Protein AF-A0A8J9W1Y6-F1 (afdb_monomer_lite)

InterPro domains:
  IPR003719 Phenazine biosynthesis PhzF-like [PF02567] (120-403)
  IPR003719 Phenazine biosynthesis PhzF-like [PTHR13774] (116-407)
  IPR003719 Phenazine biosynthesis PhzF-like [TIGR00654] (116-407)

Secondary structure (DSSP, 8-state):
-----EEEEES-BS-EEE-S-BSEEEEES-BS-EEESS-BS-EEEES-BS-EEESS-BS-EEEES-BS-EEESS-B--EEEES-B--EEE-S-B--EEEES-B---EESS---EEEEEEEEET-SSTTSSEEEEEEEE-STT--HHHHHHHHHHH-SSEEEEEEESSTT--TTT-SEEEEEEE-SS-EES--HHHHHHHHHIIIIIS----SEEEEEETTEEEEEEEETTEEEEEEE----EE--GGGGHHHHHHHHTTPPEEEEEEEGGGT-EEEEEEPTT--HHHHHH----HHHHHHH--SS--SEEEEEEE--TTTT-B-TTSPBPSEEEEEEEGGGTEEEES--HHHHHHHHHHHHHHHT-SEEEEEE-SSS-EEEEEEEETTTEEEEEE-EEEEEEEEEE-

Foldseek 3Di:
DDDQDEEEEAEEAAEDEAQEEHCYYEYAYEYAEYEYNYEYAEYEYHYEYAEYEYAYEYNEYEYQHEYAEYEYQEHYNYYEENHEYNEYEYNYDHNDYYYNYHYPDPHDDPPFDKWWKFWKAWQDADPLFHFIEIETEPLDPPCDPVNLLCVLLVVQGQKYKYWYDPDNPDDLQEDQEIEIWIYHNHGTDQDADRVVQRSVCCSCPVSVRPDQKHWYQTNVGIWIWGDDPQKIKTKAFQFEWAWDDCVLCVQLCCQWLNPFAWDTWTWTPVLQIEIETEGDQLAAPVSQLPTDGNLVSNVVSPDDSRHQKYKYKYAKDLVRVQADPVRHIFRMEIWIAGVVSVGRTGSDGQVVVSHVQNVSCVVVVAFWGWYKYNYPSIGIWIWGDDPVRIIITMRGMDTDDIDIDGD

Organism: Branchiostoma lanceolatum (NCBI:txid7740)

Structure (mmCIF, N/CA/C/O backbone):
data_AF-A0A8J9W1Y6-F1
#
_entry.id   AF-A0A8J9W1Y6-F1
#
loop_
_atom_site.group_PDB
_atom_site.id
_atom_site.type_symbol
_atom_site.label_atom_id
_atom_site.label_alt_id
_atom_site.label_comp_id
_atom_site.label_asym_id
_atom_site.label_entity_id
_atom_site.label_seq_id
_atom_site.pdbx_PDB_ins_code
_atom_site.Cartn_x
_atom_site.Cartn_y
_atom_site.Cartn_z
_atom_site.occupancy
_atom_site.B_iso_or_equiv
_atom_site.auth_seq_id
_atom_site.auth_comp_id
_atom_site.auth_asym_id
_atom_site.auth_atom_id
_atom_site.pdbx_PDB_model_num
ATOM 1 N N . MET A 1 1 ? 30.563 40.098 -54.687 1.00 38.44 1 MET A N 1
ATOM 2 C CA . MET A 1 1 ? 30.713 38.892 -55.523 1.00 38.44 1 MET A CA 1
ATOM 3 C C . MET A 1 1 ? 31.240 37.805 -54.606 1.00 38.44 1 MET A C 1
ATOM 5 O O . MET A 1 1 ? 32.422 37.826 -54.308 1.00 38.44 1 MET A O 1
ATOM 9 N N . SER A 1 2 ? 30.364 36.979 -54.033 1.00 33.62 2 SER A N 1
ATOM 10 C CA . SER A 1 2 ? 30.785 35.789 -53.288 1.00 33.62 2 SER A CA 1
ATOM 11 C C . SER A 1 2 ? 30.710 34.602 -54.241 1.00 33.62 2 SER A C 1
ATOM 13 O O . SER A 1 2 ? 29.666 34.355 -54.850 1.00 33.62 2 SER A O 1
ATOM 15 N N . ASP A 1 3 ? 31.843 33.937 -54.440 1.00 36.38 3 ASP A N 1
ATOM 16 C CA . ASP A 1 3 ? 31.980 32.806 -55.348 1.00 36.38 3 ASP A CA 1
ATOM 17 C C . ASP A 1 3 ? 30.995 31.692 -54.986 1.00 36.38 3 ASP A C 1
ATOM 19 O O . ASP A 1 3 ? 31.037 31.088 -53.914 1.00 36.38 3 ASP A O 1
ATOM 23 N N . SER A 1 4 ? 30.075 31.397 -55.902 1.00 41.62 4 SER A N 1
ATOM 24 C CA . SER A 1 4 ? 29.212 30.231 -55.788 1.00 41.62 4 SER A CA 1
ATOM 25 C C . SER A 1 4 ? 30.021 28.989 -56.168 1.00 41.62 4 SER A C 1
ATOM 27 O O . SER A 1 4 ? 30.132 28.677 -57.355 1.00 41.62 4 SER A O 1
ATOM 29 N N . CYS A 1 5 ? 30.573 28.269 -55.188 1.00 54.19 5 CYS A N 1
ATOM 30 C CA . CYS A 1 5 ? 31.233 26.989 -55.446 1.00 54.19 5 CYS A CA 1
ATOM 31 C C . CYS A 1 5 ? 30.200 25.979 -55.994 1.00 54.19 5 CYS A C 1
ATOM 33 O O . CYS A 1 5 ? 29.298 25.526 -55.280 1.00 54.19 5 CYS A O 1
ATOM 35 N N . LYS A 1 6 ? 30.274 25.702 -57.303 1.00 58.56 6 LYS A N 1
ATOM 36 C CA . LYS A 1 6 ? 29.516 24.657 -58.006 1.00 58.56 6 LYS A CA 1
ATOM 37 C C . LYS A 1 6 ? 30.517 23.604 -58.470 1.00 58.56 6 LYS A C 1
ATOM 39 O O . LYS A 1 6 ? 31.311 23.889 -59.360 1.00 58.56 6 LYS A O 1
ATOM 44 N N . ALA A 1 7 ? 30.459 22.404 -57.904 1.00 67.62 7 ALA A N 1
ATOM 45 C CA . ALA A 1 7 ? 31.335 21.298 -58.287 1.00 67.62 7 ALA A CA 1
ATOM 46 C C . ALA A 1 7 ? 30.542 20.223 -59.048 1.00 67.62 7 ALA A C 1
ATOM 48 O O . ALA A 1 7 ? 29.478 19.806 -58.594 1.00 67.62 7 ALA A O 1
ATOM 49 N N . SER A 1 8 ? 31.036 19.777 -60.206 1.00 75.94 8 SER A N 1
ATOM 50 C CA . SER A 1 8 ? 30.440 18.672 -60.968 1.00 75.94 8 SER A CA 1
ATOM 51 C C . SER A 1 8 ? 31.521 17.687 -61.387 1.00 75.94 8 SER A C 1
ATOM 53 O O . SER A 1 8 ? 32.513 18.093 -61.988 1.00 75.94 8 SER A O 1
ATOM 55 N N . PHE A 1 9 ? 31.307 16.405 -61.106 1.00 76.88 9 PHE A N 1
ATOM 56 C CA . PHE A 1 9 ? 32.248 15.322 -61.381 1.00 76.88 9 PHE A CA 1
ATOM 57 C C . PHE A 1 9 ? 31.591 14.275 -62.286 1.00 76.88 9 PHE A C 1
ATOM 59 O O . PHE A 1 9 ? 30.472 13.841 -62.013 1.00 76.88 9 PHE A O 1
ATOM 66 N N . ASN A 1 10 ? 32.289 13.880 -63.354 1.00 78.88 10 ASN A N 1
ATOM 67 C CA . ASN A 1 10 ? 31.904 12.779 -64.239 1.00 78.88 10 ASN A CA 1
ATOM 68 C C . ASN A 1 10 ? 32.971 11.679 -64.143 1.00 78.88 10 ASN A C 1
ATOM 70 O O . ASN A 1 10 ? 34.152 11.971 -64.344 1.00 78.88 10 ASN A O 1
ATOM 74 N N . GLY A 1 11 ? 32.546 10.445 -63.875 1.00 70.81 11 GLY A N 1
ATOM 75 C CA . GLY A 1 11 ? 33.407 9.299 -63.574 1.00 70.81 11 GLY A CA 1
ATOM 76 C C . GLY A 1 11 ? 33.555 9.038 -62.071 1.00 70.81 11 GLY A C 1
ATOM 77 O O . GLY A 1 11 ? 33.108 9.836 -61.245 1.00 70.81 11 GLY A O 1
ATOM 78 N N . ASP A 1 12 ? 34.186 7.913 -61.730 1.00 70.94 12 ASP A N 1
ATOM 79 C CA . ASP A 1 12 ? 34.298 7.452 -60.343 1.00 70.94 12 ASP A CA 1
ATOM 80 C C . ASP A 1 12 ? 35.170 8.374 -59.489 1.00 70.94 12 ASP A C 1
ATOM 82 O O . ASP A 1 12 ? 36.269 8.798 -59.868 1.00 70.94 12 ASP A O 1
ATOM 86 N N . VAL A 1 13 ? 34.700 8.638 -58.275 1.00 77.75 13 VAL A N 1
ATOM 87 C CA . VAL A 1 13 ? 35.336 9.522 -57.307 1.00 77.75 13 VAL A CA 1
ATOM 88 C C . VAL A 1 13 ? 35.770 8.727 -56.082 1.00 77.75 13 VAL A C 1
ATOM 90 O O . VAL A 1 13 ? 34.971 8.354 -55.223 1.00 77.75 13 VAL A O 1
ATOM 93 N N . LYS A 1 14 ? 37.084 8.527 -55.941 1.00 70.88 14 LYS A N 1
ATOM 94 C CA . LYS A 1 14 ? 37.649 7.803 -54.791 1.00 70.88 14 LYS A CA 1
ATOM 95 C C . LYS A 1 14 ? 37.554 8.594 -53.483 1.00 70.88 14 LYS A C 1
ATOM 97 O O . LYS A 1 14 ? 37.148 8.048 -52.463 1.00 70.88 14 LYS A O 1
ATOM 102 N N . VAL A 1 15 ? 37.944 9.870 -53.478 1.00 67.88 15 VAL A N 1
ATOM 103 C CA . VAL A 1 15 ? 37.886 10.727 -52.281 1.00 67.88 15 VAL A CA 1
ATOM 104 C C . VAL A 1 15 ? 37.651 12.176 -52.688 1.00 67.88 15 VAL A C 1
ATOM 106 O O . VAL A 1 15 ? 38.376 12.703 -53.526 1.00 67.88 15 VAL A O 1
ATOM 109 N N . THR A 1 16 ? 36.692 12.838 -52.045 1.00 75.44 16 THR A N 1
ATOM 110 C CA . THR A 1 16 ? 36.556 14.302 -52.069 1.00 75.44 16 THR A CA 1
ATOM 111 C C . THR A 1 16 ? 36.353 14.847 -50.663 1.00 75.44 16 THR A C 1
ATOM 113 O O . THR A 1 16 ? 35.667 14.235 -49.842 1.00 75.44 16 THR A O 1
ATOM 116 N N . SER A 1 17 ? 36.942 16.009 -50.389 1.00 71.06 17 SER A N 1
ATOM 117 C CA . SER A 1 17 ? 36.767 16.748 -49.140 1.00 71.06 17 SER A CA 1
ATOM 118 C C . SER A 1 17 ? 36.559 18.225 -49.446 1.00 71.06 17 SER A C 1
ATOM 120 O O . SER A 1 17 ? 37.426 18.838 -50.064 1.00 71.06 17 SER A O 1
ATOM 122 N N . ASN A 1 18 ? 35.438 18.786 -49.001 1.00 70.38 18 ASN A N 1
ATOM 123 C CA . ASN A 1 18 ? 35.156 20.216 -49.086 1.00 70.38 18 ASN A CA 1
ATOM 124 C C . ASN A 1 18 ? 35.235 20.813 -47.681 1.00 70.38 18 ASN A C 1
ATOM 126 O O . ASN A 1 18 ? 34.628 20.274 -46.756 1.00 70.38 18 ASN A O 1
ATOM 130 N N . ILE A 1 19 ? 36.020 21.879 -47.532 1.00 67.31 19 ILE A N 1
ATOM 131 C CA . ILE A 1 19 ? 36.345 22.493 -46.234 1.00 67.31 19 ILE A CA 1
ATOM 132 C C . ILE A 1 19 ? 35.453 23.715 -45.944 1.00 67.31 19 ILE A C 1
ATOM 134 O O . ILE A 1 19 ? 35.389 24.143 -44.802 1.00 67.31 19 ILE A O 1
ATOM 138 N N . ASP A 1 20 ? 34.725 24.204 -46.953 1.00 70.75 20 ASP A N 1
ATOM 139 C CA . ASP A 1 20 ? 33.815 25.351 -46.873 1.00 70.75 20 ASP A CA 1
ATOM 140 C C . ASP A 1 20 ? 32.392 24.967 -47.325 1.00 70.75 20 ASP A C 1
ATOM 142 O O . ASP A 1 20 ? 32.180 23.892 -47.902 1.00 70.75 20 ASP A O 1
ATOM 146 N N . ASP A 1 21 ? 31.431 25.876 -47.123 1.00 70.75 21 ASP A N 1
ATOM 147 C CA . ASP A 1 21 ? 30.040 25.728 -47.562 1.00 70.75 21 ASP A CA 1
ATOM 148 C C . ASP A 1 21 ? 29.925 25.404 -49.058 1.00 70.75 21 ASP A C 1
ATOM 150 O O . ASP A 1 21 ? 30.435 26.105 -49.941 1.00 70.75 21 ASP A O 1
ATOM 154 N N . VAL A 1 22 ? 29.151 24.366 -49.367 1.00 72.50 22 VAL A N 1
ATOM 155 C CA . VAL A 1 22 ? 28.901 23.923 -50.737 1.00 72.50 22 VAL A CA 1
ATOM 156 C C . VAL A 1 22 ? 27.480 24.279 -51.149 1.00 72.50 22 VAL A C 1
ATOM 158 O O . VAL A 1 22 ? 26.490 23.671 -50.739 1.00 72.50 22 VAL A O 1
ATOM 161 N N . ASN A 1 23 ? 27.372 25.248 -52.061 1.00 72.25 23 ASN A N 1
ATOM 162 C CA . ASN A 1 23 ? 26.081 25.658 -52.610 1.00 72.25 23 ASN A CA 1
ATOM 163 C C . ASN A 1 23 ? 25.485 24.596 -53.555 1.00 72.25 23 ASN A C 1
ATOM 165 O O . ASN A 1 23 ? 24.264 24.420 -53.580 1.00 72.25 23 ASN A O 1
ATOM 169 N N . LYS A 1 24 ? 26.315 23.912 -54.362 1.00 76.38 24 LYS A N 1
ATOM 170 C CA . LYS A 1 24 ? 25.861 22.826 -55.247 1.00 76.38 24 LYS A CA 1
ATOM 171 C C . LYS A 1 24 ? 26.976 21.833 -55.610 1.00 76.38 24 LYS A C 1
ATOM 173 O O . LYS A 1 24 ? 28.004 22.252 -56.139 1.00 76.38 24 LYS A O 1
ATOM 178 N N . SER A 1 25 ? 26.719 20.535 -55.457 1.00 79.94 25 SER A N 1
ATOM 179 C CA . SER A 1 25 ? 27.567 19.448 -55.970 1.00 79.94 25 SER A CA 1
ATOM 180 C C . SER A 1 25 ? 26.780 18.406 -56.782 1.00 79.94 25 SER A C 1
ATOM 182 O O . SER A 1 25 ? 25.616 18.110 -56.490 1.00 79.94 25 SER A O 1
ATOM 184 N N . SER A 1 26 ? 27.399 17.852 -57.828 1.00 81.94 26 SER A N 1
ATOM 185 C CA . SER A 1 26 ? 26.858 16.730 -58.611 1.00 81.94 26 SER A CA 1
ATOM 186 C C . SER A 1 26 ? 27.929 15.701 -58.966 1.00 81.94 26 SER A C 1
ATOM 188 O O . SER A 1 26 ? 29.000 16.070 -59.443 1.00 81.94 26 SER A O 1
ATOM 190 N N . TYR A 1 27 ? 27.616 14.423 -58.764 1.00 80.62 27 TYR A N 1
ATOM 191 C CA . TYR A 1 27 ? 28.482 13.277 -59.043 1.00 80.62 27 TYR A CA 1
ATOM 192 C C . TYR A 1 27 ? 27.762 12.312 -59.985 1.00 80.62 27 TYR A C 1
ATOM 194 O O . TYR A 1 27 ? 26.615 11.950 -59.726 1.00 80.62 27 TYR A O 1
ATOM 202 N N . ASN A 1 28 ? 28.421 11.925 -61.074 1.00 81.44 28 ASN A N 1
ATOM 203 C CA . ASN A 1 28 ? 27.908 10.987 -62.069 1.00 81.44 28 ASN A CA 1
ATOM 204 C C . ASN A 1 28 ? 28.940 9.869 -62.294 1.00 81.44 28 ASN A C 1
ATOM 206 O O . ASN A 1 28 ? 29.845 10.027 -63.118 1.00 81.44 28 ASN A O 1
ATOM 210 N N . GLY A 1 29 ? 28.828 8.802 -61.504 1.00 74.31 29 GLY A N 1
ATOM 211 C CA . GLY A 1 29 ? 29.834 7.759 -61.264 1.00 74.31 29 GLY A CA 1
ATOM 212 C C . GLY A 1 29 ? 29.872 7.360 -59.780 1.00 74.31 29 GLY A C 1
ATOM 213 O O . GLY A 1 29 ? 29.283 8.056 -58.944 1.00 74.31 29 GLY A O 1
ATOM 214 N N . ASP A 1 30 ? 30.568 6.273 -59.445 1.00 79.75 30 ASP A N 1
ATOM 215 C CA . ASP A 1 30 ? 30.586 5.746 -58.074 1.00 79.75 30 ASP A CA 1
ATOM 216 C C . ASP A 1 30 ? 31.434 6.621 -57.144 1.00 79.75 30 ASP A C 1
ATOM 218 O O . ASP A 1 30 ? 32.501 7.121 -57.512 1.00 79.75 30 ASP A O 1
ATOM 222 N N . VAL A 1 31 ? 30.987 6.799 -55.899 1.00 79.75 31 VAL A N 1
ATOM 223 C CA . VAL A 1 31 ? 31.668 7.616 -54.890 1.00 79.75 31 VAL A CA 1
ATOM 224 C C . VAL A 1 31 ? 32.078 6.764 -53.696 1.00 79.75 31 VAL A C 1
ATOM 226 O O . VAL A 1 31 ? 31.266 6.391 -52.848 1.00 79.75 31 VAL A O 1
ATOM 229 N N . THR A 1 32 ? 33.380 6.524 -53.544 1.00 76.81 32 THR A N 1
ATOM 230 C CA . THR A 1 32 ? 33.890 5.765 -52.391 1.00 76.81 32 THR A CA 1
ATOM 231 C C . THR A 1 32 ? 33.861 6.600 -51.102 1.00 76.81 32 THR A C 1
ATOM 233 O O . THR A 1 32 ? 33.542 6.087 -50.028 1.00 76.81 32 THR A O 1
ATOM 236 N N . LYS A 1 33 ? 34.192 7.898 -51.170 1.00 75.62 33 LYS A N 1
ATOM 237 C CA . LYS A 1 33 ? 34.159 8.795 -50.003 1.00 75.62 33 LYS A CA 1
ATOM 238 C C . LYS A 1 33 ? 33.947 10.260 -50.387 1.00 75.62 33 LYS A C 1
ATOM 240 O O . LYS A 1 33 ? 34.756 10.838 -51.113 1.00 75.62 33 LYS A O 1
ATOM 245 N N . SER A 1 34 ? 32.943 1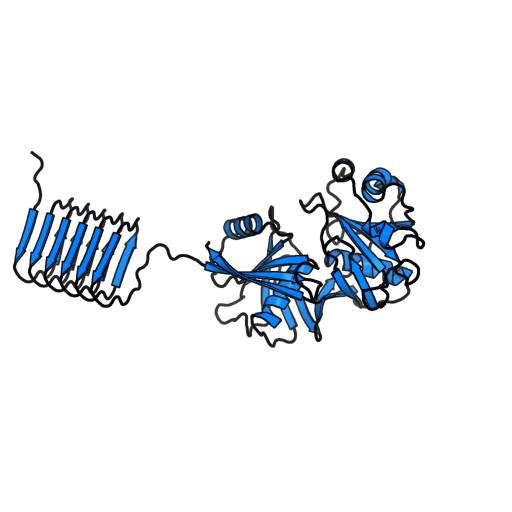0.901 -49.794 1.00 77.94 34 SER A N 1
ATOM 246 C CA . SER A 1 34 ? 32.778 12.363 -49.818 1.00 77.94 34 SER A CA 1
ATOM 247 C C . SER A 1 34 ? 32.603 12.928 -48.410 1.00 77.94 34 SER A C 1
ATOM 249 O O . SER A 1 34 ? 31.781 12.419 -47.647 1.00 77.94 34 SER A O 1
ATOM 251 N N . SER A 1 35 ? 33.333 13.990 -48.068 1.00 75.19 35 SER A N 1
ATOM 252 C CA . SER A 1 35 ? 33.192 14.694 -46.788 1.00 75.19 35 SER A CA 1
ATOM 253 C C . SER A 1 35 ? 33.003 16.199 -46.969 1.00 75.19 35 SER A C 1
ATOM 255 O O . SER A 1 35 ? 33.746 16.820 -47.728 1.00 75.19 35 SER A O 1
ATOM 257 N N . TYR A 1 36 ? 32.058 16.780 -46.235 1.00 73.69 36 TYR A N 1
ATOM 258 C CA . TYR A 1 36 ? 31.782 18.217 -46.195 1.00 73.69 36 TYR A CA 1
ATOM 259 C C . TYR A 1 36 ? 31.991 18.731 -44.774 1.00 73.69 36 TYR A C 1
ATOM 261 O O . TYR A 1 36 ? 31.459 18.143 -43.835 1.00 73.69 36 TYR A O 1
ATOM 269 N N . ASN A 1 37 ? 32.771 19.794 -44.619 1.00 69.81 37 ASN A N 1
ATOM 270 C CA . ASN A 1 37 ? 33.042 20.449 -43.342 1.00 69.81 37 ASN A CA 1
ATOM 271 C C . ASN A 1 37 ? 32.517 21.893 -43.369 1.00 69.81 37 ASN A C 1
ATOM 273 O O . ASN A 1 37 ? 33.296 22.833 -43.323 1.00 69.81 37 ASN A O 1
ATOM 277 N N . GLY A 1 38 ? 31.202 22.021 -43.536 1.00 67.69 38 GLY A N 1
ATOM 278 C CA . GLY A 1 38 ? 30.437 23.246 -43.778 1.00 67.69 38 GLY A CA 1
ATOM 279 C C . GLY A 1 38 ? 29.041 22.875 -44.295 1.00 67.69 38 GLY A C 1
ATOM 280 O O . GLY A 1 38 ? 28.755 21.685 -44.490 1.00 67.69 38 GLY A O 1
ATOM 281 N N . ASP A 1 39 ? 28.180 23.859 -44.547 1.00 70.12 39 ASP A N 1
ATOM 282 C CA . ASP A 1 39 ? 26.800 23.610 -44.973 1.00 70.12 39 ASP A CA 1
ATOM 283 C C . ASP A 1 39 ? 26.730 23.114 -46.421 1.00 70.12 39 ASP A C 1
ATOM 285 O O . ASP A 1 39 ? 27.345 23.665 -47.340 1.00 70.12 39 ASP A O 1
ATOM 289 N N . ALA A 1 40 ? 25.908 22.093 -46.668 1.00 73.94 40 ALA A N 1
ATOM 290 C CA . ALA A 1 40 ? 25.650 21.561 -48.001 1.00 73.94 40 ALA A CA 1
ATOM 291 C C . ALA A 1 40 ? 24.213 21.871 -48.442 1.00 73.94 40 ALA A C 1
ATOM 293 O O . ALA A 1 40 ? 23.256 21.161 -48.126 1.00 73.94 40 ALA A O 1
ATOM 294 N N . LYS A 1 41 ? 24.040 22.911 -49.263 1.00 76.44 41 LYS A N 1
ATOM 295 C CA . LYS A 1 41 ? 22.696 23.328 -49.702 1.00 76.44 41 LYS A CA 1
ATOM 296 C C . LYS A 1 41 ? 22.078 22.382 -50.726 1.00 76.44 41 LYS A C 1
ATOM 298 O O . LYS A 1 41 ? 20.862 22.188 -50.739 1.00 76.44 41 LYS A O 1
ATOM 303 N N . LYS A 1 42 ? 22.885 21.823 -51.636 1.00 74.12 42 LYS A N 1
ATOM 304 C CA . LYS A 1 42 ? 22.392 20.899 -52.666 1.00 74.12 42 LYS A CA 1
ATOM 305 C C . LYS A 1 42 ? 23.460 19.915 -53.133 1.00 74.12 42 LYS A C 1
ATOM 307 O O . LYS A 1 42 ? 24.391 20.330 -53.815 1.00 74.12 42 LYS A O 1
ATOM 312 N N . SER A 1 43 ? 23.278 18.622 -52.885 1.00 77.81 43 SER A N 1
ATOM 313 C CA . SER A 1 43 ? 24.131 17.573 -53.461 1.00 77.81 43 SER A CA 1
ATOM 314 C C . SER A 1 43 ? 23.323 16.527 -54.234 1.00 77.81 43 SER A C 1
ATOM 316 O O . SER A 1 43 ? 22.145 16.297 -53.954 1.00 77.81 43 SER A O 1
ATOM 318 N N . SER A 1 44 ? 23.926 15.948 -55.271 1.00 81.12 44 SER A N 1
ATOM 319 C CA . SER A 1 44 ? 23.297 14.915 -56.102 1.00 81.12 44 SER A CA 1
ATOM 320 C C . SER A 1 44 ? 24.307 13.851 -56.511 1.00 81.12 44 SER A C 1
ATOM 322 O O . SER A 1 44 ? 25.386 14.194 -56.989 1.00 81.12 44 SER A O 1
ATOM 324 N N . TYR A 1 45 ? 23.940 12.586 -56.333 1.00 80.81 45 TYR A N 1
ATOM 325 C CA . TYR A 1 45 ? 24.757 11.415 -56.630 1.00 80.81 45 TYR A CA 1
ATOM 326 C C . TYR A 1 45 ? 24.000 10.512 -57.603 1.00 80.81 45 TYR A C 1
ATOM 328 O O . TYR A 1 45 ? 22.839 10.190 -57.357 1.00 80.81 45 TYR A O 1
ATOM 336 N N . ASN A 1 46 ? 24.643 10.151 -58.709 1.00 81.75 46 ASN A N 1
ATOM 337 C CA . ASN A 1 46 ? 24.133 9.235 -59.723 1.00 81.75 46 ASN A CA 1
ATOM 338 C C . ASN A 1 46 ? 25.180 8.131 -59.942 1.00 81.75 46 ASN A C 1
ATOM 340 O O . ASN A 1 46 ? 26.108 8.328 -60.726 1.00 81.75 46 ASN A O 1
ATOM 344 N N . GLY A 1 47 ? 25.060 7.043 -59.183 1.00 77.31 47 GLY A N 1
ATOM 345 C CA . GLY A 1 47 ? 26.084 6.019 -58.940 1.00 77.31 47 GLY A CA 1
ATOM 346 C C . GLY A 1 47 ? 26.091 5.584 -57.467 1.00 77.31 47 GLY A C 1
ATOM 347 O O . GLY A 1 47 ? 25.465 6.246 -56.628 1.00 77.31 47 GLY A O 1
ATOM 348 N N . ASP A 1 48 ? 26.798 4.502 -57.146 1.00 79.50 48 ASP A N 1
ATOM 349 C CA . ASP A 1 48 ? 26.816 3.939 -55.792 1.00 79.50 48 ASP A CA 1
ATOM 350 C C . ASP A 1 48 ? 27.688 4.776 -54.851 1.00 79.50 48 ASP A C 1
ATOM 352 O O . ASP A 1 48 ? 28.755 5.278 -55.214 1.00 79.50 48 ASP A O 1
ATOM 356 N N . VAL A 1 49 ? 27.257 4.927 -53.597 1.00 76.88 49 VAL A N 1
ATOM 357 C CA . VAL A 1 49 ? 27.960 5.713 -52.579 1.00 76.88 49 VAL A CA 1
ATOM 358 C C . VAL A 1 49 ? 28.364 4.830 -51.407 1.00 76.88 49 VAL A C 1
ATOM 360 O O . VAL A 1 49 ? 27.559 4.451 -50.558 1.00 76.88 49 VAL A O 1
ATOM 363 N N . THR A 1 50 ? 29.664 4.567 -51.278 1.00 77.25 50 THR A N 1
ATOM 364 C CA . THR A 1 50 ? 30.182 3.804 -50.135 1.00 77.25 50 THR A CA 1
ATOM 365 C C . THR A 1 50 ? 30.143 4.624 -48.840 1.00 77.25 50 THR A C 1
ATOM 367 O O . THR A 1 50 ? 29.811 4.097 -47.777 1.00 77.25 50 THR A O 1
ATOM 370 N N . LYS A 1 51 ? 30.497 5.919 -48.895 1.00 74.75 51 LYS A N 1
ATOM 371 C CA . LYS A 1 51 ? 30.484 6.800 -47.718 1.00 74.75 51 LYS A CA 1
ATOM 372 C C . LYS A 1 51 ? 30.278 8.277 -48.063 1.00 74.75 51 LYS A C 1
ATOM 374 O O . LYS A 1 51 ? 31.121 8.877 -48.729 1.00 74.75 51 LYS A O 1
ATOM 379 N N . SER A 1 52 ? 29.266 8.906 -47.472 1.00 74.88 52 SER A N 1
ATOM 380 C CA . SER A 1 52 ? 29.127 10.367 -47.419 1.00 74.88 52 SER A CA 1
ATOM 381 C C . SER A 1 52 ? 29.028 10.872 -45.974 1.00 74.88 52 SER A C 1
ATOM 383 O O . SER A 1 52 ? 28.426 10.226 -45.119 1.00 74.88 52 SER A O 1
ATOM 385 N N . SER A 1 53 ? 29.672 12.000 -45.665 1.00 75.00 53 SER A N 1
ATOM 386 C CA . SER A 1 53 ? 29.645 12.602 -44.325 1.00 75.00 53 SER A CA 1
ATOM 387 C C . SER A 1 53 ? 29.563 14.127 -44.383 1.00 75.00 53 SER A C 1
ATOM 389 O O . SER A 1 53 ? 30.367 14.746 -45.081 1.00 75.00 53 SER A O 1
ATOM 391 N N . TYR A 1 54 ? 28.660 14.719 -43.607 1.00 73.19 54 TYR A N 1
ATOM 392 C CA . TYR A 1 54 ? 28.429 16.161 -43.511 1.00 73.19 54 TYR A CA 1
ATOM 393 C C . TYR A 1 54 ? 28.646 16.627 -42.067 1.00 73.19 54 TYR A C 1
ATOM 395 O O . TYR A 1 54 ? 28.035 16.094 -41.145 1.00 73.19 54 TYR A O 1
ATOM 403 N N . ASN A 1 55 ? 29.529 17.600 -41.869 1.00 69.25 55 ASN A N 1
ATOM 404 C CA . ASN A 1 55 ? 29.802 18.247 -40.587 1.00 69.25 55 ASN A CA 1
ATOM 405 C C . ASN A 1 55 ? 29.272 19.694 -40.613 1.00 69.25 55 ASN A C 1
ATOM 407 O O . ASN A 1 55 ? 30.037 20.639 -40.450 1.00 69.25 55 ASN A O 1
ATOM 411 N N . GLY A 1 56 ? 27.989 19.822 -40.954 1.00 65.44 56 GLY A N 1
ATOM 412 C CA . GLY A 1 56 ? 27.218 21.047 -41.186 1.00 65.44 56 GLY A CA 1
ATOM 413 C C . GLY A 1 56 ? 25.838 20.676 -41.744 1.00 65.44 56 GLY A C 1
ATOM 414 O O . GLY A 1 56 ? 25.618 19.504 -42.092 1.00 65.44 56 GLY A O 1
ATOM 415 N N . GLY A 1 57 ? 24.919 21.638 -41.826 1.00 68.44 57 GLY A N 1
ATOM 416 C CA . GLY A 1 57 ? 23.527 21.404 -42.213 1.00 68.44 57 GLY A CA 1
ATOM 417 C C . GLY A 1 57 ? 23.384 20.961 -43.667 1.00 68.44 57 GLY A C 1
ATOM 418 O O . GLY A 1 57 ? 24.145 21.375 -44.550 1.00 68.44 57 GLY A O 1
ATOM 419 N N . VAL A 1 58 ? 22.381 20.128 -43.960 1.00 69.25 58 VAL A N 1
ATOM 420 C CA . VAL A 1 58 ? 22.080 19.709 -45.339 1.00 69.25 58 VAL A CA 1
ATOM 421 C C . VAL A 1 58 ? 20.660 20.085 -45.721 1.00 69.25 58 VAL A C 1
ATOM 423 O O . VAL A 1 58 ? 19.674 19.475 -45.306 1.00 69.25 58 VAL A O 1
ATOM 426 N N . THR A 1 59 ? 20.546 21.053 -46.627 1.00 75.19 59 THR A N 1
ATOM 427 C CA . THR A 1 59 ? 19.233 21.500 -47.104 1.00 75.19 59 THR A CA 1
ATOM 428 C C . THR A 1 59 ? 18.625 20.514 -48.103 1.00 75.19 59 THR A C 1
ATOM 430 O O . THR A 1 59 ? 17.415 20.286 -48.100 1.00 75.19 59 THR A O 1
ATOM 433 N N . LYS A 1 60 ? 19.433 19.934 -49.005 1.00 73.12 60 LYS A N 1
ATOM 434 C CA . LYS A 1 60 ? 18.936 18.978 -50.005 1.00 73.12 60 LYS A CA 1
ATOM 435 C C . LYS A 1 60 ? 20.009 18.022 -50.520 1.00 73.12 60 LYS A C 1
ATOM 437 O O . LYS A 1 60 ? 20.941 18.462 -51.188 1.00 73.12 60 LYS A O 1
ATOM 442 N N . SER A 1 61 ? 19.801 16.718 -50.369 1.00 77.00 61 SER A N 1
ATOM 443 C CA . SER A 1 61 ? 20.664 15.706 -50.996 1.00 77.00 61 SER A CA 1
ATOM 444 C C . SER A 1 61 ? 19.855 14.588 -51.648 1.00 77.00 61 SER A C 1
ATOM 446 O O . SER A 1 61 ? 18.857 14.131 -51.093 1.00 77.00 61 SER A O 1
ATOM 448 N N . SER A 1 62 ? 20.267 14.175 -52.848 1.00 77.56 62 SER A N 1
ATOM 449 C CA . SER A 1 62 ? 19.609 13.110 -53.613 1.00 77.56 62 SER A CA 1
ATOM 450 C C . SER A 1 62 ? 20.599 12.047 -54.077 1.00 77.56 62 SER A C 1
ATOM 452 O O . SER A 1 62 ? 21.610 12.397 -54.686 1.00 77.56 62 SER A O 1
ATOM 454 N N . TYR A 1 63 ? 20.266 10.781 -53.857 1.00 76.56 63 TYR A N 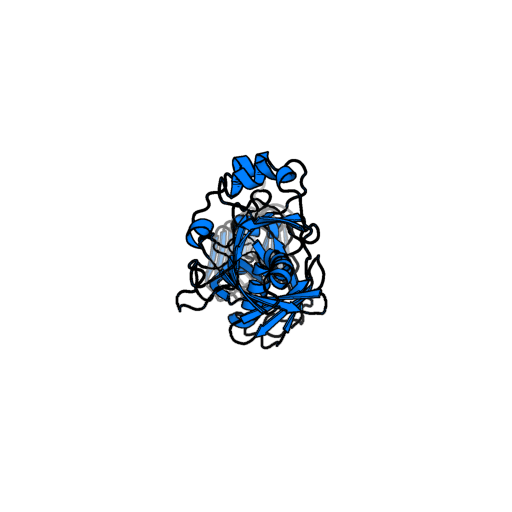1
ATOM 455 C CA . TYR A 1 63 ? 21.062 9.615 -54.224 1.00 76.56 63 TYR A CA 1
ATOM 456 C C . TYR A 1 63 ? 20.274 8.740 -55.201 1.00 76.56 63 TYR A C 1
ATOM 458 O O . TYR A 1 63 ? 19.116 8.418 -54.937 1.00 76.56 63 TYR A O 1
ATOM 466 N N . ASN A 1 64 ? 20.889 8.397 -56.328 1.00 78.38 64 ASN A N 1
ATOM 467 C CA . ASN A 1 64 ? 20.360 7.491 -57.340 1.00 78.38 64 ASN A CA 1
ATOM 468 C C . ASN A 1 64 ? 21.398 6.384 -57.579 1.00 78.38 64 ASN A C 1
ATOM 470 O O . ASN A 1 64 ? 22.330 6.593 -58.356 1.00 78.38 64 ASN A O 1
ATOM 474 N N . GLY A 1 65 ? 21.265 5.280 -56.846 1.00 72.25 65 GLY A N 1
ATOM 475 C CA . GLY A 1 65 ? 22.288 4.251 -56.615 1.00 72.25 65 GLY A CA 1
ATOM 476 C C . GLY A 1 65 ? 22.286 3.789 -55.152 1.00 72.25 65 GLY A C 1
ATOM 477 O O . GLY A 1 65 ? 21.645 4.425 -54.305 1.00 72.25 65 GLY A O 1
ATOM 478 N N . ASP A 1 66 ? 22.999 2.704 -54.852 1.00 74.19 66 ASP A N 1
ATOM 479 C CA . ASP A 1 66 ? 23.033 2.114 -53.511 1.00 74.19 66 ASP A CA 1
ATOM 480 C C . ASP A 1 66 ? 23.936 2.915 -52.573 1.00 74.19 66 ASP A C 1
ATOM 482 O O . ASP A 1 66 ? 24.976 3.455 -52.961 1.00 74.19 66 ASP A O 1
ATOM 486 N N . VAL A 1 67 ? 23.554 2.999 -51.299 1.00 70.75 67 VAL A N 1
ATOM 487 C CA . VAL A 1 67 ? 24.270 3.792 -50.300 1.00 70.75 67 VAL A CA 1
ATOM 488 C C . VAL A 1 67 ? 24.634 2.958 -49.081 1.00 70.75 67 VAL A C 1
ATOM 490 O O . VAL A 1 67 ? 23.801 2.622 -48.240 1.00 70.75 67 VAL A O 1
ATOM 493 N N . ILE A 1 68 ? 25.929 2.688 -48.924 1.00 69.50 68 ILE A N 1
ATOM 494 C CA . ILE A 1 68 ? 26.432 1.863 -47.819 1.00 69.50 68 ILE A CA 1
ATOM 495 C C . ILE A 1 68 ? 26.465 2.663 -46.511 1.00 69.50 68 ILE A C 1
ATOM 497 O O . ILE A 1 68 ? 26.113 2.137 -45.454 1.00 69.50 68 ILE A O 1
ATOM 501 N N . LYS A 1 69 ? 26.899 3.934 -46.545 1.00 67.75 69 LYS A N 1
ATOM 502 C CA . LYS A 1 69 ? 26.969 4.778 -45.342 1.00 67.75 69 LYS A CA 1
ATOM 503 C C . LYS A 1 69 ? 26.759 6.270 -45.612 1.00 67.75 69 LYS A C 1
ATOM 505 O O . LYS A 1 69 ? 27.557 6.881 -46.317 1.00 67.75 69 LYS A O 1
ATOM 510 N N . THR A 1 70 ? 25.806 6.894 -44.924 1.00 69.62 70 THR A N 1
ATOM 511 C CA . THR A 1 70 ? 25.684 8.364 -44.829 1.00 69.62 70 THR A CA 1
ATOM 512 C C . THR A 1 70 ? 25.754 8.847 -43.380 1.00 69.62 70 THR A C 1
ATOM 514 O O . THR A 1 70 ? 25.316 8.149 -42.463 1.00 69.62 70 THR A O 1
ATOM 517 N N . SER A 1 71 ? 26.311 10.038 -43.138 1.00 68.62 71 SER A N 1
ATOM 518 C CA . SER A 1 71 ? 26.197 10.695 -41.831 1.00 68.62 71 SER A CA 1
ATOM 519 C C . SER A 1 71 ? 26.092 12.216 -41.907 1.00 68.62 71 SER A C 1
ATOM 521 O O . SER A 1 71 ? 26.768 12.822 -42.735 1.00 68.62 71 SER A O 1
ATOM 523 N N . CYS A 1 72 ? 25.315 12.844 -41.027 1.00 65.62 72 CYS A N 1
ATOM 524 C CA . CYS A 1 72 ? 25.240 14.303 -40.889 1.00 65.62 72 CYS A CA 1
ATOM 525 C C . CYS A 1 72 ? 25.244 14.705 -39.410 1.00 65.62 72 CYS A C 1
ATOM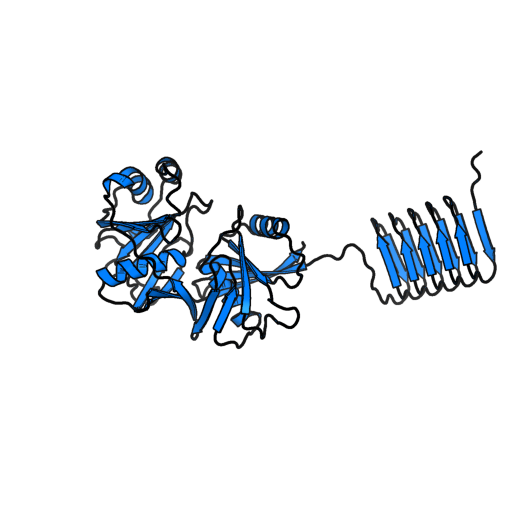 527 O O . CYS A 1 72 ? 24.583 14.055 -38.607 1.00 65.62 72 CYS A O 1
ATOM 529 N N . ASN A 1 73 ? 25.995 15.747 -39.060 1.00 59.69 73 ASN A N 1
ATOM 530 C CA . ASN A 1 73 ? 26.137 16.224 -37.682 1.00 59.69 73 ASN A CA 1
ATOM 531 C C . ASN A 1 73 ? 25.249 17.439 -37.344 1.00 59.69 73 ASN A C 1
ATOM 533 O O . ASN A 1 73 ? 25.481 18.051 -36.306 1.00 59.69 73 ASN A O 1
ATOM 537 N N . ASP A 1 74 ? 24.313 17.812 -38.220 1.00 63.28 74 ASP A N 1
ATOM 538 C CA . ASP A 1 74 ? 23.457 18.997 -38.073 1.00 63.28 74 ASP A CA 1
ATOM 539 C C . ASP A 1 74 ? 22.097 18.780 -38.786 1.00 63.28 74 ASP A C 1
ATOM 541 O O . ASP A 1 74 ? 21.824 17.681 -39.287 1.00 63.28 74 ASP A O 1
ATOM 545 N N . ASP A 1 75 ? 21.247 19.808 -38.854 1.00 60.12 75 ASP A N 1
ATOM 546 C CA . ASP A 1 75 ? 19.881 19.740 -39.389 1.00 60.12 75 ASP A CA 1
ATOM 547 C C . ASP A 1 75 ? 19.782 19.255 -40.848 1.00 60.12 75 ASP A C 1
ATOM 549 O O . ASP A 1 75 ? 20.557 19.626 -41.743 1.00 60.12 75 ASP A O 1
ATOM 553 N N . LEU A 1 76 ? 18.738 18.459 -41.115 1.00 62.47 76 LEU A N 1
ATOM 554 C CA . LEU A 1 76 ? 18.464 17.830 -42.406 1.00 62.47 76 LEU A CA 1
ATOM 555 C C . LEU A 1 76 ? 17.071 18.167 -42.928 1.00 62.47 76 LEU A C 1
ATOM 557 O O . LEU A 1 76 ? 16.055 17.624 -42.492 1.00 62.47 76 LEU A O 1
ATOM 561 N N . THR A 1 77 ? 17.017 18.989 -43.975 1.00 61.81 77 THR A N 1
ATOM 562 C CA . THR A 1 77 ? 15.727 19.464 -44.492 1.00 61.81 77 THR A CA 1
ATOM 563 C C . THR A 1 77 ? 15.102 18.528 -45.531 1.00 61.81 77 THR A C 1
ATOM 565 O O . THR A 1 77 ? 13.887 18.325 -45.526 1.00 61.81 77 THR A O 1
ATOM 568 N N . LYS A 1 78 ? 15.886 17.974 -46.474 1.00 64.75 78 LYS A N 1
ATOM 569 C CA . LYS A 1 78 ? 15.332 17.140 -47.560 1.00 64.75 78 LYS A CA 1
ATOM 570 C C . LYS A 1 78 ? 16.301 16.096 -48.106 1.00 64.75 78 LYS A C 1
ATOM 572 O O . LYS A 1 78 ? 17.308 16.431 -48.732 1.00 64.75 78 LYS A O 1
ATOM 577 N N . LEU A 1 79 ? 15.919 14.829 -47.986 1.00 70.31 79 LEU A N 1
ATOM 578 C CA . LEU A 1 79 ? 16.723 13.695 -48.431 1.00 70.31 79 LEU A CA 1
ATOM 579 C C . LEU A 1 79 ? 15.913 12.761 -49.339 1.00 70.31 79 LEU A C 1
ATOM 581 O O . LEU A 1 79 ? 14.758 12.443 -49.041 1.00 70.31 79 LEU A O 1
ATOM 585 N N . SER A 1 80 ? 16.499 12.328 -50.456 1.00 70.88 80 SER A N 1
ATOM 586 C CA . SER A 1 80 ? 15.864 11.355 -51.352 1.00 70.88 80 SER A CA 1
ATOM 587 C C . SER A 1 80 ? 16.827 10.250 -51.774 1.00 70.88 80 SER A C 1
ATOM 589 O O . SER A 1 80 ? 17.885 10.562 -52.323 1.00 70.88 80 SER A O 1
ATOM 591 N N . TYR A 1 81 ? 16.428 8.996 -51.586 1.00 70.62 81 TYR A N 1
ATOM 592 C CA . TYR A 1 81 ? 17.152 7.805 -52.031 1.00 70.62 81 TYR A CA 1
ATOM 593 C C . TYR A 1 81 ? 16.347 7.047 -53.085 1.00 70.62 81 TYR A C 1
ATOM 595 O O . TYR A 1 81 ? 15.145 6.840 -52.916 1.00 70.62 81 TYR A O 1
ATOM 603 N N . ASN A 1 82 ? 17.013 6.631 -54.155 1.00 72.25 82 ASN A N 1
ATOM 604 C CA . ASN A 1 82 ? 16.495 5.723 -55.170 1.00 72.25 82 ASN A CA 1
ATOM 605 C C . ASN A 1 82 ? 17.538 4.609 -55.372 1.00 72.25 82 ASN A C 1
ATOM 607 O O . ASN A 1 82 ? 18.458 4.782 -56.171 1.00 72.25 82 ASN A O 1
ATOM 611 N N . GLY A 1 83 ? 17.433 3.550 -54.565 1.00 63.34 83 GLY A N 1
ATOM 612 C CA . GLY A 1 83 ? 18.462 2.529 -54.310 1.00 63.34 83 GLY A CA 1
ATOM 613 C C . GLY A 1 83 ? 18.440 2.059 -52.846 1.00 63.34 83 GLY A C 1
ATOM 614 O O . GLY A 1 83 ? 17.751 2.668 -52.016 1.00 63.34 83 GLY A O 1
ATOM 615 N N . ASP A 1 84 ? 19.181 0.999 -52.526 1.00 63.50 84 ASP A N 1
ATOM 616 C CA . ASP A 1 84 ? 19.212 0.413 -51.180 1.00 63.50 84 ASP A CA 1
ATOM 617 C C . ASP A 1 84 ? 20.096 1.228 -50.232 1.00 63.50 84 ASP A C 1
ATOM 619 O O . ASP A 1 84 ? 21.128 1.784 -50.617 1.00 63.50 84 ASP A O 1
ATOM 623 N N . VAL A 1 85 ? 19.721 1.291 -48.950 1.00 62.84 85 VAL A N 1
ATOM 624 C CA . VAL A 1 85 ? 20.504 2.003 -47.927 1.00 62.84 85 VAL A CA 1
ATOM 625 C C . VAL A 1 85 ? 20.899 1.051 -46.806 1.00 62.84 85 VAL A C 1
ATOM 627 O O . VAL A 1 85 ? 20.050 0.532 -46.080 1.00 62.84 85 VAL A O 1
ATOM 630 N N . THR A 1 86 ? 22.208 0.847 -46.629 1.00 63.19 86 THR A N 1
ATOM 631 C CA . THR A 1 86 ? 22.741 -0.075 -45.612 1.00 63.19 86 THR A CA 1
ATOM 632 C C . THR A 1 86 ? 22.912 0.584 -44.239 1.00 63.19 86 THR A C 1
ATOM 634 O O . THR A 1 86 ? 22.708 -0.071 -43.220 1.00 63.19 86 THR A O 1
ATOM 637 N N . LYS A 1 87 ? 23.323 1.862 -44.165 1.00 59.38 87 LYS A N 1
ATOM 638 C CA . LYS A 1 87 ? 23.524 2.567 -42.883 1.00 59.38 87 LYS A CA 1
ATOM 639 C C . LYS A 1 87 ? 23.437 4.088 -43.017 1.00 59.38 87 LYS A C 1
ATOM 641 O O . LYS A 1 87 ? 24.100 4.682 -43.862 1.00 59.38 87 LYS A O 1
ATOM 646 N N . SER A 1 88 ? 22.729 4.742 -42.100 1.00 62.69 88 SER A N 1
ATOM 647 C CA . SER A 1 88 ? 22.638 6.207 -42.037 1.00 62.69 88 SER A CA 1
ATOM 648 C C . SER A 1 88 ? 22.596 6.719 -40.595 1.00 62.69 88 SER A C 1
ATOM 650 O O . SER A 1 88 ? 22.005 6.064 -39.745 1.00 62.69 88 SER A O 1
ATOM 652 N N . SER A 1 89 ? 23.206 7.870 -40.297 1.00 59.97 89 SER A N 1
ATOM 653 C CA . SER A 1 89 ? 23.260 8.444 -38.937 1.00 59.97 89 SER A CA 1
ATOM 654 C C . SER A 1 89 ? 23.182 9.970 -38.969 1.00 59.97 89 SER A C 1
ATOM 656 O O . SER A 1 89 ? 23.938 10.598 -39.707 1.00 59.97 89 SER A O 1
ATOM 658 N N . TYR A 1 90 ? 22.288 10.571 -38.183 1.00 63.38 90 TYR A N 1
ATOM 659 C CA . TYR A 1 90 ? 22.003 12.005 -38.255 1.00 63.38 90 TYR A CA 1
ATOM 660 C C . TYR A 1 90 ? 21.883 12.614 -36.854 1.00 63.38 90 TYR A C 1
ATOM 662 O O . TYR A 1 90 ? 21.177 12.059 -36.020 1.00 63.38 90 TYR A O 1
ATOM 670 N N . ASN A 1 91 ? 22.541 13.747 -36.608 1.00 46.91 91 ASN A N 1
ATOM 671 C CA . ASN A 1 91 ? 22.420 14.514 -35.366 1.00 46.91 91 ASN A CA 1
ATOM 672 C C . ASN A 1 91 ? 21.781 15.877 -35.681 1.00 46.91 91 ASN A C 1
ATOM 674 O O . ASN A 1 91 ? 22.501 16.830 -35.944 1.00 46.91 91 ASN A O 1
ATOM 678 N N . GLY A 1 92 ? 20.450 15.951 -35.697 1.00 52.44 92 GLY A N 1
ATOM 679 C CA . GLY A 1 92 ? 19.689 17.171 -36.003 1.00 52.44 92 GLY A CA 1
ATOM 680 C C . GLY A 1 92 ? 18.231 16.864 -36.350 1.00 52.44 92 GLY A C 1
ATOM 681 O O . GLY A 1 92 ? 17.845 15.691 -36.421 1.00 52.44 92 GLY A O 1
ATOM 682 N N . ASP A 1 93 ? 17.423 17.897 -36.588 1.00 48.00 93 ASP A N 1
ATOM 683 C CA . ASP A 1 93 ? 16.027 17.717 -36.992 1.00 48.00 93 ASP A CA 1
ATOM 684 C C . ASP A 1 93 ? 15.948 17.166 -38.425 1.00 48.00 93 ASP A C 1
ATOM 686 O O . ASP A 1 93 ? 16.545 17.705 -39.362 1.00 48.00 93 ASP A O 1
ATOM 690 N N . VAL A 1 94 ? 15.173 16.092 -38.623 1.00 55.91 94 VAL A N 1
ATOM 691 C CA . VAL A 1 94 ? 14.948 15.479 -39.943 1.00 55.91 94 VAL A CA 1
ATOM 692 C C . VAL A 1 94 ? 13.534 15.792 -40.407 1.00 55.91 94 VAL A C 1
ATOM 694 O O . VAL A 1 94 ? 12.567 15.191 -39.946 1.00 55.91 94 VAL A O 1
ATOM 697 N N . THR A 1 95 ? 13.396 16.737 -41.336 1.00 47.62 95 THR A N 1
ATOM 698 C CA . THR A 1 95 ? 12.066 17.246 -41.706 1.00 47.62 95 THR A CA 1
ATOM 699 C C . THR A 1 95 ? 11.371 16.396 -42.770 1.00 47.62 95 THR A C 1
ATOM 701 O O . THR A 1 95 ? 10.155 16.249 -42.717 1.00 47.62 95 THR A O 1
ATOM 704 N N . MET A 1 96 ? 12.107 15.843 -43.748 1.00 46.69 96 MET A N 1
ATOM 705 C CA . MET A 1 96 ? 11.543 15.015 -44.828 1.00 46.69 96 MET A CA 1
ATOM 706 C C . MET A 1 96 ? 12.571 14.042 -45.436 1.00 46.69 96 MET A C 1
ATOM 708 O O . MET A 1 96 ? 13.566 14.460 -46.042 1.00 46.69 96 MET A O 1
ATOM 712 N N . THR A 1 97 ? 12.266 12.742 -45.395 1.00 59.69 97 THR A N 1
ATOM 713 C CA . THR A 1 97 ? 13.014 11.671 -46.080 1.00 59.69 97 THR A CA 1
ATOM 714 C C . THR A 1 97 ? 12.084 10.910 -47.029 1.00 59.69 97 THR A C 1
ATOM 716 O O . THR A 1 97 ? 10.951 10.600 -46.676 1.00 59.69 97 THR A O 1
ATOM 719 N N . SER A 1 98 ? 12.545 10.613 -48.244 1.00 54.62 98 SER A N 1
ATOM 720 C CA . SER A 1 98 ? 11.855 9.719 -49.188 1.00 54.62 98 SER A CA 1
ATOM 721 C C . SER A 1 98 ? 12.837 8.657 -49.678 1.00 54.62 98 SER A C 1
ATOM 723 O O . SER A 1 98 ? 13.923 9.012 -50.132 1.00 54.62 98 SER A O 1
ATOM 725 N N . CYS A 1 99 ? 12.479 7.380 -49.572 1.00 54.72 99 CYS A N 1
ATOM 726 C CA . CYS A 1 99 ? 13.310 6.258 -50.009 1.00 54.72 99 CYS A CA 1
ATOM 727 C C . CYS A 1 99 ? 12.508 5.375 -50.964 1.00 54.72 99 CYS A C 1
ATOM 729 O O . CYS A 1 99 ? 11.352 5.064 -50.686 1.00 54.72 99 CYS A O 1
ATOM 731 N N . ASN A 1 100 ? 13.123 4.984 -52.075 1.00 48.56 100 ASN A N 1
ATOM 732 C CA . ASN A 1 100 ? 12.589 4.034 -53.042 1.00 48.56 100 ASN A CA 1
ATOM 733 C C . ASN A 1 100 ? 13.631 2.911 -53.219 1.00 48.56 100 ASN A C 1
ATOM 735 O O . ASN A 1 100 ? 14.502 3.018 -54.080 1.00 48.56 100 ASN A O 1
ATOM 739 N N . GLY A 1 101 ? 13.592 1.921 -52.321 1.00 51.41 101 GLY A N 1
ATOM 740 C CA . GLY A 1 101 ? 14.565 0.828 -52.149 1.00 51.41 101 GLY A CA 1
ATOM 741 C C . GLY A 1 101 ? 14.409 0.167 -50.769 1.00 51.41 101 GLY A C 1
ATOM 742 O O . GLY A 1 101 ? 13.649 0.682 -49.938 1.00 51.41 101 GLY A O 1
ATOM 743 N N . ASP A 1 102 ? 15.107 -0.941 -50.511 1.00 46.78 102 ASP A N 1
ATOM 744 C CA . ASP A 1 102 ? 15.087 -1.603 -49.203 1.00 46.78 102 ASP A CA 1
ATOM 745 C C . ASP A 1 102 ? 15.973 -0.831 -48.210 1.00 46.78 102 ASP A C 1
ATOM 747 O O . ASP A 1 102 ? 17.148 -0.531 -48.450 1.00 46.78 102 ASP A O 1
ATOM 751 N N . VAL A 1 103 ? 15.400 -0.484 -47.056 1.00 50.72 103 VAL A N 1
ATOM 752 C CA . VAL A 1 103 ? 16.125 0.195 -45.978 1.00 50.72 103 VAL A CA 1
ATOM 753 C C . VAL A 1 103 ? 16.399 -0.818 -44.873 1.00 50.72 103 VAL A C 1
ATOM 755 O O . VAL A 1 103 ? 15.522 -1.125 -44.068 1.00 50.72 103 VAL A O 1
ATOM 758 N N . ASN A 1 104 ? 17.641 -1.295 -44.780 1.00 49.44 104 ASN A N 1
ATOM 759 C CA . ASN A 1 104 ? 18.120 -2.035 -43.609 1.00 49.44 104 ASN A CA 1
ATOM 760 C C . ASN A 1 104 ? 18.420 -1.024 -42.486 1.00 49.44 104 ASN A C 1
ATOM 762 O O . ASN A 1 104 ? 19.570 -0.727 -42.166 1.00 49.44 104 ASN A O 1
ATOM 766 N N . SER A 1 105 ? 17.380 -0.377 -41.957 1.00 44.19 105 SER A N 1
ATOM 767 C CA . SER A 1 105 ? 17.524 0.782 -41.076 1.00 44.19 105 SER A CA 1
ATOM 768 C C . SER A 1 105 ? 18.043 0.400 -39.689 1.00 44.19 105 SER A C 1
ATOM 770 O O . SER A 1 105 ? 17.284 -0.096 -38.864 1.00 44.19 105 SER A O 1
ATOM 772 N N . ASN A 1 106 ? 19.276 0.802 -39.383 1.00 39.19 106 ASN A N 1
ATOM 773 C CA . ASN A 1 106 ? 19.532 1.548 -38.148 1.00 39.19 106 ASN A CA 1
ATOM 774 C C . ASN A 1 106 ? 19.537 3.037 -38.519 1.00 39.19 106 ASN A C 1
ATOM 776 O O . ASN A 1 106 ? 20.599 3.639 -38.680 1.00 39.19 106 ASN A O 1
ATOM 780 N N . VAL A 1 107 ? 18.350 3.605 -38.745 1.00 41.38 107 VAL A N 1
ATOM 781 C CA . VAL A 1 107 ? 18.155 5.059 -38.818 1.00 41.38 107 VAL A CA 1
ATOM 782 C C . VAL A 1 107 ? 18.073 5.531 -37.371 1.00 41.38 107 VAL A C 1
ATOM 784 O O . VAL A 1 107 ? 17.032 5.414 -36.737 1.00 41.38 107 VAL A O 1
ATOM 787 N N . ILE A 1 108 ? 19.194 6.001 -36.831 1.00 41.44 108 ILE A N 1
ATOM 788 C CA . ILE A 1 108 ? 19.242 6.588 -35.489 1.00 41.44 108 ILE A CA 1
ATOM 789 C C . ILE A 1 108 ? 18.844 8.062 -35.642 1.00 41.44 108 ILE A C 1
ATOM 791 O O . ILE A 1 108 ? 19.681 8.891 -35.996 1.00 41.44 108 ILE A O 1
ATOM 795 N N . GLY A 1 109 ? 17.550 8.356 -35.481 1.00 41.22 109 GLY A N 1
ATOM 796 C CA . GLY A 1 109 ? 17.109 9.627 -34.887 1.00 41.22 109 GLY A CA 1
ATOM 797 C C . GLY A 1 109 ? 17.233 9.536 -33.357 1.00 41.22 109 GLY A C 1
ATOM 798 O O . GLY A 1 109 ? 17.700 8.499 -32.879 1.00 41.22 109 GLY A O 1
ATOM 799 N N . PRO A 1 110 ? 16.835 10.551 -32.564 1.00 40.62 110 PRO A N 1
ATOM 800 C CA . PRO A 1 110 ? 16.713 10.351 -31.121 1.00 40.62 110 PRO A CA 1
ATOM 801 C C . PRO A 1 110 ? 15.744 9.182 -30.917 1.00 40.62 110 PRO A C 1
ATOM 803 O O . PRO A 1 110 ? 14.579 9.280 -31.303 1.00 40.62 110 PRO A O 1
ATOM 806 N N . GLU A 1 111 ? 16.244 8.037 -30.447 1.00 50.50 111 GLU A N 1
ATOM 807 C CA . GLU A 1 111 ? 15.406 6.859 -30.245 1.00 50.50 111 GLU A CA 1
ATOM 808 C C . GLU A 1 111 ? 14.247 7.262 -29.336 1.00 50.50 111 GLU A C 1
ATOM 810 O O . GLU A 1 111 ? 14.462 7.823 -28.261 1.00 50.50 111 GLU A O 1
ATOM 815 N N . GLU A 1 112 ? 13.009 7.016 -29.771 1.00 63.81 112 GLU A N 1
ATOM 816 C CA . GLU A 1 112 ? 11.888 7.123 -28.850 1.00 63.81 112 GLU A CA 1
ATOM 817 C C . GLU A 1 112 ? 12.097 6.074 -27.762 1.00 63.81 112 GLU A C 1
ATOM 819 O O . GLU A 1 112 ? 11.949 4.871 -27.991 1.00 63.81 112 GLU A O 1
ATOM 824 N N . ARG A 1 113 ? 12.473 6.538 -26.575 1.00 80.69 113 ARG A N 1
ATOM 825 C CA . ARG A 1 113 ? 12.697 5.681 -25.427 1.00 80.69 113 ARG A CA 1
ATOM 826 C C . ARG A 1 113 ? 11.338 5.400 -24.792 1.00 80.69 113 ARG A C 1
ATOM 828 O O . ARG A 1 113 ? 10.593 6.306 -24.427 1.00 80.69 113 ARG A O 1
ATOM 835 N N . TRP A 1 114 ? 10.978 4.123 -24.715 1.00 88.19 114 TRP A N 1
ATOM 836 C CA . TRP A 1 114 ? 9.695 3.671 -24.177 1.00 88.19 114 TRP A CA 1
ATOM 837 C C . TRP A 1 114 ? 9.926 2.777 -22.961 1.00 88.19 114 TRP A C 1
ATOM 839 O O . TRP A 1 114 ? 10.568 1.735 -23.068 1.00 88.19 114 TRP A O 1
ATOM 849 N N . LEU A 1 115 ? 9.349 3.145 -21.821 1.00 90.94 115 LEU A N 1
ATOM 850 C CA . LEU A 1 115 ? 9.459 2.414 -20.561 1.00 90.94 115 LEU A CA 1
ATOM 851 C C . LEU A 1 115 ? 8.201 1.560 -20.326 1.00 90.94 115 LEU A C 1
ATOM 853 O O . LEU A 1 115 ? 7.098 2.114 -20.320 1.00 90.94 115 LEU A O 1
ATOM 857 N N . PRO A 1 116 ? 8.308 0.231 -20.124 1.00 94.75 116 PRO A N 1
ATOM 858 C CA . PRO A 1 116 ? 7.160 -0.594 -19.759 1.00 94.75 116 PRO A CA 1
ATOM 859 C C . PRO A 1 116 ? 6.549 -0.147 -18.430 1.00 94.75 116 PRO A C 1
ATOM 861 O O . PRO A 1 116 ? 7.252 -0.035 -17.423 1.00 94.75 116 PRO A O 1
ATOM 864 N N . ILE A 1 117 ? 5.234 0.068 -18.429 1.00 96.62 117 ILE A N 1
ATOM 865 C CA . ILE A 1 117 ? 4.482 0.534 -17.263 1.00 96.62 117 ILE A CA 1
ATOM 866 C C . ILE A 1 117 ? 3.193 -0.268 -17.085 1.00 96.62 117 ILE A C 1
ATOM 868 O O . ILE A 1 117 ? 2.489 -0.608 -18.042 1.00 96.62 117 ILE A O 1
ATOM 872 N N . PHE A 1 118 ? 2.875 -0.560 -15.830 1.00 97.94 118 PHE A N 1
ATOM 873 C CA . PHE A 1 118 ? 1.687 -1.298 -15.427 1.00 97.94 118 PHE A CA 1
ATOM 874 C C . PHE A 1 118 ? 0.951 -0.526 -14.345 1.00 97.94 118 PHE A C 1
ATOM 876 O O . PHE A 1 118 ? 1.585 0.001 -13.441 1.00 97.94 118 PHE A O 1
ATOM 883 N N . GLN A 1 119 ? -0.376 -0.501 -14.393 1.00 98.12 119 GLN A N 1
ATOM 884 C CA . GLN A 1 119 ? -1.173 -0.055 -13.255 1.00 98.12 119 GLN A CA 1
ATOM 885 C C . GLN A 1 119 ? -1.783 -1.275 -12.583 1.00 98.12 119 GLN A C 1
ATOM 887 O O . GLN A 1 119 ? -2.500 -2.053 -13.224 1.00 98.12 119 GLN A O 1
ATOM 892 N N . VAL A 1 120 ? -1.488 -1.442 -11.300 1.00 98.38 120 VAL A N 1
ATOM 893 C CA . VAL A 1 120 ? -1.942 -2.579 -10.504 1.00 98.38 120 VAL A CA 1
ATOM 894 C C . VAL A 1 120 ? -2.612 -2.063 -9.242 1.00 98.38 120 VAL A C 1
ATOM 896 O O . VAL A 1 120 ? -2.023 -1.302 -8.479 1.00 98.38 120 VAL A O 1
ATOM 899 N N . ASP A 1 121 ? -3.837 -2.518 -9.017 1.00 98.19 121 ASP A N 1
ATOM 900 C CA . ASP A 1 121 ? -4.580 -2.264 -7.794 1.00 98.19 121 ASP A CA 1
ATOM 901 C C . ASP A 1 121 ? -4.221 -3.345 -6.763 1.00 98.19 121 ASP A C 1
ATOM 903 O O . ASP A 1 121 ? -4.548 -4.522 -6.931 1.00 98.19 121 ASP A O 1
ATOM 907 N N . ALA A 1 122 ? -3.524 -2.959 -5.696 1.00 97.88 122 ALA A N 1
ATOM 908 C CA . ALA A 1 122 ? -3.148 -3.838 -4.591 1.00 97.88 122 ALA A CA 1
ATOM 909 C C . ALA A 1 122 ? -4.279 -3.979 -3.558 1.00 97.88 122 ALA A C 1
ATOM 911 O O . ALA A 1 122 ? -5.083 -3.068 -3.372 1.00 97.88 122 ALA A O 1
ATOM 912 N N . PHE A 1 123 ? -4.308 -5.101 -2.834 1.00 97.50 123 PHE A N 1
ATOM 913 C CA . PHE A 1 123 ? -5.315 -5.428 -1.808 1.00 97.50 123 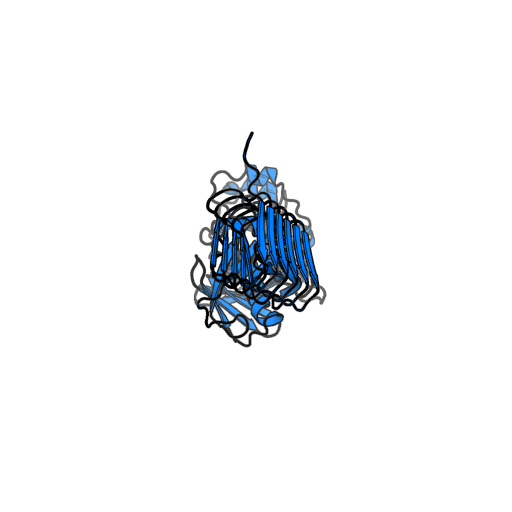PHE A CA 1
ATOM 914 C C . PHE A 1 123 ? -6.753 -5.562 -2.343 1.00 97.50 123 PHE A C 1
ATOM 916 O O . PHE A 1 123 ? -7.729 -5.285 -1.644 1.00 97.50 123 PHE A O 1
ATOM 923 N N . THR A 1 124 ? -6.885 -6.015 -3.591 1.00 97.06 124 THR A N 1
ATOM 924 C CA . THR A 1 124 ? -8.166 -6.272 -4.262 1.00 97.06 124 THR A CA 1
ATOM 925 C C . THR A 1 124 ? -8.011 -7.338 -5.351 1.00 97.06 124 THR A C 1
ATOM 927 O O . THR A 1 124 ? -6.931 -7.501 -5.910 1.00 97.06 124 THR A O 1
ATOM 930 N N . ASP A 1 125 ? -9.084 -8.065 -5.669 1.00 95.00 125 ASP A N 1
ATOM 931 C CA . ASP A 1 125 ? -9.196 -8.900 -6.880 1.00 95.00 125 ASP A CA 1
ATOM 932 C C . ASP A 1 125 ? -10.034 -8.257 -7.991 1.00 95.00 125 ASP A C 1
ATOM 934 O O . ASP A 1 125 ? -10.266 -8.865 -9.037 1.00 95.00 125 ASP A O 1
ATOM 938 N N . LYS A 1 126 ? -10.481 -7.019 -7.783 1.00 95.88 126 LYS A N 1
ATOM 939 C CA . LYS A 1 126 ? -11.290 -6.258 -8.734 1.00 95.88 126 LYS A CA 1
ATOM 940 C C . LYS A 1 126 ? -10.584 -4.961 -9.116 1.00 95.88 126 LYS A C 1
ATOM 942 O O . LYS A 1 126 ? -10.117 -4.262 -8.211 1.00 95.88 126 LYS A O 1
ATOM 947 N N . PRO A 1 127 ? -10.559 -4.609 -10.414 1.00 96.44 127 PRO A N 1
ATOM 948 C CA . PRO A 1 127 ? -10.180 -3.273 -10.851 1.00 96.44 127 PRO A CA 1
ATOM 949 C C . PRO A 1 127 ? -11.016 -2.193 -10.158 1.00 96.44 127 PRO A C 1
ATOM 951 O O . PRO A 1 127 ? -12.190 -2.409 -9.848 1.00 96.44 127 PRO A O 1
ATOM 954 N N . PHE A 1 128 ? -10.421 -1.018 -9.974 1.00 95.81 128 PHE A N 1
ATOM 955 C CA . PHE A 1 128 ? -11.044 0.176 -9.389 1.00 95.81 128 PHE A CA 1
ATOM 956 C C . PHE A 1 128 ? -11.360 0.066 -7.888 1.00 95.81 128 PHE A C 1
ATOM 958 O O . PHE A 1 128 ? -12.069 0.902 -7.332 1.00 95.81 128 PHE A O 1
ATOM 965 N N . SER A 1 129 ? -10.795 -0.930 -7.212 1.00 96.88 129 SER A N 1
ATOM 966 C CA . SER A 1 129 ? -10.803 -1.078 -5.752 1.00 96.88 129 SER A CA 1
ATOM 967 C C . SER A 1 129 ? -9.362 -1.167 -5.241 1.00 96.88 129 SER A C 1
ATOM 969 O O . SER A 1 129 ? -8.421 -1.030 -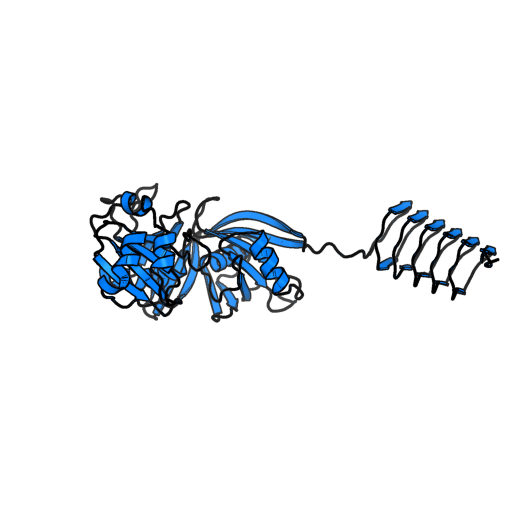6.020 1.00 96.88 129 SER A O 1
ATOM 971 N N . GLY A 1 130 ? -9.146 -1.337 -3.943 1.00 97.31 130 GLY A N 1
ATOM 972 C CA . GLY A 1 130 ? -7.800 -1.422 -3.381 1.00 97.31 130 GLY A CA 1
ATOM 973 C C . GLY A 1 130 ? -6.981 -0.145 -3.581 1.00 97.31 130 GLY A C 1
ATOM 974 O O . GLY A 1 130 ? -7.537 0.948 -3.735 1.00 97.31 130 GLY A O 1
ATOM 975 N N . ASN A 1 131 ? -5.658 -0.287 -3.591 1.00 96.94 131 ASN A N 1
ATOM 976 C CA . ASN A 1 131 ? -4.722 0.827 -3.713 1.00 96.94 131 ASN A CA 1
ATOM 977 C C . ASN A 1 131 ? -3.944 0.779 -5.041 1.00 96.94 131 ASN A C 1
ATOM 979 O O . ASN A 1 131 ? -3.171 -0.166 -5.235 1.00 96.94 131 ASN A O 1
ATOM 983 N N . PRO A 1 132 ? -4.166 1.734 -5.965 1.00 96.75 132 PRO A N 1
ATOM 984 C CA . PRO A 1 132 ? -3.507 1.748 -7.264 1.00 96.75 132 PRO A CA 1
ATOM 985 C C . PRO A 1 132 ? -2.037 2.160 -7.148 1.00 96.75 132 PRO A C 1
ATOM 987 O O . PRO A 1 132 ? -1.718 3.186 -6.555 1.00 96.75 132 PRO A O 1
ATOM 990 N N . ALA A 1 133 ? -1.155 1.418 -7.813 1.00 97.44 133 ALA A N 1
ATOM 991 C CA . ALA A 1 133 ? 0.234 1.813 -8.024 1.00 97.44 133 ALA A CA 1
ATOM 992 C C . ALA A 1 133 ? 0.628 1.667 -9.497 1.00 97.44 133 ALA A C 1
ATOM 994 O O . ALA A 1 133 ? 0.215 0.716 -10.172 1.00 97.44 133 ALA A O 1
ATOM 995 N N . ALA A 1 134 ? 1.456 2.594 -9.978 1.00 98.00 134 ALA A N 1
ATOM 996 C CA . ALA A 1 134 ? 2.139 2.458 -11.259 1.00 98.00 134 ALA A CA 1
ATOM 997 C C . ALA A 1 134 ? 3.453 1.700 -11.054 1.00 98.00 134 ALA A C 1
ATOM 999 O O . ALA A 1 134 ? 4.217 2.035 -10.157 1.00 98.00 134 ALA A O 1
ATOM 1000 N N . ILE A 1 135 ? 3.730 0.686 -11.867 1.00 98.38 135 ILE A N 1
ATOM 1001 C CA . ILE A 1 135 ? 4.929 -0.150 -11.786 1.00 98.38 135 ILE A CA 1
ATOM 1002 C C . ILE A 1 135 ? 5.688 -0.030 -13.100 1.00 98.38 135 ILE A C 1
ATOM 1004 O O . ILE A 1 135 ? 5.211 -0.484 -14.140 1.00 98.38 135 ILE A O 1
ATOM 1008 N N . CYS A 1 136 ? 6.872 0.566 -13.042 1.00 97.50 136 CYS A N 1
ATOM 1009 C CA . CYS A 1 136 ? 7.776 0.738 -14.167 1.00 97.50 136 CYS A CA 1
ATOM 1010 C C . CYS A 1 136 ? 8.860 -0.344 -14.135 1.00 97.50 136 CYS A C 1
ATOM 1012 O O . CYS A 1 136 ? 9.568 -0.479 -13.132 1.00 97.50 136 CYS A O 1
ATOM 1014 N N . LEU A 1 137 ? 9.020 -1.094 -15.229 1.00 95.12 137 LEU A N 1
ATOM 1015 C CA . LEU A 1 137 ? 10.133 -2.037 -15.375 1.00 95.12 137 LEU A CA 1
ATOM 1016 C C . LEU A 1 137 ? 11.327 -1.315 -15.987 1.00 95.12 137 LEU A C 1
ATOM 1018 O O . LEU A 1 137 ? 11.322 -0.966 -17.164 1.00 95.12 137 LEU A O 1
ATOM 1022 N N . VAL A 1 138 ? 12.348 -1.081 -15.172 1.00 91.50 138 VAL A N 1
ATOM 1023 C CA . VAL A 1 138 ? 13.549 -0.353 -15.574 1.00 91.50 138 VAL A CA 1
ATOM 1024 C C . VAL A 1 138 ? 14.566 -1.348 -16.129 1.00 91.50 138 VAL A C 1
ATOM 1026 O O . VAL A 1 138 ? 15.285 -2.007 -15.375 1.00 91.50 138 VAL A O 1
ATOM 1029 N N . GLU A 1 139 ? 14.577 -1.483 -17.454 1.00 78.88 139 GLU A N 1
ATOM 1030 C CA . GLU A 1 139 ? 15.554 -2.292 -18.200 1.00 78.88 139 GLU A CA 1
ATOM 1031 C C . GLU A 1 139 ? 16.873 -1.543 -18.400 1.00 78.88 139 GLU A C 1
ATOM 1033 O O . GLU A 1 139 ? 17.948 -2.117 -18.240 1.00 78.88 139 GLU A O 1
ATOM 1038 N N . ASP A 1 140 ? 16.770 -0.253 -18.714 1.00 66.06 140 ASP A N 1
ATOM 1039 C CA . ASP A 1 140 ? 17.892 0.629 -18.998 1.00 66.06 140 ASP A CA 1
ATOM 1040 C C . ASP A 1 140 ? 18.394 1.306 -17.713 1.00 66.06 140 ASP A C 1
ATOM 1042 O O . ASP A 1 140 ? 17.622 1.857 -16.919 1.00 66.06 140 ASP A O 1
ATOM 1046 N N . ARG A 1 141 ? 19.711 1.255 -17.488 1.00 63.00 141 ARG A N 1
ATOM 1047 C CA . ARG A 1 141 ? 20.331 1.782 -16.270 1.00 63.00 141 ARG A CA 1
ATOM 1048 C C . ARG A 1 141 ? 20.265 3.309 -16.187 1.00 63.00 141 ARG A C 1
ATOM 1050 O O . ARG A 1 141 ? 20.367 3.817 -15.066 1.00 63.00 141 ARG A O 1
ATOM 1057 N N . ASP A 1 142 ? 19.997 3.988 -17.302 1.00 70.25 142 ASP A N 1
ATOM 1058 C CA . ASP A 1 142 ? 20.095 5.442 -17.450 1.00 70.25 142 ASP A CA 1
ATOM 1059 C C . ASP A 1 142 ? 18.820 6.215 -17.065 1.00 70.25 142 ASP A C 1
ATOM 1061 O O . ASP A 1 142 ? 18.714 7.403 -17.349 1.00 70.25 142 ASP A O 1
ATOM 1065 N N . LEU A 1 143 ? 17.806 5.583 -16.452 1.00 87.44 143 LEU A N 1
ATOM 1066 C CA . LEU A 1 143 ? 16.646 6.326 -15.932 1.00 87.44 143 LEU A CA 1
ATOM 1067 C C . LEU A 1 143 ? 17.053 7.118 -14.678 1.00 87.44 143 LEU A C 1
ATOM 1069 O O . LEU A 1 143 ? 17.247 6.538 -13.604 1.00 87.44 143 LEU A O 1
ATOM 1073 N N . THR A 1 144 ? 17.185 8.433 -14.821 1.00 90.62 144 THR A N 1
ATOM 1074 C CA . THR A 1 144 ? 17.608 9.367 -13.772 1.00 90.62 144 THR A CA 1
ATOM 1075 C C . THR A 1 144 ? 16.544 9.541 -12.685 1.00 90.62 144 THR A C 1
ATOM 1077 O O . THR A 1 144 ? 15.365 9.236 -12.875 1.00 90.62 144 THR A O 1
ATOM 1080 N N . ASP A 1 145 ? 16.951 10.057 -11.524 1.00 92.75 145 ASP A N 1
ATOM 1081 C CA . ASP A 1 145 ? 16.028 10.370 -10.424 1.00 92.75 145 ASP A CA 1
ATOM 1082 C C . ASP A 1 145 ? 15.027 11.470 -10.810 1.00 92.75 145 ASP A C 1
ATOM 1084 O O . ASP A 1 145 ? 13.875 11.439 -10.380 1.00 92.75 145 ASP A O 1
ATOM 1088 N N . GLU A 1 146 ? 15.439 12.412 -11.663 1.00 93.88 146 GLU A N 1
ATOM 1089 C CA . GLU A 1 146 ? 14.566 13.468 -12.175 1.00 93.88 146 GLU A CA 1
ATOM 1090 C C . GLU A 1 146 ? 13.485 12.903 -13.108 1.00 93.88 146 GLU A C 1
ATOM 1092 O O . GLU A 1 146 ? 12.313 13.253 -12.967 1.00 93.88 146 GLU A O 1
ATOM 1097 N N . GLU A 1 147 ? 13.844 11.994 -14.021 1.00 93.75 147 GLU A N 1
ATOM 1098 C CA . GLU A 1 147 ? 12.874 11.296 -14.879 1.00 93.75 147 GLU A CA 1
ATOM 1099 C C . GLU A 1 147 ? 11.913 10.437 -14.047 1.00 93.75 147 GLU A C 1
ATOM 1101 O O . GLU A 1 147 ? 10.702 10.496 -14.253 1.00 93.75 147 GLU A O 1
ATOM 1106 N N . GLN A 1 148 ? 12.422 9.698 -13.052 1.00 95.38 148 GLN A N 1
ATOM 1107 C CA . GLN A 1 148 ? 11.589 8.922 -12.123 1.00 95.38 148 GLN A CA 1
ATOM 1108 C C . GLN A 1 148 ? 10.599 9.819 -11.363 1.00 95.38 148 GLN A C 1
ATOM 1110 O O . GLN A 1 148 ? 9.423 9.476 -11.214 1.00 95.38 148 GLN A O 1
ATOM 1115 N N . GLN A 1 149 ? 11.031 10.996 -10.911 1.00 96.00 149 GLN A N 1
ATOM 1116 C CA . GLN A 1 149 ? 10.138 11.931 -10.233 1.00 96.00 149 GLN A CA 1
ATOM 1117 C C . GLN A 1 149 ? 9.097 12.535 -11.190 1.00 96.00 149 GLN A C 1
ATOM 1119 O O . GLN A 1 149 ? 7.934 12.663 -10.808 1.00 96.00 149 GLN A O 1
ATOM 1124 N N . LYS A 1 150 ? 9.484 12.869 -12.430 1.00 95.94 150 LYS A N 1
ATOM 1125 C CA . LYS A 1 150 ? 8.578 13.399 -13.466 1.00 95.94 150 LYS A CA 1
ATOM 1126 C C . LYS A 1 150 ? 7.499 12.393 -13.854 1.00 95.94 150 LYS A C 1
ATOM 1128 O O . LYS A 1 150 ? 6.329 12.752 -13.878 1.00 95.94 150 LYS A O 1
ATOM 1133 N N . ILE A 1 151 ? 7.870 11.134 -14.084 1.00 95.69 151 ILE A N 1
ATOM 1134 C CA . ILE A 1 151 ? 6.910 10.061 -14.380 1.00 95.69 151 ILE A CA 1
ATOM 1135 C C . ILE A 1 151 ? 5.964 9.858 -13.192 1.00 95.69 151 ILE A C 1
ATOM 1137 O O . ILE A 1 151 ? 4.758 9.753 -13.386 1.00 95.69 151 ILE A O 1
ATOM 1141 N N . ALA A 1 152 ? 6.474 9.858 -11.956 1.00 94.88 152 ALA A N 1
ATOM 1142 C CA . ALA A 1 152 ? 5.624 9.712 -10.775 1.00 94.88 152 ALA A CA 1
ATOM 1143 C C . ALA A 1 152 ? 4.623 10.870 -10.619 1.00 94.88 152 ALA A C 1
ATOM 1145 O O . ALA A 1 152 ? 3.471 10.643 -10.246 1.00 94.88 152 ALA A O 1
ATOM 1146 N N . ALA A 1 153 ? 5.049 12.096 -10.938 1.00 93.62 153 ALA A N 1
ATOM 1147 C CA . ALA A 1 153 ? 4.182 13.268 -10.968 1.00 93.62 153 ALA A CA 1
ATOM 1148 C C . ALA A 1 153 ? 3.121 13.181 -12.081 1.00 93.62 153 ALA A C 1
ATOM 1150 O O . ALA A 1 153 ? 1.958 13.474 -11.818 1.00 93.62 153 ALA A O 1
ATOM 1151 N N . GLU A 1 154 ? 3.500 12.731 -13.283 1.00 95.81 154 GLU A N 1
ATOM 1152 C CA . GLU A 1 154 ? 2.593 12.539 -14.427 1.00 95.81 154 GLU A CA 1
ATOM 1153 C C . GLU A 1 154 ? 1.527 11.473 -14.137 1.00 95.81 154 GLU A C 1
ATOM 1155 O O . GLU A 1 154 ? 0.345 11.677 -14.409 1.00 95.81 154 GLU A O 1
ATOM 1160 N N . MET A 1 155 ? 1.924 10.346 -13.534 1.00 94.00 155 MET A N 1
ATOM 1161 C CA . MET A 1 155 ? 0.992 9.272 -13.181 1.00 94.00 155 MET A CA 1
ATOM 1162 C C . MET A 1 155 ? -0.008 9.694 -12.103 1.00 94.00 155 MET A C 1
ATOM 1164 O O . MET A 1 155 ? -1.125 9.178 -12.085 1.00 94.00 155 MET A O 1
ATOM 1168 N N . ASN A 1 156 ? 0.389 10.608 -11.209 1.00 89.62 156 ASN A N 1
ATOM 1169 C CA . ASN A 1 156 ? -0.455 11.187 -10.161 1.00 89.62 156 ASN A CA 1
ATOM 1170 C C . ASN A 1 156 ? -1.257 10.141 -9.349 1.00 89.62 156 ASN A C 1
ATOM 1172 O O . ASN A 1 156 ? -2.410 10.356 -8.969 1.00 89.62 156 ASN A O 1
ATOM 1176 N N . LEU A 1 157 ? -0.648 8.977 -9.115 1.00 88.56 157 LEU A N 1
ATOM 1177 C CA . LEU A 1 157 ? -1.141 7.945 -8.202 1.00 88.56 157 LEU A CA 1
ATOM 1178 C C . LEU A 1 157 ? -0.508 8.136 -6.820 1.00 88.56 157 LEU A C 1
ATOM 1180 O O . LEU A 1 157 ? 0.401 8.954 -6.665 1.00 88.56 157 LEU A O 1
ATOM 1184 N N . SER A 1 158 ? -0.961 7.361 -5.829 1.00 85.56 158 SER A N 1
ATOM 1185 C CA . SER A 1 158 ? -0.340 7.340 -4.500 1.00 85.56 158 SER A CA 1
ATOM 1186 C C . SER A 1 158 ? 1.172 7.110 -4.628 1.00 85.56 158 SER A C 1
ATOM 1188 O O . SER A 1 158 ? 1.971 7.909 -4.129 1.00 85.56 158 SER A O 1
ATOM 1190 N N . GLU A 1 159 ? 1.565 6.088 -5.400 1.00 92.56 159 GLU A N 1
ATOM 1191 C CA . GLU A 1 159 ? 2.963 5.778 -5.667 1.00 92.56 159 GLU A CA 1
ATOM 1192 C C . GLU A 1 159 ? 3.194 5.231 -7.081 1.00 92.56 159 GLU A C 1
ATOM 1194 O O . GLU A 1 159 ? 2.413 4.450 -7.636 1.00 92.56 159 GLU A O 1
ATOM 1199 N N . THR A 1 160 ? 4.353 5.595 -7.627 1.00 96.88 160 THR A N 1
ATOM 1200 C CA . THR A 1 160 ? 4.986 4.943 -8.772 1.00 96.88 160 THR A CA 1
ATOM 1201 C C . THR A 1 160 ? 6.226 4.192 -8.299 1.00 96.88 160 THR A C 1
ATOM 1203 O O . THR A 1 160 ? 7.106 4.768 -7.657 1.00 96.88 160 THR A O 1
ATOM 1206 N N . ALA A 1 161 ? 6.295 2.899 -8.596 1.00 98.06 161 ALA A N 1
ATOM 1207 C CA . ALA A 1 161 ? 7.393 2.021 -8.239 1.00 98.06 161 ALA A CA 1
ATOM 1208 C C . ALA A 1 161 ? 8.296 1.748 -9.443 1.00 98.06 161 ALA A C 1
ATOM 1210 O O . ALA A 1 161 ? 7.819 1.428 -10.531 1.00 98.06 161 ALA A O 1
ATOM 1211 N N . TYR A 1 162 ? 9.604 1.807 -9.223 1.00 97.44 162 TYR A N 1
ATOM 1212 C CA . TYR A 1 162 ? 10.618 1.503 -10.227 1.00 97.44 162 TYR A CA 1
ATOM 1213 C C . TYR A 1 162 ? 11.300 0.200 -9.860 1.00 97.44 162 TYR A C 1
ATOM 1215 O O . TYR A 1 162 ? 12.062 0.132 -8.892 1.00 97.44 162 TYR A O 1
ATOM 1223 N N . LEU A 1 163 ? 10.997 -0.838 -10.632 1.00 96.81 163 LEU A N 1
ATOM 1224 C CA . LEU A 1 163 ? 11.513 -2.179 -10.441 1.00 96.81 163 LEU A CA 1
ATOM 1225 C C . LEU A 1 163 ? 12.668 -2.414 -11.413 1.00 96.81 163 LEU A C 1
ATOM 1227 O O . LEU A 1 163 ? 12.484 -2.366 -12.628 1.00 96.81 163 LEU A O 1
ATOM 1231 N N . ARG A 1 164 ? 13.863 -2.670 -10.880 1.00 95.00 164 ARG A N 1
ATOM 1232 C CA . ARG A 1 164 ? 15.100 -2.795 -11.659 1.00 95.00 164 ARG A CA 1
ATOM 1233 C C . ARG A 1 164 ? 15.769 -4.144 -11.416 1.00 95.00 164 ARG A C 1
ATOM 1235 O O . ARG A 1 164 ? 15.790 -4.657 -10.296 1.00 95.00 164 ARG A O 1
ATOM 1242 N N . LYS A 1 165 ? 16.362 -4.697 -12.467 1.00 92.69 165 LYS A N 1
ATOM 1243 C CA . LYS A 1 165 ? 17.256 -5.858 -12.388 1.00 92.69 165 LYS A CA 1
ATOM 1244 C C . LYS A 1 165 ? 18.554 -5.508 -11.650 1.00 92.69 165 LYS A C 1
ATOM 1246 O O . LYS A 1 165 ? 18.986 -4.358 -11.679 1.00 92.69 165 LYS A O 1
ATOM 1251 N N . LEU A 1 166 ? 19.174 -6.475 -10.974 1.00 89.94 166 LEU A N 1
ATOM 1252 C CA . LEU A 1 166 ? 20.436 -6.237 -10.256 1.00 89.94 166 LEU A CA 1
ATOM 1253 C C . LEU A 1 166 ? 21.659 -6.427 -11.162 1.00 89.94 166 LEU A C 1
ATOM 1255 O O . LEU A 1 166 ? 22.670 -5.744 -10.994 1.00 89.94 166 LEU A O 1
ATOM 1259 N N . SER A 1 167 ? 21.553 -7.315 -12.146 1.00 85.38 167 SER A N 1
ATOM 1260 C CA . SER A 1 167 ? 22.546 -7.542 -13.191 1.00 85.38 167 SER A CA 1
ATOM 1261 C C . SER A 1 167 ? 21.893 -7.590 -14.574 1.00 85.38 167 SER A C 1
ATOM 1263 O O . SER A 1 167 ? 20.677 -7.740 -14.698 1.00 85.38 167 SER A O 1
ATOM 1265 N N . ASP A 1 168 ? 22.703 -7.457 -15.625 1.00 82.44 168 ASP A N 1
ATOM 1266 C CA . ASP A 1 168 ? 22.197 -7.501 -17.004 1.00 82.44 168 ASP A CA 1
ATOM 1267 C C . ASP A 1 168 ? 21.797 -8.929 -17.420 1.00 82.44 168 ASP A C 1
ATOM 1269 O O . ASP A 1 168 ? 20.980 -9.093 -18.324 1.00 82.44 168 ASP A O 1
ATOM 1273 N N . GLU A 1 169 ? 22.319 -9.941 -16.717 1.00 82.56 169 GLU A N 1
ATOM 1274 C CA . GLU A 1 169 ? 21.992 -11.363 -16.888 1.00 82.56 169 GLU A CA 1
ATOM 1275 C C . GLU A 1 169 ? 20.661 -11.756 -16.231 1.00 82.56 169 GLU A C 1
ATOM 1277 O O . GLU A 1 169 ? 20.084 -12.787 -16.578 1.00 82.56 169 GLU A O 1
ATOM 1282 N N . ASP A 1 170 ? 20.160 -10.950 -15.289 1.00 88.31 170 ASP A N 1
ATOM 1283 C CA . ASP A 1 170 ? 18.855 -11.185 -14.681 1.00 88.31 170 ASP A CA 1
ATOM 1284 C C . ASP A 1 170 ? 17.725 -10.921 -15.692 1.00 88.31 170 ASP A C 1
ATOM 1286 O O . ASP A 1 170 ? 17.856 -10.152 -16.653 1.00 88.31 170 ASP A O 1
ATOM 1290 N N . ASP A 1 171 ? 16.561 -11.506 -15.418 1.00 90.38 171 ASP A N 1
ATOM 1291 C CA . ASP A 1 171 ? 15.343 -11.295 -16.194 1.00 90.38 171 ASP A CA 1
ATOM 1292 C C . ASP A 1 171 ? 14.126 -11.150 -15.270 1.00 90.38 171 ASP A C 1
ATOM 1294 O O . ASP A 1 171 ? 14.043 -11.792 -14.221 1.00 90.38 171 ASP A O 1
ATOM 1298 N N . PHE A 1 172 ? 13.155 -10.314 -15.641 1.00 94.19 172 PHE A N 1
ATOM 1299 C CA . PHE A 1 172 ? 11.959 -10.101 -14.819 1.00 94.19 172 PHE A CA 1
ATOM 1300 C C . PHE A 1 172 ? 11.071 -11.357 -14.714 1.00 94.19 172 PHE A C 1
ATOM 1302 O O . PHE A 1 172 ? 10.353 -11.523 -13.725 1.00 94.19 172 PHE A O 1
ATOM 1309 N N . SER A 1 173 ? 11.136 -12.278 -15.678 1.00 94.38 173 SER A N 1
ATOM 1310 C CA . SER A 1 173 ? 10.378 -13.535 -15.674 1.00 94.38 173 SER A CA 1
ATOM 1311 C C . SER A 1 173 ? 11.057 -14.679 -14.916 1.00 94.38 173 SER A C 1
ATOM 1313 O O . SER A 1 173 ? 10.389 -15.651 -14.581 1.00 94.38 173 SER A O 1
ATOM 1315 N N . THR A 1 174 ? 12.354 -14.600 -14.600 1.00 93.62 174 THR A N 1
ATOM 1316 C CA . THR A 1 174 ? 13.066 -15.713 -13.929 1.00 93.62 174 THR A CA 1
ATOM 1317 C C . THR A 1 174 ? 13.880 -15.305 -12.705 1.00 93.62 174 THR A C 1
ATOM 1319 O O . THR A 1 174 ? 14.119 -16.134 -11.827 1.00 93.62 174 THR A O 1
ATOM 1322 N N . GLY A 1 175 ? 14.264 -14.033 -12.595 1.00 93.75 175 GLY A N 1
ATOM 1323 C CA . GLY A 1 175 ? 15.003 -13.501 -11.457 1.00 93.75 175 GLY A CA 1
ATOM 1324 C C . GLY A 1 175 ? 14.198 -13.571 -10.159 1.00 93.75 175 GLY A C 1
ATOM 1325 O O . GLY A 1 175 ? 12.972 -13.484 -10.154 1.00 93.75 175 GLY A O 1
ATOM 1326 N N . SER A 1 176 ? 14.894 -13.706 -9.031 1.00 95.38 176 SER A N 1
ATOM 1327 C CA . SER A 1 176 ? 14.280 -13.739 -7.690 1.00 95.38 176 SER A CA 1
ATOM 1328 C C . SER A 1 176 ? 14.659 -12.538 -6.819 1.00 95.38 176 SER A C 1
ATOM 1330 O O . SER A 1 176 ? 14.154 -12.393 -5.702 1.00 95.38 176 SER A O 1
ATOM 1332 N N . LYS A 1 177 ? 15.548 -11.670 -7.315 1.00 96.94 177 LYS A N 1
ATOM 1333 C CA . LYS A 1 177 ? 16.077 -10.506 -6.603 1.00 96.94 177 LYS A CA 1
ATOM 1334 C C . LYS A 1 177 ? 16.068 -9.289 -7.519 1.00 96.94 177 LYS A C 1
ATOM 1336 O O . LYS A 1 177 ? 16.581 -9.357 -8.630 1.00 96.94 177 LYS A O 1
ATOM 1341 N N . PHE A 1 178 ? 15.521 -8.185 -7.031 1.00 96.56 178 PHE A N 1
ATOM 1342 C CA . PHE A 1 178 ? 15.367 -6.946 -7.792 1.00 96.56 178 PHE A CA 1
ATOM 1343 C C . PHE A 1 178 ? 15.652 -5.742 -6.900 1.00 96.56 178 PHE A C 1
ATOM 1345 O O . PHE A 1 178 ? 15.499 -5.827 -5.684 1.00 96.56 178 PHE A O 1
ATOM 1352 N N . SER A 1 179 ? 16.039 -4.614 -7.484 1.00 95.62 179 SER A N 1
ATOM 1353 C CA . SER A 1 179 ? 16.006 -3.325 -6.794 1.00 95.62 179 SER A CA 1
ATOM 1354 C C . SER A 1 179 ? 14.618 -2.708 -6.946 1.00 95.62 179 SER A C 1
ATOM 1356 O O . SER A 1 179 ? 13.996 -2.834 -8.002 1.00 95.62 179 SER A O 1
ATOM 1358 N N . LEU A 1 180 ? 14.125 -2.068 -5.887 1.00 97.00 180 LEU A N 1
ATOM 1359 C CA . LEU A 1 180 ? 12.820 -1.421 -5.876 1.00 97.00 180 LEU A CA 1
ATOM 1360 C C . LEU A 1 180 ? 12.905 -0.055 -5.193 1.00 97.00 180 LEU A C 1
ATOM 1362 O O . LEU A 1 180 ? 13.427 0.063 -4.082 1.00 97.00 180 LEU A O 1
ATOM 1366 N N . ARG A 1 181 ? 12.372 0.961 -5.871 1.00 96.62 181 ARG A N 1
ATOM 1367 C CA . ARG A 1 181 ? 12.226 2.336 -5.375 1.00 96.62 181 ARG A CA 1
ATOM 1368 C C . ARG A 1 181 ? 10.788 2.796 -5.553 1.00 96.62 181 ARG A C 1
ATOM 1370 O O . ARG A 1 181 ? 10.105 2.297 -6.446 1.00 96.62 181 ARG A O 1
ATOM 1377 N N . TRP A 1 182 ? 10.356 3.770 -4.758 1.00 96.19 182 TRP A N 1
ATOM 1378 C CA . TRP A 1 182 ? 9.001 4.315 -4.829 1.00 96.19 182 TRP A CA 1
ATOM 1379 C C . TRP A 1 182 ? 9.016 5.828 -4.767 1.00 96.19 182 TRP A C 1
ATOM 1381 O O . TRP A 1 182 ? 9.714 6.427 -3.951 1.00 96.19 182 TRP A O 1
ATOM 1391 N N . PHE A 1 183 ? 8.194 6.427 -5.610 1.00 94.00 183 PHE A N 1
ATOM 1392 C CA . PHE A 1 183 ? 8.043 7.860 -5.717 1.00 94.00 183 PHE A CA 1
ATOM 1393 C C . PHE A 1 183 ? 6.568 8.203 -5.588 1.00 94.00 183 PHE A C 1
ATOM 1395 O O . PHE A 1 183 ? 5.725 7.675 -6.310 1.00 94.00 183 PHE A O 1
ATOM 1402 N N . THR A 1 184 ? 6.273 9.113 -4.670 1.00 90.12 184 THR A N 1
ATOM 1403 C CA . THR A 1 184 ? 5.033 9.892 -4.701 1.00 90.12 184 THR A CA 1
ATOM 1404 C C . THR A 1 184 ? 5.142 10.949 -5.809 1.00 90.12 184 THR A C 1
ATOM 1406 O O . THR A 1 184 ? 6.250 11.196 -6.306 1.00 90.12 184 THR A O 1
ATOM 1409 N N . PRO A 1 185 ? 4.060 11.672 -6.144 1.00 89.06 185 PRO A N 1
ATOM 1410 C CA . PRO A 1 185 ? 4.127 12.772 -7.108 1.00 89.06 185 PRO A CA 1
ATOM 1411 C C . PRO A 1 185 ? 5.124 13.886 -6.748 1.00 89.06 185 PRO A C 1
ATOM 1413 O O . PRO A 1 185 ? 5.484 14.683 -7.609 1.00 89.06 185 PRO A O 1
ATOM 1416 N N . THR A 1 186 ? 5.580 13.960 -5.491 1.00 85.94 186 THR A N 1
ATOM 1417 C CA . THR A 1 186 ? 6.421 15.066 -4.998 1.00 85.94 186 THR A CA 1
ATOM 1418 C C . THR A 1 186 ? 7.809 14.654 -4.510 1.00 85.94 186 THR A C 1
ATOM 1420 O O . THR A 1 186 ? 8.699 15.502 -4.468 1.00 85.94 186 THR A O 1
ATOM 1423 N N . LYS A 1 187 ? 8.004 13.392 -4.109 1.00 87.81 187 LYS A N 1
ATOM 1424 C CA . LYS A 1 187 ? 9.279 12.892 -3.569 1.00 87.81 187 LYS A CA 1
ATOM 1425 C C . LYS A 1 187 ? 9.392 11.369 -3.611 1.00 87.81 187 LYS A C 1
ATOM 1427 O O . LYS A 1 187 ? 8.381 10.661 -3.554 1.00 87.81 187 LYS A O 1
ATOM 1432 N N . GLU A 1 188 ? 10.627 10.880 -3.569 1.00 92.81 188 GLU A N 1
ATOM 1433 C CA . GLU A 1 188 ? 10.948 9.492 -3.224 1.00 92.81 188 GLU A CA 1
ATOM 1434 C C . GLU A 1 188 ? 10.617 9.194 -1.749 1.00 92.81 188 GLU A C 1
ATOM 1436 O O . GLU A 1 188 ? 10.780 10.057 -0.880 1.00 92.81 188 GLU A O 1
ATOM 1441 N N . ILE A 1 189 ? 10.164 7.972 -1.462 1.00 86.38 189 ILE A N 1
ATOM 1442 C CA . ILE A 1 189 ? 9.901 7.482 -0.102 1.00 86.38 189 ILE A CA 1
ATOM 1443 C C . ILE A 1 189 ? 10.659 6.180 0.172 1.00 86.38 189 ILE A C 1
ATOM 1445 O O . ILE A 1 189 ? 10.915 5.391 -0.736 1.00 86.38 189 ILE A O 1
ATOM 1449 N N . ASP A 1 190 ? 11.003 5.941 1.438 1.00 84.00 190 ASP A N 1
ATOM 1450 C CA . ASP A 1 190 ? 11.890 4.832 1.812 1.00 84.00 190 ASP A CA 1
ATOM 1451 C C . ASP A 1 190 ? 11.190 3.467 1.886 1.00 84.00 190 ASP A C 1
ATOM 1453 O O . ASP A 1 190 ? 11.846 2.435 1.743 1.00 84.00 190 ASP A O 1
ATOM 1457 N N . LEU A 1 191 ? 9.868 3.442 2.090 1.00 81.62 191 LEU A N 1
ATOM 1458 C CA . LEU A 1 191 ? 9.093 2.210 2.222 1.00 81.62 191 LEU A CA 1
ATOM 1459 C C . LEU A 1 191 ? 7.642 2.402 1.769 1.00 81.62 191 LEU A C 1
ATOM 1461 O O . LEU A 1 191 ? 6.947 3.285 2.267 1.00 81.62 191 LEU A O 1
ATOM 1465 N N . CYS A 1 192 ? 7.155 1.511 0.902 1.00 87.38 192 CYS A N 1
ATOM 1466 C CA . CYS A 1 192 ? 5.753 1.481 0.488 1.00 87.38 192 CYS A CA 1
ATOM 1467 C C . CYS A 1 192 ? 5.219 0.047 0.372 1.00 87.38 192 CYS A C 1
ATOM 1469 O O . CYS A 1 192 ? 5.672 -0.740 -0.459 1.00 87.38 192 CYS A O 1
ATOM 1471 N N . GLY A 1 193 ? 4.226 -0.308 1.191 1.00 88.50 193 GLY A N 1
ATOM 1472 C CA . GLY A 1 193 ? 3.660 -1.660 1.216 1.00 88.50 193 GLY A CA 1
ATOM 1473 C C . GLY A 1 193 ? 2.883 -2.021 -0.055 1.00 88.50 193 GLY A C 1
ATOM 1474 O O . GLY A 1 193 ? 3.220 -2.988 -0.734 1.00 88.50 193 GLY A O 1
ATOM 1475 N N . HIS A 1 194 ? 1.851 -1.250 -0.408 1.00 93.94 194 HIS A N 1
ATOM 1476 C CA . HIS A 1 194 ? 0.954 -1.607 -1.515 1.00 93.94 194 HIS A CA 1
ATOM 1477 C C . HIS A 1 194 ? 1.680 -1.618 -2.872 1.00 93.94 194 HIS A C 1
ATOM 1479 O O . HIS A 1 194 ? 1.481 -2.543 -3.658 1.00 93.94 194 HIS A O 1
ATOM 1485 N N . ALA A 1 195 ? 2.595 -0.674 -3.115 1.00 95.75 195 ALA A N 1
ATOM 1486 C CA . ALA A 1 195 ? 3.388 -0.632 -4.340 1.00 95.75 195 ALA A CA 1
ATOM 1487 C C . ALA A 1 195 ? 4.422 -1.776 -4.418 1.00 95.75 195 ALA A C 1
ATOM 1489 O O . ALA A 1 195 ? 4.729 -2.268 -5.506 1.00 95.75 195 ALA A O 1
ATOM 1490 N N . THR A 1 196 ? 4.910 -2.280 -3.274 1.00 96.62 196 THR A N 1
ATOM 1491 C CA . THR A 1 196 ? 5.701 -3.527 -3.216 1.00 96.62 196 THR A CA 1
ATOM 1492 C C . THR A 1 196 ? 4.858 -4.741 -3.598 1.00 96.62 196 THR A C 1
ATOM 1494 O O . THR A 1 196 ? 5.295 -5.567 -4.401 1.00 96.62 196 THR A O 1
ATOM 1497 N N . LEU A 1 197 ? 3.629 -4.840 -3.079 1.00 97.50 197 LEU A N 1
ATOM 1498 C CA . LEU A 1 197 ? 2.695 -5.910 -3.445 1.00 97.50 197 LEU A CA 1
ATOM 1499 C C . LEU A 1 197 ? 2.369 -5.864 -4.943 1.00 97.50 197 LEU A C 1
ATOM 1501 O O . LEU A 1 197 ? 2.434 -6.888 -5.618 1.00 97.50 197 LEU A O 1
ATOM 1505 N N . ALA A 1 198 ? 2.085 -4.677 -5.476 1.00 98.06 198 ALA A N 1
ATOM 1506 C CA . ALA A 1 198 ? 1.834 -4.448 -6.896 1.00 98.06 198 ALA A CA 1
ATOM 1507 C C . ALA A 1 198 ? 3.050 -4.788 -7.784 1.00 98.06 198 ALA A C 1
ATOM 1509 O O . ALA A 1 198 ? 2.891 -5.370 -8.861 1.00 98.06 198 ALA A O 1
ATOM 1510 N N . SER A 1 199 ? 4.272 -4.511 -7.317 1.00 98.19 199 SER A N 1
ATOM 1511 C CA . SER A 1 199 ? 5.512 -4.916 -8.000 1.00 98.19 199 SER A CA 1
ATOM 1512 C C . SER A 1 199 ? 5.660 -6.439 -8.048 1.00 98.19 199 SER A C 1
ATOM 1514 O O . SER A 1 199 ? 5.945 -7.012 -9.099 1.00 98.19 199 SER A O 1
ATOM 1516 N N . ALA A 1 200 ? 5.394 -7.122 -6.931 1.00 97.94 200 ALA A N 1
ATOM 1517 C CA . ALA A 1 200 ? 5.380 -8.581 -6.885 1.00 97.94 200 ALA A CA 1
ATOM 1518 C C . ALA A 1 200 ? 4.282 -9.177 -7.781 1.00 97.94 200 ALA A C 1
ATOM 1520 O O . ALA A 1 200 ? 4.533 -10.152 -8.484 1.00 97.94 200 ALA A O 1
ATOM 1521 N N . ALA A 1 201 ? 3.093 -8.571 -7.819 1.00 97.69 201 ALA A N 1
ATOM 1522 C CA . ALA A 1 201 ? 2.007 -8.978 -8.709 1.00 97.69 201 ALA A CA 1
ATOM 1523 C C . ALA A 1 201 ? 2.390 -8.823 -10.186 1.00 97.69 201 ALA A C 1
ATOM 1525 O O . ALA A 1 201 ? 2.091 -9.698 -10.996 1.00 97.69 201 ALA A O 1
ATOM 1526 N N . THR A 1 202 ? 3.100 -7.747 -10.530 1.00 98.00 202 THR A N 1
ATOM 1527 C CA . THR A 1 202 ? 3.643 -7.532 -11.878 1.00 98.00 202 THR A CA 1
ATOM 1528 C C . THR A 1 202 ? 4.576 -8.679 -12.268 1.00 98.00 202 THR A C 1
ATOM 1530 O O . THR A 1 202 ? 4.391 -9.296 -13.316 1.00 98.00 202 THR A O 1
ATOM 1533 N N . LEU A 1 203 ? 5.513 -9.051 -11.395 1.00 97.94 203 LEU A N 1
ATOM 1534 C CA . LEU A 1 203 ? 6.420 -10.173 -11.645 1.00 97.94 203 LEU A CA 1
ATOM 1535 C C . LEU A 1 203 ? 5.684 -11.523 -11.717 1.00 97.94 203 LEU A C 1
ATOM 1537 O O . LEU A 1 203 ? 5.854 -12.270 -12.678 1.00 97.94 203 LEU A O 1
ATOM 1541 N N . PHE A 1 204 ? 4.828 -11.841 -10.745 1.00 96.81 204 PHE A N 1
ATOM 1542 C CA . PHE A 1 204 ? 4.151 -13.141 -10.686 1.00 96.81 204 PHE A CA 1
ATOM 1543 C C . PHE A 1 204 ? 3.093 -13.336 -11.774 1.00 96.81 204 PHE A C 1
ATOM 1545 O O . PHE A 1 204 ? 3.001 -14.424 -12.339 1.00 96.81 204 PHE A O 1
ATOM 1552 N N . TYR A 1 205 ? 2.263 -12.327 -12.039 1.00 94.19 205 TYR A N 1
ATOM 1553 C CA . TYR A 1 205 ? 1.079 -12.471 -12.892 1.00 94.19 205 TYR A CA 1
ATOM 1554 C C . TYR A 1 205 ? 1.299 -11.962 -14.312 1.00 94.19 205 TYR A C 1
ATOM 1556 O O . TYR A 1 205 ? 0.712 -12.503 -15.247 1.00 94.19 205 TYR A O 1
ATOM 1564 N N . ILE A 1 206 ? 2.111 -10.916 -14.492 1.00 94.19 206 ILE A N 1
ATOM 1565 C CA . ILE A 1 206 ? 2.343 -10.323 -15.816 1.00 94.19 206 ILE A CA 1
ATOM 1566 C C . ILE A 1 206 ? 3.580 -10.942 -16.460 1.00 94.19 206 ILE A C 1
ATOM 1568 O O . ILE A 1 206 ? 3.499 -11.358 -17.612 1.00 94.19 206 ILE A O 1
ATOM 1572 N N . MET A 1 207 ? 4.691 -11.035 -15.725 1.00 95.31 207 MET A N 1
ATOM 1573 C CA . MET A 1 207 ? 5.930 -11.640 -16.235 1.00 95.31 207 MET A CA 1
ATOM 1574 C C . MET A 1 207 ? 5.939 -13.169 -16.120 1.00 95.31 207 MET A C 1
ATOM 1576 O O . MET A 1 207 ? 6.835 -13.815 -16.650 1.00 95.31 207 MET A O 1
ATOM 1580 N N . GLY A 1 208 ? 4.955 -13.763 -15.434 1.00 95.12 208 GLY A N 1
ATOM 1581 C CA . GLY A 1 208 ? 4.859 -15.213 -15.262 1.00 95.12 208 GLY A CA 1
ATOM 1582 C C . GLY A 1 208 ? 5.974 -15.803 -14.395 1.00 95.12 208 GLY A C 1
ATOM 1583 O O . GLY A 1 208 ? 6.293 -16.983 -14.535 1.00 95.12 208 GLY A O 1
ATOM 1584 N N . ASN A 1 209 ? 6.573 -14.997 -13.512 1.00 96.38 209 ASN A N 1
ATOM 1585 C CA . ASN A 1 209 ? 7.736 -15.408 -12.741 1.00 96.38 209 ASN A CA 1
ATOM 1586 C C . ASN A 1 209 ? 7.400 -16.577 -11.791 1.00 96.38 209 ASN A C 1
ATOM 1588 O O . ASN A 1 209 ? 6.491 -16.444 -10.961 1.00 96.38 209 ASN A O 1
ATOM 1592 N N . PRO A 1 210 ? 8.101 -17.727 -11.888 1.00 95.25 210 PRO A N 1
ATOM 1593 C CA . PRO A 1 210 ? 7.764 -18.927 -11.128 1.00 95.25 210 PRO A CA 1
ATOM 1594 C C . PRO A 1 210 ? 8.355 -18.934 -9.714 1.00 95.25 210 PRO A C 1
ATOM 1596 O O . PRO A 1 210 ? 8.088 -19.871 -8.958 1.00 95.25 210 PRO A O 1
ATOM 1599 N N . SER A 1 211 ? 9.166 -17.934 -9.352 1.00 95.06 211 SER A N 1
ATOM 1600 C CA . SER A 1 211 ? 9.841 -17.884 -8.056 1.00 95.06 211 SER A CA 1
ATOM 1601 C C . SER A 1 211 ? 8.834 -17.998 -6.904 1.00 95.06 211 SER A C 1
ATOM 1603 O O . SER A 1 211 ? 7.826 -17.292 -6.893 1.00 95.06 211 SER A O 1
ATOM 1605 N N . PRO A 1 212 ? 9.084 -18.841 -5.886 1.00 92.00 212 PRO A N 1
ATOM 1606 C CA . PRO A 1 212 ? 8.186 -18.945 -4.732 1.00 92.00 212 PRO A CA 1
ATOM 1607 C C . PRO A 1 212 ? 8.226 -17.686 -3.851 1.00 92.00 212 PRO A C 1
ATOM 1609 O O . PRO A 1 212 ? 7.272 -17.386 -3.130 1.00 92.00 212 PRO A O 1
ATOM 1612 N N . GLN A 1 213 ? 9.338 -16.951 -3.911 1.00 96.00 213 GLN A N 1
ATOM 1613 C CA . GLN A 1 213 ? 9.583 -15.726 -3.171 1.00 96.00 213 GLN A CA 1
ATOM 1614 C C . GLN A 1 213 ? 10.402 -14.760 -4.026 1.00 96.00 213 GLN A C 1
ATOM 1616 O O . GLN A 1 213 ? 11.370 -15.160 -4.672 1.00 96.00 213 GLN A O 1
ATOM 1621 N N . LEU A 1 214 ? 10.039 -13.485 -3.963 1.00 97.62 214 LEU A N 1
ATOM 1622 C CA . LEU A 1 214 ? 10.774 -12.365 -4.532 1.00 97.62 214 LEU A CA 1
ATOM 1623 C C . LEU A 1 214 ? 11.430 -11.570 -3.407 1.00 97.62 214 LEU A C 1
ATOM 1625 O O . LEU A 1 214 ? 10.844 -11.398 -2.335 1.00 97.62 214 LEU A O 1
ATOM 1629 N N . THR A 1 215 ? 12.642 -11.090 -3.658 1.00 97.31 215 THR A N 1
ATOM 1630 C CA . THR A 1 215 ? 13.377 -10.206 -2.749 1.00 97.31 215 THR A CA 1
ATOM 1631 C C . THR A 1 215 ? 13.590 -8.860 -3.425 1.00 97.31 215 THR A C 1
ATOM 1633 O O . THR A 1 215 ? 14.147 -8.798 -4.520 1.00 97.31 215 THR A O 1
ATOM 1636 N N . PHE A 1 216 ? 13.187 -7.783 -2.761 1.00 96.88 216 PHE A N 1
ATOM 1637 C CA . PHE A 1 216 ? 13.388 -6.416 -3.224 1.00 96.88 216 PHE A CA 1
ATOM 1638 C C . PHE A 1 216 ? 14.451 -5.735 -2.364 1.00 96.88 216 PHE A C 1
ATOM 1640 O O . PHE A 1 216 ? 14.316 -5.688 -1.144 1.00 96.88 216 PHE A O 1
ATOM 1647 N N . GLN A 1 217 ? 15.511 -5.230 -2.989 1.00 95.25 217 GLN A N 1
ATOM 1648 C CA . GLN A 1 217 ? 16.533 -4.394 -2.366 1.00 95.25 217 GLN A CA 1
ATOM 1649 C C . GLN A 1 217 ? 16.087 -2.936 -2.424 1.00 95.25 217 GLN A C 1
ATOM 1651 O O . GLN A 1 217 ? 15.915 -2.381 -3.513 1.00 95.25 217 GLN A O 1
ATOM 1656 N N . THR A 1 218 ? 15.886 -2.332 -1.257 1.00 93.69 218 THR A N 1
ATOM 1657 C CA . THR A 1 218 ? 15.290 -1.000 -1.107 1.00 93.69 218 THR A CA 1
ATOM 1658 C C . THR A 1 218 ? 16.134 -0.162 -0.143 1.00 93.69 218 THR A C 1
ATOM 1660 O O . THR A 1 218 ? 17.058 -0.681 0.493 1.00 93.69 218 THR A O 1
ATOM 1663 N N . ARG A 1 219 ? 15.837 1.137 -0.006 1.00 87.38 219 ARG A N 1
ATOM 1664 C CA . ARG A 1 219 ? 16.532 2.006 0.964 1.00 87.38 219 ARG A CA 1
ATOM 1665 C C . ARG A 1 219 ? 16.326 1.571 2.415 1.00 87.38 219 ARG A C 1
ATOM 1667 O O . ARG A 1 219 ? 17.230 1.734 3.227 1.00 87.38 219 ARG A O 1
ATOM 1674 N N . SER A 1 220 ? 15.184 0.960 2.727 1.00 84.00 220 SER A N 1
ATOM 1675 C CA . SER A 1 220 ? 14.893 0.389 4.049 1.00 84.00 220 SER A CA 1
ATOM 1676 C C . SER A 1 220 ? 15.378 -1.058 4.222 1.00 84.00 220 SER A C 1
ATOM 1678 O O . SER A 1 220 ? 15.013 -1.713 5.197 1.00 84.00 220 SER A O 1
ATOM 1680 N N . GLY A 1 221 ? 16.200 -1.573 3.302 1.00 88.56 221 GLY A N 1
ATOM 1681 C CA . GLY A 1 221 ? 16.728 -2.935 3.343 1.00 88.56 221 GLY A CA 1
ATOM 1682 C C . GLY A 1 221 ? 15.947 -3.917 2.469 1.00 88.56 221 GLY A C 1
ATOM 1683 O O . GLY A 1 221 ? 15.276 -3.539 1.511 1.00 88.56 221 GLY A O 1
ATOM 1684 N N . ALA A 1 222 ? 16.091 -5.213 2.749 1.00 92.62 222 ALA A N 1
ATOM 1685 C CA . ALA A 1 222 ? 15.445 -6.253 1.955 1.00 92.62 222 ALA A CA 1
ATOM 1686 C C . ALA A 1 222 ? 13.974 -6.438 2.359 1.00 92.62 222 ALA A C 1
ATOM 1688 O O . ALA A 1 222 ? 13.672 -6.665 3.531 1.00 92.62 222 ALA A O 1
ATOM 1689 N N . LEU A 1 223 ? 13.075 -6.410 1.375 1.00 92.75 223 LEU A N 1
ATOM 1690 C CA . LEU A 1 223 ? 11.669 -6.787 1.526 1.00 92.75 223 LEU A CA 1
ATOM 1691 C C . LEU A 1 223 ? 11.396 -8.099 0.800 1.00 92.75 223 LEU A C 1
ATOM 1693 O O . LEU A 1 223 ? 11.962 -8.361 -0.262 1.00 92.75 223 LEU A O 1
ATOM 1697 N N . PHE A 1 224 ? 10.492 -8.905 1.349 1.00 95.62 224 PHE A N 1
ATOM 1698 C CA . PHE A 1 224 ? 10.156 -10.216 0.801 1.00 95.62 224 PHE A CA 1
ATOM 1699 C C . PHE A 1 224 ? 8.683 -10.274 0.419 1.00 95.62 224 PHE A C 1
ATOM 1701 O O . PHE A 1 224 ? 7.821 -9.895 1.213 1.00 95.62 224 PHE A O 1
ATOM 1708 N N . ALA A 1 225 ? 8.406 -10.791 -0.776 1.00 97.19 225 ALA A N 1
ATOM 1709 C CA . ALA A 1 225 ? 7.056 -11.062 -1.249 1.00 97.19 225 ALA A CA 1
ATOM 1710 C C . ALA A 1 225 ? 6.917 -12.536 -1.638 1.00 97.19 225 ALA A C 1
ATOM 1712 O O . ALA A 1 225 ? 7.711 -13.054 -2.424 1.00 97.19 225 ALA A O 1
ATOM 1713 N N . LYS A 1 226 ? 5.907 -13.219 -1.099 1.00 96.94 226 LYS A N 1
ATOM 1714 C CA . LYS A 1 226 ? 5.623 -14.637 -1.367 1.00 96.94 226 LYS A CA 1
ATOM 1715 C C . LYS A 1 226 ? 4.260 -14.786 -2.020 1.00 96.94 226 LYS A C 1
ATOM 1717 O O . LYS A 1 226 ? 3.293 -14.173 -1.568 1.00 96.94 226 LYS A O 1
ATOM 1722 N N . ARG A 1 227 ? 4.160 -15.654 -3.024 1.00 93.56 227 ARG A N 1
ATOM 1723 C CA . ARG A 1 227 ? 2.867 -16.057 -3.586 1.00 93.56 227 ARG A CA 1
ATOM 1724 C C . ARG A 1 227 ? 2.248 -17.153 -2.715 1.00 93.56 227 ARG A C 1
ATOM 1726 O O . ARG A 1 227 ? 2.880 -18.178 -2.475 1.00 93.56 227 ARG A O 1
ATOM 1733 N N . GLN A 1 228 ? 1.016 -16.950 -2.261 1.00 90.56 228 GLN A N 1
ATOM 1734 C CA . GLN A 1 228 ? 0.253 -17.881 -1.426 1.00 90.56 228 GLN A CA 1
ATOM 1735 C C . GLN A 1 228 ? -1.154 -18.063 -2.017 1.00 90.56 228 GLN A C 1
ATOM 1737 O O . GLN A 1 228 ? -2.106 -17.377 -1.640 1.00 90.56 228 GLN A O 1
ATOM 1742 N N . GLY A 1 229 ? -1.283 -18.972 -2.988 1.00 90.19 229 GLY A N 1
ATOM 1743 C CA . GLY A 1 229 ? -2.503 -19.085 -3.796 1.00 90.19 229 GLY A CA 1
ATOM 1744 C C . GLY A 1 229 ? -2.783 -17.773 -4.536 1.00 90.19 229 GLY A C 1
ATOM 1745 O O . GLY A 1 229 ? -1.897 -17.253 -5.215 1.00 90.19 229 GLY A O 1
ATOM 1746 N N . ASP A 1 230 ? -3.982 -17.220 -4.344 1.00 91.38 230 ASP A N 1
ATOM 1747 C CA . ASP A 1 230 ? -4.407 -15.937 -4.932 1.00 91.38 230 ASP A CA 1
ATOM 1748 C C . ASP A 1 230 ? -3.877 -14.702 -4.182 1.00 91.38 230 ASP A C 1
ATOM 1750 O O . ASP A 1 230 ? -4.140 -13.571 -4.587 1.00 91.38 230 ASP A O 1
ATOM 1754 N N . TYR A 1 231 ? -3.171 -14.896 -3.065 1.00 96.44 231 TYR A N 1
ATOM 1755 C CA . TYR A 1 231 ? -2.624 -13.811 -2.257 1.00 96.44 231 TYR A CA 1
ATOM 1756 C C . TYR A 1 231 ? -1.131 -13.631 -2.513 1.00 96.44 231 TYR A C 1
ATOM 1758 O O . TYR A 1 231 ? -0.390 -14.581 -2.769 1.00 96.44 231 TYR A O 1
ATOM 1766 N N . ILE A 1 232 ? -0.679 -12.395 -2.356 1.00 97.62 232 ILE A N 1
ATOM 1767 C CA . ILE A 1 232 ? 0.727 -12.036 -2.244 1.00 97.62 232 ILE A CA 1
ATOM 1768 C C . ILE A 1 232 ? 0.938 -11.543 -0.820 1.00 97.62 232 ILE A C 1
ATOM 1770 O O . ILE A 1 232 ? 0.290 -10.589 -0.394 1.00 97.62 232 ILE A O 1
ATOM 1774 N N . SER A 1 233 ? 1.823 -12.214 -0.089 1.00 97.06 233 SER A N 1
ATOM 1775 C CA . SER A 1 233 ? 2.178 -11.876 1.287 1.00 97.06 233 SER A CA 1
ATOM 1776 C C . SER A 1 233 ? 3.478 -11.092 1.318 1.00 97.06 233 SER A C 1
ATOM 1778 O O . SER A 1 233 ? 4.483 -11.558 0.779 1.00 97.06 233 SER A O 1
ATOM 1780 N N . LEU A 1 234 ? 3.463 -9.941 1.983 1.00 96.50 234 LEU A N 1
ATOM 1781 C CA . LEU A 1 234 ? 4.645 -9.156 2.312 1.00 96.50 234 LEU A CA 1
ATOM 1782 C C . LEU A 1 234 ? 5.092 -9.454 3.737 1.00 96.50 234 LEU A C 1
ATOM 1784 O O . LEU A 1 234 ? 4.259 -9.545 4.634 1.00 96.50 234 LEU A O 1
ATOM 1788 N N . ASP A 1 235 ? 6.398 -9.573 3.938 1.00 92.62 235 ASP A N 1
ATOM 1789 C CA . ASP A 1 235 ? 7.001 -9.690 5.264 1.00 92.62 235 ASP A CA 1
ATOM 1790 C C . ASP A 1 235 ? 7.486 -8.301 5.721 1.00 92.62 235 ASP A C 1
ATOM 1792 O O . ASP A 1 235 ? 8.428 -7.749 5.144 1.00 92.62 235 ASP A O 1
ATOM 1796 N N . LEU A 1 236 ? 6.845 -7.731 6.746 1.00 90.94 236 LEU A N 1
ATOM 1797 C CA . LEU A 1 236 ? 7.118 -6.392 7.282 1.00 90.94 236 LEU A CA 1
ATOM 1798 C C . LEU A 1 236 ? 7.485 -6.458 8.777 1.00 90.94 236 LEU A C 1
ATOM 1800 O O . LEU A 1 236 ? 7.117 -7.416 9.454 1.00 90.94 236 LEU A O 1
ATOM 1804 N N . PRO A 1 237 ? 8.231 -5.480 9.322 1.00 90.38 237 PRO A N 1
ATOM 1805 C CA . PRO A 1 237 ? 8.509 -5.436 10.758 1.00 90.38 237 PRO A CA 1
ATOM 1806 C C . PRO A 1 237 ? 7.227 -5.177 11.561 1.00 90.38 237 PRO A C 1
ATOM 1808 O O . PRO A 1 237 ? 6.374 -4.407 11.120 1.00 90.38 237 PRO A O 1
ATOM 1811 N N . GLU A 1 238 ? 7.100 -5.796 12.736 1.00 94.31 238 GLU A N 1
ATOM 1812 C CA . GLU A 1 238 ? 6.108 -5.377 13.728 1.00 94.31 238 GLU A CA 1
ATOM 1813 C C . GLU A 1 238 ? 6.442 -3.972 14.234 1.00 94.31 238 GLU A C 1
ATOM 1815 O O . GLU A 1 238 ? 7.602 -3.645 14.489 1.00 94.31 238 GLU A O 1
ATOM 1820 N N . ASN A 1 239 ? 5.412 -3.143 14.393 1.00 94.19 239 ASN A N 1
ATOM 1821 C CA . ASN A 1 239 ? 5.547 -1.785 14.893 1.00 94.19 239 ASN A CA 1
ATOM 1822 C C . ASN A 1 239 ? 4.613 -1.601 16.086 1.00 94.19 239 ASN A C 1
ATOM 1824 O O . ASN A 1 239 ? 3.403 -1.494 15.919 1.00 94.19 239 ASN A O 1
ATOM 1828 N N . VAL A 1 240 ? 5.171 -1.608 17.296 1.00 96.62 240 VAL A N 1
ATOM 1829 C CA . VAL A 1 240 ? 4.388 -1.563 18.537 1.00 96.62 240 VAL A CA 1
ATOM 1830 C C . VAL A 1 240 ? 4.024 -0.109 18.867 1.00 96.62 240 VAL A C 1
ATOM 1832 O O . VAL A 1 240 ? 4.929 0.689 19.121 1.00 96.62 240 VAL A O 1
ATOM 1835 N N . PRO A 1 241 ? 2.731 0.267 18.879 1.00 97.00 241 PRO A N 1
ATOM 1836 C CA . PRO A 1 241 ? 2.322 1.616 19.248 1.00 97.00 241 PRO A CA 1
ATOM 1837 C C . PRO A 1 241 ? 2.282 1.812 20.771 1.00 97.00 241 PRO A C 1
ATOM 1839 O O . PRO A 1 241 ? 1.941 0.902 21.530 1.00 97.00 241 PRO A O 1
ATOM 1842 N N . GLU A 1 242 ? 2.548 3.037 21.219 1.00 97.12 242 GLU A N 1
ATOM 1843 C CA . GLU A 1 242 ? 2.529 3.427 22.631 1.00 97.12 242 GLU A CA 1
ATOM 1844 C C . GLU A 1 242 ? 1.273 4.245 22.972 1.00 97.12 242 GLU A C 1
ATOM 1846 O O . GLU A 1 242 ? 0.942 5.179 22.232 1.00 97.12 242 GLU A O 1
ATOM 1851 N N . PRO A 1 243 ? 0.575 3.960 24.091 1.00 97.50 243 PRO A N 1
ATOM 1852 C CA . PRO A 1 243 ? -0.573 4.751 24.532 1.00 97.50 243 PRO A CA 1
ATOM 1853 C C . PRO A 1 243 ? -0.243 6.234 24.694 1.00 97.50 243 PRO A C 1
ATOM 1855 O O . PRO A 1 243 ? 0.838 6.596 25.151 1.00 97.50 243 PRO A O 1
ATOM 1858 N N . GLN A 1 244 ? -1.197 7.091 24.347 1.00 95.81 244 GLN A N 1
ATOM 1859 C CA . GLN A 1 244 ? -1.074 8.541 24.425 1.00 95.81 244 GLN A CA 1
ATOM 1860 C C . GLN A 1 244 ? -2.228 9.158 25.213 1.00 95.81 244 GLN A C 1
ATOM 1862 O O . GLN A 1 244 ? -3.354 8.656 25.218 1.00 95.81 244 GLN A O 1
ATOM 1867 N N . GLU A 1 245 ? -1.978 10.318 25.817 1.00 93.81 245 GLU A N 1
ATOM 1868 C CA . GLU A 1 245 ? -3.051 11.113 26.402 1.00 93.81 245 GLU A CA 1
ATOM 1869 C C . GLU A 1 245 ? -3.918 11.742 25.307 1.00 93.81 245 GLU A C 1
ATOM 1871 O O . GLU A 1 245 ? -3.455 12.544 24.493 1.00 93.81 245 GLU A O 1
ATOM 1876 N N . ARG A 1 246 ? -5.220 11.440 25.322 1.00 91.81 246 ARG A N 1
ATOM 1877 C CA . ARG A 1 246 ? -6.190 11.972 24.349 1.00 91.81 246 ARG A CA 1
ATOM 1878 C C . ARG A 1 246 ? -6.163 13.498 24.250 1.00 91.81 246 ARG A C 1
ATOM 1880 O O . ARG A 1 246 ? -6.316 14.045 23.160 1.00 91.81 246 ARG A O 1
ATOM 1887 N N . GLN A 1 247 ? -5.965 14.185 25.376 1.00 91.56 247 GLN A N 1
ATOM 1888 C CA . GLN A 1 247 ? -5.990 15.646 25.431 1.00 91.56 247 GLN A CA 1
ATOM 1889 C C . GLN A 1 247 ? -4.897 16.278 24.558 1.00 91.56 247 GLN A C 1
ATOM 1891 O O . GLN A 1 247 ? -5.156 17.308 23.926 1.00 91.56 247 GLN A O 1
ATOM 1896 N N . ALA A 1 248 ? -3.732 15.626 24.455 1.00 92.12 248 ALA A N 1
ATOM 1897 C CA . ALA A 1 248 ? -2.613 16.075 23.629 1.00 92.12 248 ALA A CA 1
ATOM 1898 C C . ALA A 1 248 ? -2.967 16.124 22.132 1.00 92.12 248 ALA A C 1
ATOM 1900 O O . ALA A 1 248 ? -2.459 16.975 21.409 1.00 92.12 248 ALA A O 1
ATOM 1901 N N . TYR A 1 249 ? -3.900 15.277 21.684 1.00 93.94 249 TYR A N 1
ATOM 1902 C CA . TYR A 1 249 ? -4.333 15.180 20.285 1.00 93.94 249 TYR A CA 1
ATOM 1903 C C . TYR A 1 249 ? -5.773 15.662 20.062 1.00 93.94 249 TYR A C 1
ATOM 1905 O O . TYR A 1 249 ? -6.336 15.449 18.991 1.00 93.94 249 TYR A O 1
ATOM 1913 N N . SER A 1 250 ? -6.386 16.332 21.044 1.00 94.19 250 SER A N 1
ATOM 1914 C CA . SER A 1 250 ? -7.816 16.688 21.036 1.00 94.19 250 SER A CA 1
ATOM 1915 C C . SER A 1 250 ? -8.270 17.438 19.778 1.00 94.19 250 SER A C 1
ATOM 1917 O O . SER A 1 250 ? -9.287 17.076 19.191 1.00 94.19 250 SER A O 1
ATOM 1919 N N . ARG A 1 251 ? -7.503 18.435 19.313 1.00 94.75 251 ARG A N 1
ATOM 1920 C CA . ARG A 1 251 ? -7.815 19.185 18.079 1.00 94.75 251 ARG A CA 1
ATOM 1921 C C . ARG A 1 251 ? -7.775 18.303 16.832 1.00 94.75 251 ARG A C 1
ATOM 1923 O O . ARG A 1 251 ? -8.655 18.410 15.987 1.00 94.75 251 ARG A O 1
ATOM 1930 N N . LEU A 1 252 ? -6.773 17.430 16.736 1.00 95.19 252 LEU A N 1
ATOM 1931 C CA . LEU A 1 252 ? -6.618 16.521 15.603 1.00 95.19 252 LEU A CA 1
ATOM 1932 C C . LEU A 1 252 ? -7.720 15.456 15.595 1.00 95.19 252 LEU A C 1
ATOM 1934 O O . LEU A 1 252 ? -8.324 15.203 14.561 1.00 95.19 252 LEU A O 1
ATOM 1938 N N . ILE A 1 253 ? -8.026 14.879 16.757 1.00 96.19 253 ILE A N 1
ATOM 1939 C CA . ILE A 1 253 ? -9.120 13.917 16.923 1.00 96.19 253 ILE A CA 1
ATOM 1940 C C . ILE A 1 253 ? -10.447 14.563 16.519 1.00 96.19 253 ILE A C 1
ATOM 1942 O O . ILE A 1 253 ? -11.170 14.000 15.702 1.00 96.19 253 ILE A O 1
ATOM 1946 N N . GLN A 1 254 ? -10.732 15.773 17.011 1.00 96.94 254 GLN A N 1
ATOM 1947 C CA . GLN A 1 254 ? -11.936 16.518 16.644 1.00 96.94 254 GLN A CA 1
ATOM 1948 C C . GLN A 1 254 ? -12.024 16.764 15.131 1.00 96.94 254 GLN A C 1
ATOM 1950 O O . GLN A 1 254 ? -13.107 16.635 14.565 1.00 96.94 254 GLN A O 1
ATOM 1955 N N . ALA A 1 255 ? -10.904 17.085 14.474 1.00 96.81 255 ALA A N 1
ATOM 1956 C CA . ALA A 1 255 ? -10.863 17.295 13.028 1.00 96.81 255 ALA A CA 1
ATOM 1957 C C . ALA A 1 255 ? -11.157 16.015 12.227 1.00 96.81 255 ALA A C 1
ATOM 1959 O O . ALA A 1 255 ? -11.689 16.103 11.129 1.00 96.81 255 ALA A O 1
ATOM 1960 N N . ILE A 1 256 ? -10.838 14.827 12.752 1.00 96.56 256 ILE A N 1
ATOM 1961 C CA . ILE A 1 256 ? -10.972 13.560 12.013 1.00 96.56 256 ILE A CA 1
ATOM 1962 C C . ILE A 1 256 ? -12.301 12.865 12.297 1.00 96.56 256 ILE A C 1
ATOM 1964 O O . ILE A 1 256 ? -12.982 12.421 11.373 1.00 96.56 256 ILE A O 1
ATOM 1968 N N . VAL A 1 257 ? -12.647 12.722 13.578 1.00 97.25 257 VAL A N 1
ATOM 1969 C CA . VAL A 1 257 ? -13.773 11.882 14.020 1.00 97.25 257 VAL A CA 1
ATOM 1970 C C . VAL A 1 257 ? -14.935 12.697 14.587 1.00 97.25 257 VAL A C 1
ATOM 1972 O O . VAL A 1 257 ? -15.976 12.133 14.932 1.00 97.25 257 VAL A O 1
ATOM 1975 N N . GLY A 1 258 ? -14.790 14.023 14.677 1.00 96.44 258 GLY A N 1
ATOM 1976 C CA . GLY A 1 258 ? -15.813 14.908 15.219 1.00 96.44 258 GLY A CA 1
ATOM 1977 C C . GLY A 1 258 ? -16.157 14.551 16.664 1.00 96.44 258 GLY A C 1
ATOM 1978 O O . GLY A 1 258 ? -15.287 14.475 17.526 1.00 96.44 258 GLY A O 1
ATOM 1979 N N . THR A 1 259 ? -17.443 14.316 16.920 1.00 95.31 259 THR A N 1
ATOM 1980 C CA . THR A 1 259 ? -17.968 13.907 18.233 1.00 95.31 259 THR A CA 1
ATOM 1981 C C . THR A 1 259 ? -18.035 12.390 18.420 1.00 95.31 259 THR A C 1
ATOM 1983 O O . THR A 1 259 ? -18.570 11.929 19.429 1.00 95.31 259 THR A O 1
ATOM 1986 N N . THR A 1 260 ? -17.530 11.602 17.464 1.00 97.81 260 THR A N 1
ATOM 1987 C CA . THR A 1 260 ? -17.568 10.135 17.545 1.00 97.81 260 THR A CA 1
ATOM 1988 C C . THR A 1 260 ? -16.760 9.655 18.756 1.00 97.81 260 THR A C 1
ATOM 1990 O O . THR A 1 260 ? -15.607 10.070 18.911 1.00 97.81 260 THR A O 1
ATOM 1993 N N . PRO A 1 261 ? -17.319 8.785 19.621 1.00 97.50 261 PRO A N 1
ATOM 1994 C CA . PRO A 1 261 ? -16.621 8.313 20.809 1.00 97.50 261 PRO A CA 1
ATOM 1995 C C . PRO A 1 261 ? -15.306 7.596 20.479 1.00 97.50 261 PRO A C 1
ATOM 1997 O O . PRO A 1 261 ? -15.275 6.568 19.804 1.00 97.50 261 PRO A O 1
ATOM 2000 N N . VAL A 1 262 ? -14.210 8.138 21.006 1.00 98.19 262 VAL A N 1
ATOM 2001 C CA . VAL A 1 262 ? -12.884 7.511 20.983 1.00 98.19 262 VAL A CA 1
ATOM 2002 C C . VAL A 1 262 ? -12.712 6.683 22.250 1.00 98.19 262 VAL A C 1
ATOM 2004 O O . VAL A 1 262 ? -13.103 7.121 23.335 1.00 98.19 262 VAL A O 1
ATOM 2007 N N . GLN A 1 263 ? -12.095 5.516 22.123 1.00 98.06 263 GLN A N 1
ATOM 2008 C CA . GLN A 1 263 ? -11.669 4.672 23.234 1.00 98.06 263 GLN A CA 1
ATOM 2009 C C . GLN A 1 263 ? -10.183 4.915 23.518 1.00 98.06 263 GLN A C 1
ATOM 2011 O O . GLN A 1 263 ? -9.855 5.478 24.561 1.00 98.06 263 GLN A O 1
ATOM 2016 N N . ASP A 1 264 ? -9.310 4.621 22.550 1.00 98.25 264 ASP A N 1
ATOM 2017 C CA . ASP A 1 264 ? -7.858 4.680 22.725 1.00 98.25 264 ASP A CA 1
ATOM 2018 C C . ASP A 1 264 ? -7.194 5.591 21.696 1.00 98.25 264 ASP A C 1
ATOM 2020 O O . ASP A 1 264 ? -7.665 5.756 20.566 1.00 98.25 264 ASP A O 1
ATOM 2024 N N . VAL A 1 265 ? -6.066 6.167 22.106 1.00 98.00 265 VAL A N 1
ATOM 2025 C CA . VAL A 1 265 ? -5.168 6.940 21.250 1.00 98.00 265 VAL A CA 1
ATOM 2026 C C . VAL A 1 265 ? -3.766 6.403 21.476 1.00 98.00 265 VAL A C 1
ATOM 2028 O O . VAL A 1 265 ? -3.309 6.347 22.617 1.00 98.00 265 VAL A O 1
ATOM 2031 N N . LEU A 1 266 ? -3.091 5.993 20.409 1.00 97.75 266 LEU A N 1
ATOM 2032 C CA . LEU A 1 266 ? -1.730 5.476 20.472 1.00 97.75 266 LEU A CA 1
ATOM 2033 C C . LEU A 1 266 ? -0.866 6.118 19.390 1.00 97.75 266 LEU A C 1
ATOM 2035 O O . LEU A 1 266 ? -1.379 6.543 18.360 1.00 97.75 266 LEU A O 1
ATOM 2039 N N . TYR A 1 267 ? 0.442 6.173 19.608 1.00 96.31 267 TYR A N 1
ATOM 2040 C CA . TYR A 1 267 ? 1.404 6.733 18.664 1.00 96.31 267 TYR A CA 1
ATOM 2041 C C . TYR A 1 267 ? 2.526 5.739 18.379 1.00 96.31 267 TYR A C 1
ATOM 2043 O O . TYR A 1 267 ? 3.014 5.067 19.284 1.00 96.31 267 TYR A O 1
ATOM 2051 N N . CYS A 1 268 ? 2.943 5.652 17.118 1.00 94.81 268 CYS A N 1
ATOM 2052 C CA . CYS A 1 268 ? 3.994 4.751 16.666 1.00 94.81 268 CYS A CA 1
ATOM 2053 C C . CYS A 1 268 ? 5.050 5.514 15.861 1.00 94.81 268 CYS A C 1
ATOM 2055 O O . CYS A 1 268 ? 4.846 5.839 14.690 1.00 94.81 268 CYS A O 1
ATOM 2057 N N . SER A 1 269 ? 6.206 5.776 16.471 1.00 91.94 269 SER A N 1
ATOM 2058 C CA . SER A 1 269 ? 7.309 6.511 15.834 1.00 91.94 269 SER A CA 1
ATOM 2059 C C . SER A 1 269 ? 8.062 5.696 14.776 1.00 91.94 269 SER A C 1
ATOM 2061 O O . SER A 1 269 ? 8.595 6.272 13.829 1.00 91.94 269 SER A O 1
ATOM 2063 N N . SER A 1 270 ? 8.080 4.364 14.891 1.00 87.31 270 SER A N 1
ATOM 2064 C CA . SER A 1 270 ? 8.878 3.464 14.040 1.00 87.31 270 SER A CA 1
ATOM 2065 C C . SER A 1 270 ? 8.447 3.419 12.569 1.00 87.31 270 SER A C 1
ATOM 2067 O O . SER A 1 270 ? 9.227 3.017 11.711 1.00 87.31 270 SER A O 1
ATOM 2069 N N . VAL A 1 271 ? 7.233 3.880 12.262 1.00 85.25 271 VAL A N 1
ATOM 2070 C CA . VAL A 1 271 ? 6.693 4.003 10.896 1.00 85.25 271 VAL A CA 1
ATOM 2071 C C . VAL A 1 271 ? 6.715 5.446 10.387 1.00 85.25 271 VAL A C 1
ATOM 2073 O O . VAL A 1 271 ? 5.930 5.812 9.520 1.00 85.25 271 VAL A O 1
ATOM 2076 N N . GLY A 1 272 ? 7.578 6.295 10.952 1.00 83.06 272 GLY A N 1
ATOM 2077 C CA . GLY A 1 272 ? 7.625 7.727 10.642 1.00 83.06 272 GLY A CA 1
ATOM 2078 C C . GLY A 1 272 ? 6.556 8.556 11.363 1.00 83.06 272 GLY A C 1
ATOM 2079 O O . GLY A 1 272 ? 6.429 9.743 11.073 1.00 83.06 272 GLY A O 1
ATOM 2080 N N . GLY A 1 273 ? 5.812 7.948 12.298 1.00 89.81 273 GLY A N 1
ATOM 2081 C CA . GLY A 1 273 ? 4.880 8.633 13.193 1.00 89.81 273 GLY A CA 1
ATOM 2082 C C . GLY A 1 273 ? 3.404 8.453 12.846 1.00 89.81 273 GLY A C 1
ATOM 2083 O O . GLY A 1 273 ? 2.746 9.398 12.425 1.00 89.81 273 GLY A O 1
ATOM 2084 N N . ASP A 1 274 ? 2.846 7.266 13.062 1.00 93.50 274 ASP A N 1
ATOM 2085 C CA . ASP A 1 274 ? 1.401 7.057 12.905 1.00 93.50 274 ASP A CA 1
ATOM 2086 C C . ASP A 1 274 ? 0.669 7.265 14.232 1.00 93.50 274 ASP A C 1
ATOM 2088 O O . ASP A 1 274 ? 1.076 6.729 15.263 1.00 93.50 274 ASP A O 1
ATOM 2092 N N . LEU A 1 275 ? -0.442 8.004 14.200 1.00 96.38 275 LEU A N 1
ATOM 2093 C CA . LEU A 1 275 ? -1.402 8.047 15.301 1.00 96.38 275 LEU A CA 1
ATOM 2094 C C . LEU A 1 275 ? -2.512 7.024 15.044 1.00 96.38 275 LEU A C 1
ATOM 2096 O O . LEU A 1 275 ? -3.164 7.055 14.006 1.00 96.38 275 LEU A O 1
ATOM 2100 N N . LEU A 1 276 ? -2.763 6.138 15.994 1.00 98.19 276 LEU A N 1
ATOM 2101 C CA . LEU A 1 276 ? -3.894 5.220 15.983 1.00 98.19 276 LEU A CA 1
ATOM 2102 C C . LEU A 1 276 ? -4.997 5.806 16.868 1.00 98.19 276 LEU A C 1
ATOM 2104 O O . LEU A 1 276 ? -4.777 6.067 18.049 1.00 98.19 276 LEU A O 1
ATOM 2108 N N . VAL A 1 277 ? -6.185 6.002 16.298 1.00 98.50 277 VAL A N 1
ATOM 2109 C CA . VAL A 1 277 ? -7.397 6.434 17.002 1.00 98.50 277 VAL A CA 1
ATOM 2110 C C . VAL A 1 277 ? -8.415 5.298 16.941 1.00 98.50 277 VAL A C 1
ATOM 2112 O O . VAL A 1 277 ? -9.022 5.046 15.899 1.00 98.50 277 VAL A O 1
ATOM 2115 N N . ARG A 1 278 ? -8.600 4.587 18.055 1.00 98.56 278 ARG A N 1
ATOM 2116 C CA . ARG A 1 278 ? -9.558 3.478 18.144 1.00 98.56 278 ARG A CA 1
ATOM 2117 C C . ARG A 1 278 ? -10.894 3.995 18.661 1.00 98.56 278 ARG A C 1
ATOM 2119 O O . ARG A 1 278 ? -10.957 4.575 19.745 1.00 98.56 278 ARG A O 1
ATOM 2126 N N . LEU A 1 279 ? -11.960 3.796 17.889 1.00 98.75 279 LEU A N 1
ATOM 2127 C CA . LEU A 1 279 ? -13.320 4.225 18.242 1.00 98.75 279 LEU A CA 1
ATOM 2128 C C . LEU A 1 279 ? -13.992 3.228 19.195 1.00 98.75 279 LEU A C 1
ATOM 2130 O O . LEU A 1 279 ? -13.523 2.102 19.356 1.00 98.75 279 LEU A O 1
ATOM 2134 N N . ALA A 1 280 ? -15.076 3.635 19.855 1.00 98.12 280 ALA A N 1
ATOM 2135 C CA . ALA A 1 280 ? -15.836 2.774 20.765 1.00 98.12 280 ALA A CA 1
ATOM 2136 C C . ALA A 1 280 ? -16.369 1.499 20.075 1.00 98.12 280 ALA A C 1
ATOM 2138 O O . ALA A 1 280 ? -16.601 1.493 18.866 1.00 98.12 280 ALA A O 1
ATOM 2139 N N . ASP A 1 281 ? -16.566 0.417 20.838 1.00 96.56 281 ASP A N 1
ATOM 2140 C CA . ASP A 1 281 ? -16.929 -0.909 20.292 1.00 96.56 281 ASP A CA 1
ATOM 2141 C C . ASP A 1 281 ? -18.314 -0.956 19.633 1.00 96.56 281 ASP A C 1
ATOM 2143 O O . ASP A 1 281 ? -18.557 -1.780 18.753 1.00 96.56 281 ASP A O 1
ATOM 2147 N N . ASP A 1 282 ? -19.213 -0.064 20.041 1.00 95.62 282 ASP A N 1
ATOM 2148 C CA . ASP A 1 282 ? -20.548 0.108 19.467 1.00 95.62 282 ASP A CA 1
ATOM 2149 C C . ASP A 1 282 ? -20.548 0.953 18.181 1.00 95.62 282 ASP A C 1
ATOM 2151 O O . ASP A 1 282 ? -21.585 1.098 17.528 1.00 95.62 282 ASP A O 1
ATOM 2155 N N . THR A 1 283 ? -19.389 1.481 17.771 1.00 98.31 283 THR A N 1
ATOM 2156 C CA . THR A 1 283 ? -19.248 2.190 16.497 1.00 98.31 283 THR A CA 1
ATOM 2157 C C . THR A 1 283 ? -19.502 1.224 15.343 1.00 98.31 283 THR A C 1
ATOM 2159 O O . THR A 1 283 ? -18.887 0.162 15.245 1.00 98.31 283 THR A O 1
ATOM 2162 N N . THR A 1 284 ? -20.397 1.598 14.429 1.00 98.50 284 THR A N 1
ATOM 2163 C CA . THR A 1 284 ? -20.701 0.780 13.249 1.00 98.50 284 THR A CA 1
ATOM 2164 C C . THR A 1 284 ? -19.737 1.053 12.105 1.00 98.50 284 THR A C 1
ATOM 2166 O O . THR A 1 284 ? -19.164 2.140 11.983 1.00 98.50 284 THR A O 1
ATOM 2169 N N . ARG A 1 285 ? -19.620 0.087 11.191 1.00 98.31 285 ARG A N 1
ATOM 2170 C CA . ARG A 1 285 ? -18.898 0.270 9.928 1.00 98.31 285 ARG A CA 1
ATOM 2171 C C . ARG A 1 285 ? -19.374 1.505 9.162 1.00 98.31 285 ARG A C 1
ATOM 2173 O O . ARG A 1 285 ? -18.548 2.258 8.654 1.00 98.31 285 ARG A O 1
ATOM 2180 N N . SER A 1 286 ? -20.687 1.735 9.134 1.00 98.25 286 SER A N 1
ATOM 2181 C CA . SER A 1 286 ? -21.275 2.895 8.460 1.00 98.25 286 SER A CA 1
ATOM 2182 C C . SER A 1 286 ? -20.803 4.217 9.066 1.00 98.25 286 SER A C 1
ATOM 2184 O O . SER A 1 286 ? -20.601 5.169 8.318 1.00 98.25 286 SER A O 1
ATOM 2186 N N . VAL A 1 287 ? -20.606 4.292 10.389 1.00 98.50 287 VAL A N 1
ATOM 2187 C CA . VAL A 1 287 ? -20.063 5.499 11.034 1.00 98.50 287 VAL A CA 1
ATOM 2188 C C . VAL A 1 287 ? -18.633 5.748 10.556 1.00 98.50 287 VAL A C 1
ATOM 2190 O O . VAL A 1 287 ? -18.345 6.854 10.100 1.00 98.50 287 VAL A O 1
ATOM 2193 N N . LEU A 1 288 ? -17.766 4.726 10.561 1.00 98.50 288 LEU A N 1
ATOM 2194 C CA . LEU A 1 288 ? -16.381 4.857 10.085 1.00 98.50 288 LEU A CA 1
ATOM 2195 C C . LEU A 1 288 ? -16.308 5.293 8.609 1.00 98.50 288 LEU A C 1
ATOM 2197 O O . LEU A 1 288 ? -15.554 6.204 8.261 1.00 98.50 288 LEU A O 1
ATOM 2201 N N . GLU A 1 289 ? -17.099 4.659 7.741 1.00 98.19 289 GLU A N 1
ATOM 2202 C CA . GLU A 1 289 ? -17.177 4.992 6.310 1.00 98.19 289 GLU A CA 1
ATOM 2203 C C . GLU A 1 289 ? -17.705 6.416 6.081 1.00 98.19 289 GLU A C 1
ATOM 2205 O O . GLU A 1 289 ? -17.256 7.101 5.165 1.00 98.19 289 GLU A O 1
ATOM 2210 N N . SER A 1 290 ? -18.605 6.898 6.944 1.00 97.88 290 SER A N 1
ATOM 2211 C CA . SER A 1 290 ? -19.198 8.234 6.824 1.00 97.88 290 SER A CA 1
ATOM 2212 C C . SER A 1 290 ? -18.317 9.382 7.323 1.00 97.88 290 SER A C 1
ATOM 2214 O O . SER A 1 290 ? -18.659 10.535 7.063 1.00 97.88 290 SER A O 1
ATOM 2216 N N . LEU A 1 291 ? -17.198 9.110 8.016 1.00 97.88 291 LEU A N 1
ATOM 2217 C CA . LEU A 1 291 ? -16.338 10.179 8.536 1.00 97.88 291 LEU A CA 1
ATOM 2218 C C . LEU A 1 291 ? -15.898 11.123 7.408 1.00 97.88 291 LEU A C 1
ATOM 2220 O O . LEU A 1 291 ? -15.469 10.678 6.338 1.00 97.88 291 LEU A O 1
ATOM 2224 N N . GLN A 1 292 ? -15.975 12.424 7.682 1.00 96.12 292 GLN A N 1
ATOM 2225 C CA . GLN A 1 292 ? -15.532 13.504 6.801 1.00 96.12 292 GLN A CA 1
ATOM 2226 C C . GLN A 1 292 ? -14.452 14.312 7.531 1.00 96.12 292 GLN A C 1
ATOM 2228 O O . GLN A 1 292 ? -14.787 15.297 8.192 1.00 96.12 292 GLN A O 1
ATOM 2233 N N . PRO A 1 293 ? -13.176 13.885 7.482 1.00 96.12 293 PRO A N 1
ATOM 2234 C CA . PRO A 1 293 ? -12.107 14.615 8.147 1.00 96.12 293 PRO A CA 1
ATOM 2235 C C . PRO A 1 293 ? -11.970 16.039 7.598 1.00 96.12 293 PRO A C 1
ATOM 2237 O O . PRO A 1 293 ? -11.890 16.250 6.386 1.00 96.12 293 PRO A O 1
ATOM 2240 N N . ASP A 1 294 ? -11.894 17.016 8.497 1.00 96.00 294 ASP A N 1
ATOM 2241 C CA . ASP A 1 294 ? -11.536 18.395 8.182 1.00 96.00 294 ASP A CA 1
ATOM 2242 C C . ASP A 1 294 ? -10.033 18.472 7.896 1.00 96.00 294 ASP A C 1
ATOM 2244 O O . ASP A 1 294 ? -9.210 18.610 8.803 1.00 96.00 294 ASP A O 1
ATOM 2248 N N . MET A 1 295 ? -9.669 18.388 6.615 1.00 92.38 295 MET A N 1
ATOM 2249 C CA . MET A 1 295 ? -8.271 18.435 6.178 1.00 92.38 295 MET A CA 1
ATOM 2250 C C . MET A 1 295 ? -7.579 19.740 6.594 1.00 92.38 295 MET A C 1
ATOM 2252 O O . MET A 1 295 ? -6.407 19.715 6.967 1.00 92.38 295 MET A O 1
ATOM 2256 N N . GLY A 1 296 ? -8.290 20.873 6.586 1.00 92.81 296 GLY A N 1
ATOM 2257 C CA . GLY A 1 296 ? -7.744 22.151 7.046 1.00 92.81 296 GLY A CA 1
ATOM 2258 C C . GLY A 1 296 ? -7.444 22.119 8.544 1.00 92.81 296 GLY A C 1
ATOM 2259 O O . GLY A 1 296 ? -6.346 22.485 8.970 1.00 92.81 296 GLY A O 1
ATOM 2260 N N . GLY A 1 297 ? -8.384 21.596 9.331 1.00 93.94 297 GLY A N 1
ATOM 2261 C CA . GLY A 1 297 ? -8.226 21.354 10.763 1.00 93.94 297 GLY A CA 1
ATOM 2262 C C . GLY A 1 297 ? -7.094 20.377 11.088 1.00 93.94 297 GLY A C 1
ATOM 2263 O O . GLY A 1 297 ? -6.308 20.639 11.997 1.00 93.94 297 GLY A O 1
ATOM 2264 N N . MET A 1 298 ? -6.943 19.295 10.317 1.00 93.25 298 MET A N 1
ATOM 2265 C CA . MET A 1 298 ? -5.833 18.345 10.458 1.00 93.25 298 MET A CA 1
ATOM 2266 C C . MET A 1 298 ? -4.480 19.013 10.197 1.00 93.25 298 MET A C 1
ATOM 2268 O O . MET A 1 298 ? -3.554 18.861 10.996 1.00 93.25 298 MET A O 1
ATOM 2272 N N . MET A 1 299 ? -4.370 19.786 9.111 1.00 90.50 299 MET A N 1
ATOM 2273 C CA . MET A 1 299 ? -3.150 20.523 8.776 1.00 90.50 299 MET A CA 1
ATOM 2274 C C . MET A 1 299 ? -2.807 21.564 9.852 1.00 90.50 299 MET A C 1
ATOM 2276 O O . MET A 1 299 ? -1.644 21.689 10.220 1.00 90.50 299 MET A O 1
ATOM 2280 N N . ALA A 1 300 ? -3.805 22.258 10.410 1.00 90.62 300 ALA A N 1
ATOM 2281 C CA . ALA A 1 300 ? -3.612 23.255 11.465 1.00 90.62 300 ALA A CA 1
ATOM 2282 C C . ALA A 1 300 ? -3.306 22.649 12.849 1.00 90.62 300 ALA A C 1
ATOM 2284 O O . ALA A 1 300 ? -2.616 23.268 13.659 1.00 90.62 300 ALA A O 1
ATOM 2285 N N . ALA A 1 301 ? -3.820 21.451 13.144 1.00 87.00 301 ALA A N 1
ATOM 2286 C CA . ALA A 1 301 ? -3.558 20.738 14.396 1.00 87.00 301 ALA A CA 1
ATOM 2287 C C . ALA A 1 301 ? -2.169 20.077 14.430 1.00 87.00 301 ALA A C 1
ATOM 2289 O O . ALA A 1 301 ? -1.706 19.668 15.494 1.00 87.00 301 ALA A O 1
ATOM 2290 N N . HIS A 1 302 ? -1.503 19.971 13.282 1.00 73.94 302 HIS A N 1
ATOM 2291 C CA . HIS A 1 302 ? -0.178 19.388 13.162 1.00 73.94 302 HIS A CA 1
ATOM 2292 C C . HIS A 1 302 ? 0.904 20.409 13.512 1.00 73.94 302 HIS A C 1
ATOM 2294 O O . HIS A 1 302 ? 1.302 21.224 12.684 1.00 73.94 302 HIS A O 1
ATOM 2300 N N . THR A 1 303 ? 1.391 20.379 14.750 1.00 57.38 303 THR A N 1
ATOM 2301 C CA . THR A 1 303 ? 2.277 21.440 15.247 1.00 57.38 303 THR A CA 1
ATOM 2302 C C . THR A 1 303 ? 3.772 21.127 15.166 1.00 57.38 303 THR A C 1
ATOM 2304 O O . THR A 1 303 ? 4.565 22.034 15.393 1.00 57.38 303 THR A O 1
ATOM 2307 N N . GLU A 1 304 ? 4.197 19.893 14.854 1.00 66.12 304 GLU A N 1
ATOM 2308 C CA . GLU A 1 304 ? 5.605 19.498 15.085 1.00 66.12 304 GLU A CA 1
ATOM 2309 C C . GLU A 1 304 ? 6.243 18.543 14.055 1.00 66.12 304 GLU A C 1
ATOM 2311 O O . GLU A 1 304 ? 7.314 18.006 14.324 1.00 66.12 304 GLU A O 1
ATOM 2316 N N . GLY A 1 305 ? 5.639 18.271 12.892 1.00 64.81 305 GLY A N 1
ATOM 2317 C CA . GLY A 1 305 ? 6.279 17.404 11.879 1.00 64.81 305 GLY A CA 1
ATOM 2318 C C . GLY A 1 305 ? 6.347 15.915 12.248 1.00 64.81 305 GLY A C 1
ATOM 2319 O O . GLY A 1 305 ? 6.906 15.121 11.500 1.00 64.81 305 GLY A O 1
ATOM 2320 N N . LYS A 1 306 ? 5.798 15.528 13.407 1.00 80.44 306 LYS A N 1
ATOM 2321 C CA . LYS A 1 306 ? 5.926 14.182 13.989 1.00 80.44 306 LYS A CA 1
ATOM 2322 C C . LYS A 1 306 ? 4.961 13.150 13.416 1.00 80.44 306 LYS A C 1
ATOM 2324 O O . LYS A 1 306 ? 5.170 11.968 13.631 1.00 80.44 306 LYS A O 1
ATOM 2329 N N . LEU A 1 307 ? 3.887 13.581 12.757 1.00 87.62 307 LEU A N 1
ATOM 2330 C CA . LEU A 1 307 ? 2.865 12.673 12.236 1.00 87.62 307 LEU A CA 1
ATOM 2331 C C . LEU A 1 307 ? 3.054 12.422 10.743 1.00 87.62 307 LEU A C 1
ATOM 2333 O O . LEU A 1 307 ? 2.993 13.351 9.938 1.00 87.62 307 LEU A O 1
ATOM 2337 N N . ARG A 1 308 ? 3.193 11.150 10.380 1.00 89.06 308 ARG A N 1
ATOM 2338 C CA . ARG A 1 308 ? 3.013 10.656 9.020 1.00 89.06 308 ARG A CA 1
ATOM 2339 C C . ARG A 1 308 ? 1.536 10.558 8.667 1.00 89.06 308 ARG A C 1
ATOM 2341 O O . ARG A 1 308 ? 1.126 11.036 7.612 1.00 89.06 308 ARG A O 1
ATOM 2348 N N . GLY A 1 309 ? 0.730 9.954 9.531 1.00 92.88 309 GLY A N 1
ATOM 2349 C CA . GLY A 1 309 ? -0.681 9.717 9.252 1.00 92.88 309 GLY A CA 1
ATOM 2350 C C . GLY A 1 309 ? -1.489 9.358 10.489 1.00 92.88 309 GLY A C 1
ATOM 2351 O O . GLY A 1 309 ? -0.950 9.200 11.585 1.00 92.88 309 GLY A O 1
ATOM 2352 N N . VAL A 1 310 ? -2.802 9.243 10.304 1.00 96.62 310 VAL A N 1
ATOM 2353 C CA . VAL A 1 310 ? -3.737 8.818 11.346 1.00 96.62 310 VAL A CA 1
ATOM 2354 C C . VAL A 1 310 ? -4.543 7.619 10.863 1.00 96.62 310 VAL A C 1
ATOM 2356 O O . VAL A 1 310 ? -5.291 7.721 9.890 1.00 96.62 310 VAL A O 1
ATOM 2359 N N . ALA A 1 311 ? -4.406 6.496 11.564 1.00 98.19 311 ALA A N 1
ATOM 2360 C CA . ALA A 1 311 ? -5.230 5.310 11.399 1.00 98.19 311 ALA A CA 1
ATOM 2361 C C . ALA A 1 311 ? -6.435 5.392 12.346 1.00 98.19 311 ALA A C 1
ATOM 2363 O O . ALA A 1 311 ? -6.274 5.330 13.563 1.00 98.19 311 ALA A O 1
ATOM 2364 N N . VAL A 1 312 ? -7.648 5.501 11.807 1.00 98.81 312 VAL A N 1
ATOM 2365 C CA . VAL A 1 312 ? -8.883 5.381 12.599 1.00 98.81 312 VAL A CA 1
ATOM 2366 C C . VAL A 1 312 ? -9.377 3.950 12.490 1.00 98.81 312 VAL A C 1
ATOM 2368 O O . VAL A 1 312 ? -9.527 3.457 11.376 1.00 98.81 312 VAL A O 1
ATOM 2371 N N . THR A 1 313 ? -9.617 3.265 13.608 1.00 98.88 313 THR A N 1
ATOM 2372 C CA . THR A 1 313 ? -9.954 1.833 13.599 1.00 98.88 313 THR A CA 1
ATOM 2373 C C . THR A 1 313 ? -11.102 1.478 14.537 1.00 98.88 313 THR A C 1
ATOM 2375 O O . THR A 1 313 ? -11.335 2.149 15.542 1.00 98.88 313 THR A O 1
ATOM 2378 N N . VAL A 1 314 ? -11.832 0.418 14.185 1.00 98.69 314 VAL A N 1
ATOM 2379 C CA . VAL A 1 314 ? -12.999 -0.093 14.913 1.00 98.69 314 VAL A CA 1
ATOM 2380 C C . VAL A 1 314 ? -12.902 -1.610 15.005 1.00 98.69 314 VAL A C 1
ATOM 2382 O O . VAL A 1 314 ? -12.516 -2.263 14.030 1.00 98.69 314 VAL A O 1
ATOM 2385 N N . LYS A 1 315 ? -13.287 -2.169 16.156 1.00 98.62 315 LYS A N 1
ATOM 2386 C CA . LYS A 1 315 ? -13.427 -3.616 16.338 1.00 98.62 315 LYS A CA 1
ATOM 2387 C C . LYS A 1 315 ? -14.505 -4.140 15.396 1.00 98.62 315 LYS A C 1
ATOM 2389 O O . LYS A 1 315 ? -15.605 -3.597 15.352 1.00 98.62 315 LYS A O 1
ATOM 2394 N N . GLY A 1 316 ? -14.209 -5.187 14.644 1.00 98.31 316 GLY A N 1
ATOM 2395 C CA . GLY A 1 316 ? -15.154 -5.748 13.694 1.00 98.31 316 GLY A CA 1
ATOM 2396 C C . GLY A 1 316 ? -16.043 -6.807 14.337 1.00 98.31 316 GLY A C 1
ATOM 2397 O O . GLY A 1 316 ? -15.556 -7.730 14.989 1.00 98.31 316 GLY A O 1
ATOM 2398 N N . THR A 1 317 ? -17.356 -6.680 14.155 1.00 97.38 317 THR A N 1
ATOM 2399 C CA . THR A 1 317 ? -18.329 -7.729 14.470 1.00 97.38 317 THR A CA 1
ATOM 2400 C C . THR A 1 317 ? -19.382 -7.826 13.360 1.00 97.38 317 THR A C 1
ATOM 2402 O O . THR A 1 317 ? -19.610 -6.864 12.621 1.00 97.38 317 THR A O 1
ATOM 2405 N N . PRO A 1 318 ? -20.075 -8.968 13.213 1.00 96.56 318 PRO A N 1
ATOM 2406 C CA . PRO A 1 318 ? -21.238 -9.032 12.333 1.00 96.56 318 PRO A CA 1
ATOM 2407 C C . PRO A 1 318 ? -22.320 -8.005 12.702 1.00 96.56 318 PRO A C 1
ATOM 2409 O O . PRO A 1 318 ? -22.888 -7.370 11.815 1.00 96.56 318 PRO A O 1
ATOM 2412 N N . ASP A 1 319 ? -22.539 -7.781 14.001 1.00 96.88 319 ASP A N 1
ATOM 2413 C CA . ASP A 1 319 ? -23.586 -6.894 14.524 1.00 96.88 319 ASP A CA 1
ATOM 2414 C C . ASP A 1 319 ? -23.364 -5.418 14.171 1.00 96.88 319 ASP A C 1
ATOM 2416 O O . ASP A 1 319 ? -24.324 -4.683 13.945 1.00 96.88 319 ASP A O 1
ATOM 2420 N N . ASN A 1 320 ? -22.107 -4.973 14.077 1.00 97.50 320 ASN A N 1
ATOM 2421 C CA . ASN A 1 320 ? -21.778 -3.594 13.710 1.00 97.50 320 ASN A CA 1
ATOM 2422 C C . ASN A 1 320 ? -21.532 -3.410 12.197 1.00 97.50 320 ASN A C 1
ATOM 2424 O O . ASN A 1 320 ? -21.043 -2.363 11.758 1.00 97.50 320 ASN A O 1
ATOM 2428 N N . GLY A 1 321 ? -21.907 -4.411 11.390 1.00 97.50 321 GLY A N 1
ATOM 2429 C CA . GLY A 1 321 ? -21.847 -4.379 9.929 1.00 97.50 321 GLY A CA 1
ATOM 2430 C C . GLY A 1 321 ? -20.462 -4.658 9.342 1.00 97.50 321 GLY A C 1
ATOM 2431 O O . GLY A 1 321 ? -20.257 -4.469 8.140 1.00 97.50 321 GLY A O 1
ATOM 2432 N N . CYS A 1 322 ? -19.496 -5.109 10.147 1.00 98.25 322 CYS A N 1
ATOM 2433 C CA . CYS A 1 322 ? -18.150 -5.446 9.684 1.00 98.25 322 CYS A CA 1
ATOM 2434 C C . CYS A 1 322 ? -18.110 -6.833 9.033 1.00 98.25 322 CYS A C 1
ATOM 2436 O O . CYS A 1 322 ? -17.429 -7.738 9.506 1.00 98.25 322 CYS A O 1
ATOM 2438 N N . VAL A 1 323 ? -18.821 -6.989 7.918 1.00 97.94 323 VAL A N 1
ATOM 2439 C CA . VAL A 1 323 ? -18.792 -8.189 7.073 1.00 97.94 323 VAL A CA 1
ATOM 2440 C C . VAL A 1 323 ? -18.482 -7.829 5.625 1.00 97.94 323 VAL A C 1
ATOM 2442 O O . VAL A 1 323 ? -18.784 -6.724 5.162 1.00 97.94 323 VAL A O 1
ATOM 2445 N N . ASN A 1 324 ? -17.876 -8.756 4.890 1.00 95.56 324 ASN A N 1
ATOM 2446 C CA . ASN A 1 324 ? -17.713 -8.631 3.447 1.00 95.56 324 ASN A CA 1
ATOM 2447 C C . ASN A 1 324 ? -19.033 -8.935 2.708 1.00 95.56 324 ASN A C 1
ATOM 2449 O O . ASN A 1 324 ? -20.046 -9.285 3.314 1.00 95.56 324 ASN A O 1
ATOM 2453 N N . ALA A 1 325 ? -19.028 -8.828 1.377 1.00 91.69 325 ALA A N 1
ATOM 2454 C CA . ALA A 1 325 ? -20.222 -9.063 0.556 1.00 91.69 325 ALA A CA 1
ATOM 2455 C C . ALA A 1 325 ? -20.781 -10.501 0.651 1.00 91.69 325 ALA A C 1
ATOM 2457 O O . ALA A 1 325 ? -21.924 -10.739 0.274 1.00 91.69 325 ALA A O 1
ATOM 2458 N N . GLN A 1 326 ? -19.984 -11.455 1.139 1.00 94.44 326 GLN A N 1
ATOM 2459 C CA . GLN A 1 326 ? -20.357 -12.853 1.358 1.00 94.44 326 GLN A CA 1
ATOM 2460 C C . GLN A 1 326 ? -20.761 -13.135 2.816 1.00 94.44 326 GLN A C 1
ATOM 2462 O O . GLN A 1 326 ? -21.007 -14.287 3.163 1.00 94.44 326 GLN A O 1
ATOM 2467 N N . GLY A 1 327 ? -20.818 -12.114 3.677 1.00 96.00 327 GLY A N 1
ATOM 2468 C CA . GLY A 1 327 ? -21.158 -12.265 5.094 1.00 96.00 327 GLY A CA 1
ATOM 2469 C C . GLY A 1 327 ? -20.004 -12.752 5.977 1.00 96.00 327 GLY A C 1
ATOM 2470 O O . GLY A 1 327 ? -20.230 -13.077 7.139 1.00 96.00 327 GLY A O 1
ATOM 2471 N N . VAL A 1 328 ? -18.769 -12.805 5.466 1.00 96.88 328 VAL A N 1
ATOM 2472 C CA . VAL A 1 328 ? -17.590 -13.151 6.275 1.00 96.88 328 VAL A CA 1
ATOM 2473 C C . VAL A 1 328 ? -17.196 -11.944 7.121 1.00 96.88 328 VAL A C 1
ATOM 2475 O O . VAL A 1 328 ? -16.990 -10.860 6.578 1.00 96.88 328 VAL A O 1
ATOM 2478 N N . GLY A 1 329 ? -17.091 -12.134 8.436 1.00 97.88 329 GLY A N 1
ATOM 2479 C CA . GLY A 1 329 ? -16.725 -11.077 9.379 1.00 97.88 329 GLY A CA 1
ATOM 2480 C C . GLY A 1 329 ? -15.280 -10.606 9.227 1.00 97.88 329 GLY A C 1
ATOM 2481 O O . GLY A 1 329 ? -14.374 -11.420 9.054 1.00 97.88 329 GLY A O 1
ATOM 2482 N N . TYR A 1 330 ? -15.081 -9.294 9.324 1.00 98.69 330 TYR A N 1
ATOM 2483 C CA . TYR A 1 330 ? -13.775 -8.685 9.547 1.00 98.69 330 TYR A CA 1
ATOM 2484 C C . TYR A 1 330 ? -13.515 -8.587 11.048 1.00 98.69 330 TYR A C 1
ATOM 2486 O O . TYR A 1 330 ? -14.419 -8.272 11.816 1.00 98.69 330 TYR A O 1
ATOM 2494 N N . ASP A 1 331 ? -12.272 -8.807 11.458 1.00 98.75 331 ASP A N 1
ATOM 2495 C CA . ASP A 1 331 ? -11.855 -8.728 12.861 1.00 98.75 331 ASP A CA 1
ATOM 2496 C C . ASP A 1 331 ? -11.701 -7.289 13.345 1.00 98.75 331 ASP A C 1
ATOM 2498 O O . ASP A 1 331 ? -11.990 -6.961 14.495 1.00 98.75 331 ASP A O 1
ATOM 2502 N N . PHE A 1 332 ? -11.257 -6.419 12.443 1.00 98.81 332 PHE A N 1
ATOM 2503 C CA . PHE A 1 332 ? -11.273 -4.979 12.610 1.00 98.81 332 PHE A CA 1
ATOM 2504 C C . PHE A 1 332 ? -11.320 -4.302 11.246 1.00 98.81 332 PHE A C 1
ATOM 2506 O O . PHE A 1 332 ? -10.971 -4.883 10.212 1.00 98.81 332 PHE A O 1
ATOM 2513 N N . ILE A 1 333 ? -11.753 -3.049 11.264 1.00 98.81 333 ILE A N 1
ATOM 2514 C CA . ILE A 1 333 ? -11.766 -2.178 10.095 1.00 98.81 333 ILE A CA 1
ATOM 2515 C C . ILE A 1 333 ? -10.990 -0.896 10.379 1.00 98.81 333 ILE A C 1
ATOM 2517 O O . ILE A 1 333 ? -10.814 -0.506 11.538 1.00 98.81 333 ILE A O 1
ATOM 2521 N N . SER A 1 334 ? -10.499 -0.244 9.330 1.00 98.81 334 SER A N 1
ATOM 2522 C CA . SER A 1 334 ? -9.703 0.977 9.460 1.00 98.81 334 SER A CA 1
ATOM 2523 C C . SER A 1 334 ? -9.947 1.984 8.337 1.00 98.81 334 SER A C 1
ATOM 2525 O O . SER A 1 334 ? -10.485 1.647 7.289 1.00 98.81 334 SER A O 1
ATOM 2527 N N . ARG A 1 335 ? -9.538 3.234 8.544 1.00 98.62 335 ARG A N 1
ATOM 2528 C CA . ARG A 1 335 ? -9.277 4.247 7.507 1.00 98.62 335 ARG A CA 1
ATOM 2529 C C . ARG A 1 335 ? -7.940 4.910 7.815 1.00 98.62 335 ARG A C 1
ATOM 2531 O O . ARG A 1 335 ? -7.537 4.931 8.979 1.00 98.62 335 ARG A O 1
ATOM 2538 N N . PHE A 1 336 ? -7.251 5.426 6.800 1.00 97.31 336 PHE A N 1
ATOM 2539 C CA . PHE A 1 336 ? -5.922 6.014 6.971 1.00 97.31 336 PHE A CA 1
ATOM 2540 C C . PHE A 1 336 ? -5.809 7.369 6.274 1.00 97.31 336 PHE A C 1
ATOM 2542 O O . PHE A 1 336 ? -5.965 7.462 5.059 1.00 97.31 336 PHE A O 1
ATOM 2549 N N . PHE A 1 337 ? -5.493 8.411 7.040 1.00 95.38 337 PHE A N 1
ATOM 2550 C CA . PHE A 1 337 ? -5.430 9.792 6.559 1.00 95.38 337 PHE A CA 1
ATOM 2551 C C . PHE A 1 337 ? -4.006 10.341 6.667 1.00 95.38 337 PHE A C 1
ATOM 2553 O O . PHE A 1 337 ? -3.396 10.254 7.732 1.00 95.38 337 PHE A O 1
ATOM 2560 N N . SER A 1 338 ? -3.473 10.919 5.587 1.00 90.56 338 SER A N 1
ATOM 2561 C CA . SER A 1 338 ? -2.091 11.433 5.535 1.00 90.56 338 SER A CA 1
ATOM 2562 C C . SER A 1 338 ? -1.974 12.734 4.717 1.00 90.56 338 SER A C 1
ATOM 2564 O O . SER A 1 338 ? -1.151 12.840 3.802 1.00 90.56 338 SER A O 1
ATOM 2566 N N . PRO A 1 339 ? -2.770 13.778 5.032 1.00 88.75 339 PRO A N 1
ATOM 2567 C CA . PRO A 1 339 ? -2.803 15.003 4.227 1.00 88.75 339 PRO A CA 1
ATOM 2568 C C . PRO A 1 339 ? -1.435 15.699 4.116 1.00 88.75 339 PRO A C 1
ATOM 2570 O O . PRO A 1 339 ? -1.150 16.341 3.107 1.00 88.75 339 PRO A O 1
ATOM 2573 N N . TRP A 1 340 ? -0.547 15.512 5.099 1.00 86.19 340 TRP A N 1
ATOM 2574 C CA . TRP A 1 340 ? 0.813 16.070 5.115 1.00 86.19 340 TRP A CA 1
ATOM 2575 C C . TRP A 1 340 ? 1.739 15.513 4.023 1.00 86.19 340 TRP A C 1
ATOM 2577 O O . TRP A 1 340 ? 2.768 16.118 3.733 1.00 86.19 340 TRP A O 1
ATOM 2587 N N . TYR A 1 341 ? 1.381 14.381 3.412 1.00 75.44 341 TYR A N 1
ATOM 2588 C CA . TYR A 1 341 ? 2.126 13.751 2.318 1.00 75.44 341 TYR A CA 1
ATOM 2589 C C . TYR A 1 341 ? 1.460 13.972 0.953 1.00 75.44 341 TYR A C 1
ATOM 2591 O O . TYR A 1 341 ? 1.819 13.321 -0.024 1.00 75.44 341 TYR A O 1
ATOM 2599 N N . GLY A 1 342 ? 0.490 14.890 0.871 1.00 74.62 342 GLY A N 1
ATOM 2600 C CA . GLY A 1 342 ? -0.254 15.167 -0.359 1.00 74.62 342 GLY A CA 1
ATOM 2601 C C . GLY A 1 342 ? -1.326 14.124 -0.683 1.00 74.62 342 GLY A C 1
ATOM 2602 O O . GLY A 1 342 ? -1.968 14.225 -1.723 1.00 74.62 342 GLY A O 1
ATOM 2603 N N . VAL A 1 343 ? -1.555 13.157 0.214 1.00 79.88 343 VAL A N 1
ATOM 2604 C CA . VAL A 1 343 ? -2.560 12.098 0.072 1.00 79.88 343 VAL A CA 1
ATOM 2605 C C . VAL A 1 343 ? -3.603 12.259 1.184 1.00 79.88 343 VAL A C 1
ATOM 2607 O O . VAL A 1 343 ? -3.378 11.803 2.306 1.00 79.88 343 VAL A O 1
ATOM 2610 N N . PRO A 1 344 ? -4.751 12.917 0.922 1.00 88.94 344 PRO A N 1
ATOM 2611 C CA . PRO A 1 344 ? -5.756 13.177 1.955 1.00 88.94 344 PRO A CA 1
ATOM 2612 C C . PRO A 1 344 ? -6.220 11.902 2.675 1.00 88.94 344 PRO A C 1
ATOM 2614 O O . PRO A 1 344 ? -6.275 11.858 3.904 1.00 88.94 344 PRO A O 1
ATOM 2617 N N . GLU A 1 345 ? -6.477 10.841 1.911 1.00 93.88 345 GLU A N 1
ATOM 2618 C CA . GLU A 1 345 ? -6.788 9.502 2.407 1.00 93.88 345 GLU A CA 1
ATOM 2619 C C . GLU A 1 345 ? -6.060 8.460 1.552 1.00 93.88 345 GLU A C 1
ATOM 2621 O O . GLU A 1 345 ? -6.174 8.466 0.326 1.00 93.88 345 GLU A O 1
ATOM 2626 N N . ASP A 1 346 ? -5.313 7.569 2.203 1.00 92.69 346 ASP A N 1
ATOM 2627 C CA . ASP A 1 346 ? -4.675 6.426 1.549 1.00 92.69 346 ASP A CA 1
ATOM 2628 C C . ASP A 1 346 ? -5.737 5.325 1.344 1.00 92.69 346 ASP A C 1
ATOM 2630 O O . ASP A 1 346 ? -6.384 4.920 2.321 1.00 92.69 346 ASP A O 1
ATOM 2634 N N . PRO A 1 347 ? -5.951 4.810 0.115 1.00 95.00 347 PRO A N 1
ATOM 2635 C CA . PRO A 1 347 ? -6.944 3.773 -0.126 1.00 95.00 347 PRO A CA 1
ATOM 2636 C C . PRO A 1 347 ? -6.732 2.512 0.715 1.00 95.00 347 PRO A C 1
ATOM 2638 O O . PRO A 1 347 ? -7.700 1.999 1.287 1.00 95.00 347 PRO A O 1
ATOM 2641 N N . VAL A 1 348 ? -5.487 2.020 0.793 1.00 96.50 348 VAL A N 1
ATOM 2642 C CA . VAL A 1 348 ? -5.100 0.846 1.592 1.00 96.50 348 VAL A CA 1
ATOM 2643 C C . VAL A 1 348 ? -3.635 0.958 2.022 1.00 96.50 348 VAL A C 1
ATOM 2645 O O . VAL A 1 348 ? -2.720 0.732 1.224 1.00 96.50 348 VAL A O 1
ATOM 2648 N N . CYS A 1 349 ? -3.403 1.229 3.306 1.00 94.00 349 CYS A N 1
ATOM 2649 C CA . CYS A 1 349 ? -2.070 1.474 3.843 1.00 94.00 349 CYS A CA 1
ATOM 2650 C C . CYS A 1 349 ? -1.493 0.198 4.472 1.00 94.00 349 CYS A C 1
ATOM 2652 O O . CYS A 1 349 ? -1.795 -0.150 5.616 1.00 94.00 349 CYS A O 1
ATOM 2654 N N . GLY A 1 350 ? -0.640 -0.523 3.739 1.00 91.62 350 GLY A N 1
ATOM 2655 C CA . GLY A 1 350 ? -0.031 -1.766 4.236 1.00 91.62 350 GLY A CA 1
ATOM 2656 C C . GLY A 1 350 ? 0.828 -1.569 5.495 1.00 91.62 350 GLY A C 1
ATOM 2657 O O . GLY A 1 350 ? 0.770 -2.387 6.409 1.00 91.62 350 GLY A O 1
ATOM 2658 N N . SER A 1 351 ? 1.576 -0.463 5.589 1.00 89.75 351 SER A N 1
ATOM 2659 C CA . SER A 1 351 ? 2.410 -0.166 6.764 1.00 89.75 351 SER A CA 1
ATOM 2660 C C . SER A 1 351 ? 1.578 0.114 8.018 1.00 89.75 351 SER A C 1
ATOM 2662 O O . SER A 1 351 ? 1.948 -0.355 9.091 1.00 89.75 351 SER A O 1
ATOM 2664 N N . ALA A 1 352 ? 0.415 0.765 7.897 1.00 94.62 352 ALA A N 1
ATOM 2665 C CA . ALA A 1 352 ? -0.489 0.983 9.030 1.00 94.62 352 ALA A CA 1
ATOM 2666 C C . ALA A 1 352 ? -0.942 -0.342 9.673 1.00 94.62 352 ALA A C 1
ATOM 2668 O O . ALA A 1 352 ? -1.127 -0.423 10.886 1.00 94.62 352 ALA A O 1
ATOM 2669 N N . HIS A 1 353 ? -1.050 -1.417 8.885 1.00 97.19 353 HIS A N 1
ATOM 2670 C CA . HIS A 1 353 ? -1.434 -2.734 9.390 1.00 97.19 353 HIS A CA 1
ATOM 2671 C C . HIS A 1 353 ? -0.341 -3.417 10.217 1.00 97.19 353 HIS A C 1
ATOM 2673 O O . HIS A 1 353 ? -0.662 -4.285 11.020 1.00 97.19 353 HIS A O 1
ATOM 2679 N N . THR A 1 354 ? 0.919 -2.989 10.110 1.00 95.44 354 THR A N 1
ATOM 2680 C CA . THR A 1 354 ? 1.984 -3.452 11.019 1.00 95.44 354 THR A CA 1
ATOM 2681 C C . THR A 1 354 ? 1.823 -2.900 12.437 1.00 95.44 354 THR A C 1
ATOM 2683 O O . THR A 1 354 ? 2.234 -3.550 13.394 1.00 95.44 354 THR A O 1
ATOM 2686 N N . VAL A 1 355 ? 1.176 -1.733 12.560 1.00 97.12 355 VAL A N 1
ATOM 2687 C CA . VAL A 1 355 ? 0.826 -1.087 13.831 1.00 97.12 355 VAL A CA 1
ATOM 2688 C C . VAL A 1 355 ? -0.492 -1.639 14.367 1.00 97.12 355 VAL A C 1
ATOM 2690 O O . VAL A 1 355 ? -0.590 -2.048 15.524 1.00 97.12 355 VAL A O 1
ATOM 2693 N N . LEU A 1 356 ? -1.509 -1.708 13.500 1.00 98.31 356 LEU A N 1
ATOM 2694 C CA . LEU A 1 356 ? -2.834 -2.222 13.853 1.00 98.31 356 LEU A CA 1
ATOM 2695 C C . LEU A 1 356 ? -2.785 -3.693 14.280 1.00 98.31 356 LEU A C 1
ATOM 2697 O O . LEU A 1 356 ? -3.496 -4.056 15.209 1.00 98.31 356 LEU A O 1
ATOM 2701 N N . ALA A 1 357 ? -1.950 -4.529 13.650 1.00 98.12 357 ALA A N 1
ATOM 2702 C CA . ALA A 1 357 ? -1.801 -5.934 14.035 1.00 98.12 357 ALA A CA 1
ATOM 2703 C C . ALA A 1 357 ? -1.313 -6.089 15.479 1.00 98.12 357 ALA A C 1
ATOM 2705 O O . ALA A 1 357 ? -1.882 -6.881 16.224 1.00 98.12 357 ALA A O 1
ATOM 2706 N N . SER A 1 358 ? -0.300 -5.312 15.878 1.00 97.12 358 SER A N 1
ATOM 2707 C CA . SER A 1 358 ? 0.251 -5.354 17.238 1.00 97.12 358 SER A CA 1
ATOM 2708 C C . SER A 1 358 ? -0.789 -4.911 18.276 1.00 97.12 358 SER A C 1
ATOM 2710 O O . SER A 1 358 ? -1.008 -5.591 19.279 1.00 97.12 358 SER A O 1
ATOM 2712 N N . TYR A 1 359 ? -1.513 -3.820 17.997 1.00 98.44 359 TYR A N 1
ATOM 2713 C CA . TYR A 1 359 ? -2.601 -3.348 18.860 1.00 98.44 359 TYR A CA 1
ATOM 2714 C C . TYR A 1 359 ? -3.742 -4.376 18.968 1.00 98.44 359 TYR A C 1
ATOM 2716 O O . TYR A 1 359 ? -4.066 -4.837 20.062 1.00 98.44 359 TYR A O 1
ATOM 2724 N N . TRP A 1 360 ? -4.320 -4.796 17.839 1.00 98.62 360 TRP A N 1
ATOM 2725 C CA . TRP A 1 360 ? -5.481 -5.689 17.836 1.00 98.62 360 TRP A CA 1
ATOM 2726 C C . TRP A 1 360 ? -5.161 -7.107 18.308 1.00 98.62 360 TRP A C 1
ATOM 2728 O O . TRP A 1 360 ? -6.059 -7.779 18.811 1.00 98.62 360 TRP A O 1
ATOM 2738 N N . ALA A 1 361 ? -3.908 -7.562 18.223 1.00 98.31 361 ALA A N 1
ATOM 2739 C CA . ALA A 1 361 ? -3.520 -8.843 18.807 1.00 98.31 361 ALA A CA 1
ATOM 2740 C C . ALA A 1 361 ? -3.693 -8.876 20.320 1.00 98.31 361 ALA A C 1
ATOM 2742 O O . ALA A 1 361 ? -4.173 -9.872 20.867 1.00 98.31 361 ALA A O 1
ATOM 2743 N N . ARG A 1 362 ? -3.373 -7.765 20.986 1.00 96.94 362 ARG A N 1
ATOM 2744 C CA . ARG A 1 362 ? -3.569 -7.611 22.428 1.00 96.94 362 ARG A CA 1
ATOM 2745 C C . ARG A 1 362 ? -5.049 -7.508 22.780 1.00 96.94 362 ARG A C 1
ATOM 2747 O O . ARG A 1 362 ? -5.497 -8.197 23.689 1.00 96.94 362 ARG A O 1
ATOM 2754 N N . GLU A 1 363 ? -5.804 -6.710 22.028 1.00 98.19 363 GLU A N 1
ATOM 2755 C CA . GLU A 1 363 ? -7.230 -6.473 22.292 1.00 98.19 363 GLU A CA 1
ATOM 2756 C C . GLU A 1 363 ? -8.126 -7.685 21.987 1.00 98.19 363 GLU A C 1
ATOM 2758 O O . GLU A 1 363 ? -9.143 -7.896 22.647 1.00 98.19 363 GLU A O 1
ATOM 2763 N N . LEU A 1 364 ? -7.777 -8.489 20.976 1.00 98.00 364 LEU A N 1
ATOM 2764 C CA . LEU A 1 364 ? -8.575 -9.640 20.534 1.00 98.00 364 LEU A CA 1
ATOM 2765 C C . LEU A 1 364 ? -8.032 -10.988 21.023 1.00 98.00 364 LEU A C 1
ATOM 2767 O O . LEU A 1 364 ? -8.719 -11.996 20.869 1.00 98.00 364 LEU A O 1
ATOM 2771 N N . GLY A 1 365 ? -6.821 -11.031 21.584 1.00 98.06 365 GLY A N 1
ATOM 2772 C CA . GLY A 1 365 ? -6.199 -12.266 22.070 1.00 98.06 365 GLY A CA 1
ATOM 2773 C C . GLY A 1 365 ? -5.890 -13.282 20.964 1.00 98.06 365 GLY A C 1
ATOM 2774 O O . GLY A 1 365 ? -5.973 -14.488 21.196 1.00 98.06 365 GLY A O 1
ATOM 2775 N N . LYS A 1 366 ? -5.578 -12.813 19.751 1.00 98.19 366 LYS A N 1
ATOM 2776 C CA . LYS A 1 366 ? -5.271 -13.653 18.581 1.00 98.19 366 LYS A CA 1
ATOM 2777 C C . LYS A 1 366 ? -4.266 -12.968 17.656 1.00 98.19 366 LYS A C 1
ATOM 2779 O O . LYS A 1 366 ? -4.052 -11.773 17.782 1.00 98.19 366 LYS A O 1
ATOM 2784 N N . THR A 1 367 ? -3.677 -13.696 16.711 1.00 98.19 367 THR A N 1
ATOM 2785 C CA . THR A 1 367 ? -2.606 -13.170 15.838 1.00 98.19 367 THR A CA 1
ATOM 2786 C C . THR A 1 367 ? -2.910 -13.231 14.343 1.00 98.19 367 THR A C 1
ATOM 2788 O O . THR A 1 367 ? -2.206 -12.601 13.559 1.00 98.19 367 THR A O 1
ATOM 2791 N N . ASP A 1 368 ? -3.959 -13.948 13.941 1.00 98.44 368 ASP A N 1
ATOM 2792 C CA . ASP A 1 368 ? -4.452 -14.031 12.567 1.00 98.44 368 ASP A CA 1
ATOM 2793 C C . ASP A 1 368 ? -5.708 -13.170 12.394 1.00 98.44 368 ASP A C 1
ATOM 2795 O O . ASP A 1 368 ? -6.707 -13.362 13.101 1.00 98.44 368 ASP A O 1
ATOM 2799 N N . PHE A 1 369 ? -5.673 -12.255 11.425 1.00 98.62 369 PHE A N 1
ATOM 2800 C CA . PHE A 1 369 ? -6.747 -11.306 11.156 1.00 98.62 369 PHE A CA 1
ATOM 2801 C C . PHE A 1 369 ? -7.172 -11.299 9.691 1.00 98.62 369 PHE A C 1
ATOM 2803 O O . PHE A 1 369 ? -6.344 -11.320 8.776 1.00 98.62 369 PHE A O 1
ATOM 2810 N N . TYR A 1 370 ? -8.477 -11.178 9.475 1.00 98.50 370 TYR A N 1
ATOM 2811 C CA . TYR A 1 370 ? -9.059 -10.755 8.210 1.00 98.50 370 TYR A CA 1
ATOM 2812 C C . TYR A 1 370 ? -9.691 -9.379 8.398 1.00 98.50 370 TYR A C 1
ATOM 2814 O O . TYR A 1 370 ? -10.534 -9.187 9.271 1.00 98.50 370 TYR A O 1
ATOM 2822 N N . VAL A 1 371 ? -9.235 -8.398 7.625 1.00 98.56 371 VAL A N 1
ATOM 2823 C CA . VAL A 1 371 ? -9.469 -6.979 7.924 1.00 98.56 371 VAL A CA 1
ATOM 2824 C C . VAL A 1 371 ? -9.816 -6.210 6.665 1.00 98.56 371 VAL A C 1
ATOM 2826 O O . VAL A 1 371 ? -9.498 -6.641 5.552 1.00 98.56 371 VAL A O 1
ATOM 2829 N N . ARG A 1 372 ? -10.439 -5.046 6.850 1.00 98.50 372 ARG A N 1
ATOM 2830 C CA . ARG A 1 372 ? -10.769 -4.139 5.753 1.00 98.50 372 ARG A CA 1
ATOM 2831 C C . ARG A 1 372 ? -10.358 -2.710 6.058 1.00 98.50 372 ARG A C 1
ATOM 2833 O O . ARG A 1 372 ? -10.751 -2.155 7.081 1.00 98.50 372 ARG A O 1
ATOM 2840 N N . GLN A 1 373 ? -9.661 -2.085 5.117 1.00 98.62 373 GLN A N 1
ATOM 2841 C CA . GLN A 1 373 ? -9.551 -0.632 5.091 1.00 98.62 373 GLN A CA 1
ATOM 2842 C C . GLN A 1 373 ? -10.741 -0.065 4.309 1.00 98.62 373 GLN A C 1
ATOM 2844 O O . GLN A 1 373 ? -10.928 -0.367 3.132 1.00 98.62 373 GLN A O 1
ATOM 2849 N N . CYS A 1 374 ? -11.576 0.720 4.979 1.00 98.12 374 CYS A N 1
ATOM 2850 C CA . CYS A 1 374 ? -12.862 1.242 4.525 1.00 98.12 374 CYS A CA 1
ATOM 2851 C C . CYS A 1 374 ? -12.741 2.627 3.871 1.00 98.12 374 CYS A C 1
ATOM 2853 O O . CYS A 1 374 ? -13.553 3.514 4.130 1.00 98.12 374 CYS A O 1
ATOM 2855 N N . SER A 1 375 ? -11.723 2.819 3.032 1.00 97.38 375 SER A N 1
ATOM 2856 C CA . SER A 1 375 ? -11.687 3.966 2.119 1.00 97.38 375 SER A CA 1
ATOM 2857 C C . SER A 1 375 ? -12.790 3.837 1.051 1.00 97.38 375 SER A C 1
ATOM 2859 O O . SER A 1 375 ? -13.343 2.744 0.878 1.00 97.38 375 SER A O 1
ATOM 2861 N N . PRO A 1 376 ? -13.087 4.890 0.263 1.00 96.56 376 PRO A N 1
ATOM 2862 C CA . PRO A 1 376 ? -14.057 4.798 -0.834 1.00 96.56 376 PRO A CA 1
ATOM 2863 C C . PRO A 1 376 ? -13.755 3.688 -1.854 1.00 96.56 376 PRO A C 1
ATOM 2865 O O . PRO A 1 376 ? -14.675 3.113 -2.430 1.00 96.56 376 PRO A O 1
ATOM 2868 N N . ARG A 1 377 ? -12.471 3.363 -2.068 1.00 96.75 377 ARG A N 1
ATOM 2869 C CA . ARG A 1 377 ? -12.052 2.231 -2.914 1.00 96.75 377 ARG A CA 1
ATOM 2870 C C . ARG A 1 377 ? -12.151 0.898 -2.180 1.00 96.75 377 ARG A C 1
ATOM 2872 O O . ARG A 1 377 ? -12.524 -0.107 -2.781 1.00 96.75 377 ARG A O 1
ATOM 2879 N N . GLY A 1 378 ? -11.822 0.909 -0.890 1.00 97.19 378 GLY A N 1
ATOM 2880 C CA . GLY A 1 378 ? -11.833 -0.241 -0.003 1.00 97.19 378 GLY A CA 1
ATOM 2881 C C . GLY A 1 378 ? -10.758 -1.279 -0.326 1.00 97.19 378 GLY A C 1
ATOM 2882 O O . GLY A 1 378 ? -10.388 -1.467 -1.479 1.00 97.19 378 GLY A O 1
ATOM 2883 N N . GLY A 1 379 ? -10.284 -2.012 0.675 1.00 97.56 379 GLY A N 1
ATOM 2884 C CA . GLY A 1 379 ? -9.356 -3.118 0.442 1.00 97.56 379 GLY A CA 1
ATOM 2885 C C . GLY A 1 379 ? -9.359 -4.126 1.569 1.00 97.56 379 GLY A C 1
ATOM 2886 O O . GLY A 1 379 ? -9.466 -3.753 2.736 1.00 97.56 379 GLY A O 1
ATOM 2887 N N . ASP A 1 380 ? -9.233 -5.393 1.193 1.00 97.50 380 ASP A N 1
ATOM 2888 C CA . ASP A 1 380 ? -9.283 -6.521 2.113 1.00 97.50 380 ASP A CA 1
ATOM 2889 C C . ASP A 1 380 ? -7.885 -7.114 2.274 1.00 97.50 380 ASP A C 1
ATOM 2891 O O . ASP A 1 380 ? -7.193 -7.395 1.288 1.00 97.50 380 ASP A O 1
ATOM 2895 N N . LEU A 1 381 ? -7.482 -7.335 3.523 1.00 97.75 381 LEU A N 1
ATOM 2896 C CA . LEU A 1 381 ? -6.159 -7.839 3.865 1.00 97.75 381 LEU A CA 1
ATOM 2897 C C . LEU A 1 381 ? -6.280 -9.052 4.783 1.00 97.75 381 LEU A C 1
ATOM 2899 O O . LEU A 1 381 ? -7.163 -9.133 5.639 1.00 97.75 381 LEU A O 1
ATOM 2903 N N . LYS A 1 382 ? -5.349 -9.987 4.621 1.00 98.06 382 LYS A N 1
ATOM 2904 C CA . LYS A 1 382 ? -5.032 -10.983 5.642 1.00 98.06 382 LYS A CA 1
ATOM 2905 C C . LYS A 1 382 ? -3.775 -10.520 6.352 1.00 98.06 382 LYS A C 1
ATOM 2907 O O . LYS A 1 382 ? -2.783 -10.218 5.692 1.00 98.06 382 LYS A O 1
ATOM 2912 N N . VAL A 1 383 ? -3.827 -10.445 7.671 1.00 98.31 383 VAL A N 1
ATOM 2913 C CA . VAL A 1 383 ? -2.713 -9.961 8.480 1.00 98.31 383 VAL A CA 1
ATOM 2914 C C . VAL A 1 383 ? -2.386 -11.007 9.528 1.00 98.31 383 VAL A C 1
ATOM 2916 O O . VAL A 1 383 ? -3.280 -11.457 10.238 1.00 98.31 383 VAL A O 1
ATOM 2919 N N . ARG A 1 384 ? -1.119 -11.399 9.623 1.00 98.12 384 ARG A N 1
ATOM 2920 C CA . ARG A 1 384 ? -0.636 -12.335 10.639 1.00 98.12 384 ARG A CA 1
ATOM 2921 C C . ARG A 1 384 ? 0.510 -11.705 11.414 1.00 98.12 384 ARG A C 1
ATOM 2923 O O . ARG A 1 384 ? 1.551 -11.401 10.837 1.00 98.12 384 ARG A O 1
ATOM 2930 N N . LEU A 1 385 ? 0.323 -11.545 12.719 1.00 98.06 385 LEU A N 1
ATOM 2931 C CA . LEU A 1 385 ? 1.394 -11.203 13.648 1.00 98.06 385 LEU A CA 1
ATOM 2932 C C . LEU A 1 385 ? 2.176 -12.473 14.007 1.00 98.06 385 LEU A C 1
ATOM 2934 O O . LEU A 1 385 ? 1.590 -13.478 14.408 1.00 98.06 385 LEU A O 1
ATOM 2938 N N . ARG A 1 386 ? 3.496 -12.442 13.844 1.00 96.69 386 ARG A N 1
ATOM 2939 C CA . ARG A 1 386 ? 4.394 -13.563 14.141 1.00 96.69 386 ARG A CA 1
ATOM 2940 C C . ARG A 1 386 ? 5.155 -13.307 15.437 1.00 96.69 386 ARG A C 1
ATOM 2942 O O . ARG A 1 386 ? 5.416 -12.165 15.798 1.00 96.69 386 ARG A O 1
ATOM 2949 N N . GLU A 1 387 ? 5.559 -14.383 16.105 1.00 93.75 387 GLU A N 1
ATOM 2950 C CA . GLU A 1 387 ? 6.278 -14.328 17.388 1.00 93.75 387 GLU A CA 1
ATOM 2951 C C . GLU A 1 387 ? 7.685 -13.711 17.285 1.00 93.75 387 GLU A C 1
ATOM 2953 O O . GLU A 1 387 ? 8.251 -13.293 18.290 1.00 93.75 387 GLU A O 1
ATOM 2958 N N . ASP A 1 388 ? 8.256 -13.629 16.082 1.00 93.75 388 ASP A N 1
ATOM 2959 C CA . ASP A 1 388 ? 9.593 -13.088 15.826 1.00 93.75 388 ASP A CA 1
ATOM 2960 C C . ASP A 1 388 ? 9.607 -11.578 15.522 1.00 93.75 388 ASP A C 1
ATOM 2962 O O . ASP A 1 388 ? 10.571 -11.070 14.946 1.00 93.75 388 ASP A O 1
ATOM 2966 N N . GLY A 1 389 ? 8.549 -10.851 15.896 1.00 92.12 389 GLY A N 1
ATOM 2967 C CA . GLY A 1 389 ? 8.453 -9.402 15.693 1.00 92.12 389 GLY A CA 1
ATOM 2968 C C . GLY A 1 389 ? 8.238 -9.013 14.228 1.00 92.12 389 GLY A C 1
ATOM 2969 O O . GLY A 1 389 ? 8.706 -7.967 13.767 1.00 92.12 389 GLY A O 1
ATOM 2970 N N . ARG A 1 390 ? 7.570 -9.881 13.461 1.00 94.00 390 ARG A N 1
ATOM 2971 C CA . ARG A 1 390 ? 7.250 -9.680 12.043 1.00 94.00 390 ARG A CA 1
ATOM 2972 C C . ARG A 1 390 ? 5.746 -9.735 11.823 1.00 94.00 390 ARG A C 1
ATOM 2974 O O . ARG A 1 390 ? 5.027 -10.479 12.484 1.00 94.00 390 ARG A O 1
ATOM 2981 N N . VAL A 1 391 ? 5.271 -8.974 10.848 1.00 95.94 391 VAL A N 1
ATOM 2982 C CA . VAL A 1 391 ? 3.875 -8.955 10.417 1.00 95.94 391 VAL A CA 1
ATOM 2983 C C . VAL A 1 391 ? 3.819 -9.350 8.951 1.00 95.94 391 VAL A C 1
ATOM 2985 O O . VAL A 1 391 ? 4.401 -8.693 8.086 1.00 95.94 391 VAL A O 1
ATOM 2988 N N . GLU A 1 392 ? 3.100 -10.429 8.667 1.00 96.62 392 GLU A N 1
ATOM 2989 C CA . GLU A 1 392 ? 2.740 -10.798 7.305 1.00 96.62 392 GLU A CA 1
ATOM 2990 C C . GLU A 1 392 ? 1.489 -10.025 6.899 1.00 96.62 392 GLU A C 1
ATOM 2992 O O . GLU A 1 392 ? 0.433 -10.173 7.514 1.00 96.62 392 GLU A O 1
ATOM 2997 N N . VAL A 1 393 ? 1.606 -9.196 5.863 1.00 97.50 393 VAL A N 1
ATOM 2998 C CA . VAL A 1 393 ? 0.484 -8.450 5.285 1.00 97.50 393 VAL A CA 1
ATOM 2999 C C . VAL A 1 393 ? 0.234 -8.988 3.886 1.00 97.50 393 VAL A C 1
ATOM 3001 O O . VAL A 1 393 ? 1.050 -8.802 2.983 1.00 97.50 393 VAL A O 1
ATOM 3004 N N . ALA A 1 394 ? -0.892 -9.668 3.706 1.00 97.81 394 ALA A N 1
ATOM 3005 C CA . ALA A 1 394 ? -1.239 -10.342 2.470 1.00 97.81 394 ALA A CA 1
ATOM 3006 C C . ALA A 1 394 ? -2.489 -9.751 1.818 1.00 97.81 394 ALA A C 1
ATOM 3008 O O . ALA A 1 394 ? -3.503 -9.490 2.466 1.00 97.81 394 ALA A O 1
ATOM 3009 N N . GLY A 1 395 ? -2.422 -9.590 0.500 1.00 97.50 395 GLY A N 1
ATOM 3010 C CA . GLY A 1 395 ? -3.502 -9.056 -0.320 1.00 97.50 395 GLY A CA 1
ATOM 3011 C C . GLY A 1 395 ? -3.542 -9.710 -1.690 1.00 97.50 395 GLY A C 1
ATOM 3012 O O . GLY A 1 395 ? -2.550 -10.271 -2.153 1.00 97.50 395 GLY A O 1
ATOM 3013 N N . LYS A 1 396 ? -4.698 -9.630 -2.342 1.00 97.56 396 LYS A N 1
ATOM 3014 C CA . LYS A 1 396 ? -4.816 -9.925 -3.773 1.00 97.56 396 LYS A CA 1
ATOM 3015 C C . LYS A 1 396 ? -4.366 -8.710 -4.593 1.00 97.56 396 LYS A C 1
ATOM 3017 O O . LYS A 1 396 ? -4.192 -7.625 -4.032 1.00 97.56 396 LYS A O 1
ATOM 3022 N N . ALA A 1 397 ? -4.184 -8.882 -5.897 1.00 97.50 397 ALA A N 1
ATOM 3023 C CA . ALA A 1 397 ? -3.921 -7.771 -6.805 1.00 97.50 397 ALA A CA 1
ATOM 3024 C C . ALA A 1 397 ? -4.710 -7.911 -8.110 1.00 97.50 397 ALA A C 1
ATOM 3026 O O . ALA A 1 397 ? -4.864 -9.019 -8.628 1.00 97.50 397 ALA A O 1
ATOM 3027 N N . ALA A 1 398 ? -5.146 -6.782 -8.666 1.00 97.75 398 ALA A N 1
ATOM 3028 C CA . ALA A 1 398 ? -5.805 -6.705 -9.963 1.00 97.75 398 ALA A CA 1
ATOM 3029 C C . ALA A 1 398 ? -4.980 -5.842 -10.924 1.00 97.75 398 ALA A C 1
ATOM 3031 O O . ALA A 1 398 ? -4.673 -4.688 -10.638 1.00 97.75 398 ALA A O 1
ATOM 3032 N N . VAL A 1 399 ? -4.618 -6.394 -12.083 1.00 96.75 399 VAL A N 1
ATOM 3033 C CA . VAL A 1 399 ? -3.930 -5.632 -13.134 1.00 96.75 399 VAL A CA 1
ATOM 3034 C C . VAL A 1 399 ? -4.968 -4.835 -13.917 1.00 96.75 399 VAL A C 1
ATOM 3036 O O . VAL A 1 399 ? -5.871 -5.423 -14.510 1.00 96.75 399 VAL A O 1
ATOM 3039 N N . VAL A 1 400 ? -4.833 -3.511 -13.924 1.00 97.31 400 VAL A N 1
ATOM 3040 C CA . VAL A 1 400 ? -5.788 -2.583 -14.550 1.00 97.31 400 VAL A CA 1
ATOM 3041 C C . VAL A 1 400 ? -5.311 -2.147 -15.929 1.00 97.31 400 VAL A C 1
ATOM 3043 O O . VAL A 1 400 ? -6.093 -2.118 -16.876 1.00 97.31 400 VAL A O 1
ATOM 3046 N N . LEU A 1 401 ? -4.022 -1.828 -16.052 1.00 96.62 401 LEU A N 1
ATOM 3047 C CA . LEU A 1 401 ? -3.435 -1.306 -17.282 1.00 96.62 401 LEU A CA 1
ATOM 3048 C C . LEU A 1 401 ? -2.076 -1.953 -17.541 1.00 96.62 401 LEU A C 1
ATOM 3050 O O . LEU A 1 401 ? -1.290 -2.165 -16.617 1.00 96.62 401 LEU A O 1
ATOM 3054 N N . LYS A 1 402 ? -1.802 -2.246 -18.814 1.00 96.88 402 LYS A N 1
ATOM 3055 C CA . LYS A 1 402 ? -0.481 -2.633 -19.318 1.00 96.88 402 LYS A CA 1
ATOM 3056 C C . LYS A 1 402 ? -0.147 -1.729 -20.496 1.00 96.88 402 LYS A C 1
ATOM 3058 O O . LYS A 1 402 ? -0.974 -1.590 -21.395 1.00 96.88 402 LYS A O 1
ATOM 3063 N N . GLY A 1 403 ? 1.040 -1.139 -20.511 1.00 94.44 403 GLY A N 1
ATOM 3064 C CA . GLY A 1 403 ? 1.432 -0.237 -21.584 1.00 94.44 403 GLY A CA 1
ATOM 3065 C C . GLY A 1 403 ? 2.909 0.117 -21.560 1.00 94.44 403 GLY A C 1
ATOM 3066 O O . GLY A 1 403 ? 3.727 -0.549 -20.924 1.00 94.44 403 GLY A O 1
ATOM 3067 N N . LYS A 1 404 ? 3.237 1.181 -22.288 1.00 93.44 404 LYS A N 1
ATOM 3068 C CA . LYS A 1 404 ? 4.552 1.814 -22.283 1.00 93.44 404 LYS A CA 1
ATOM 3069 C C . LYS A 1 404 ? 4.364 3.323 -22.178 1.00 93.44 404 LYS A C 1
ATOM 3071 O O . LYS A 1 404 ? 3.424 3.850 -22.770 1.00 93.44 404 LYS A O 1
ATOM 3076 N N . ILE A 1 405 ? 5.246 3.995 -21.448 1.00 91.56 405 ILE A N 1
ATOM 3077 C CA . ILE A 1 405 ? 5.312 5.457 -21.373 1.00 91.56 405 ILE A CA 1
ATOM 3078 C C . ILE A 1 405 ? 6.519 5.948 -22.172 1.00 91.56 405 ILE A C 1
ATOM 3080 O O . ILE A 1 405 ? 7.585 5.336 -22.111 1.00 91.56 405 ILE A O 1
ATOM 3084 N N . LYS A 1 406 ? 6.331 7.006 -22.962 1.00 89.12 406 LY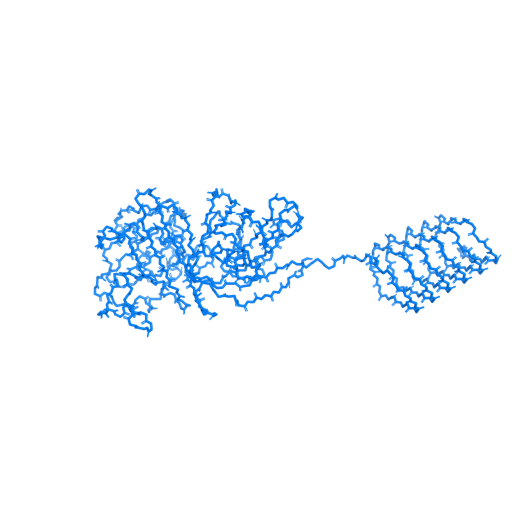S A N 1
ATOM 3085 C CA . LYS A 1 406 ? 7.412 7.656 -23.708 1.00 89.12 406 LYS A CA 1
ATOM 3086 C C . LYS A 1 406 ? 8.197 8.541 -22.746 1.00 89.12 406 LYS A C 1
ATOM 3088 O O . LYS A 1 406 ? 7.571 9.319 -22.024 1.00 89.12 406 LYS A O 1
ATOM 3093 N N . ILE A 1 407 ? 9.518 8.401 -22.732 1.00 83.56 407 ILE A N 1
ATOM 3094 C CA . ILE A 1 407 ? 10.424 9.132 -21.837 1.00 83.56 407 ILE A CA 1
ATOM 3095 C C . ILE A 1 407 ? 11.472 9.916 -22.614 1.00 83.56 407 ILE A C 1
ATOM 3097 O O . ILE A 1 407 ? 11.860 9.455 -23.713 1.00 83.56 407 ILE A O 1
#

pLDDT: mean 86.22, std 15.0, range [33.62, 98.88]

Radius of gyration: 31.36 Å; chains: 1; bounding box: 62×58×91 Å

Sequence (407 aa):
MSDSCKASFNGDVKVTSNIDDVNKSSYNGDVTKSSYNGDAKKSSYNGDVTKSSYNGGVTKSSYNGDVIKTSCNDDLTKLSYNGDVTKSSYNGDVTMTSCNGDVNSNVIGPEERWLPIFQVDAFTDKPFSGNPAAICLVEDRDLTDEEQQKIAAEMNLSETAYLRKLSDEDDFSTGSKFSLRWFTPTKEIDLCGHATLASAATLFYIMGNPSPQLTFQTRSGALFAKRQGDYISLDLPENVPEPQERQAYSRLIQAIVGTTPVQDVLYCSSVGGDLLVRLADDTTRSVLESLQPDMGGMMAAHTEGKLRGVAVTVKGTPDNGCVNAQGVGYDFISRFFSPWYGVPEDPVCGSAHTVLASYWARELGKTDFYVRQCSPRGGDLKVRLREDGRVEVAGKAAVVLKGKIKI